Protein AF-A0A150PR19-F1 (afdb_monomer_lite)

pLDDT: mean 82.48, std 19.8, range [20.77, 98.81]

InterPro domains:
  IPR040836 SMODS-associated and fused to various effectors [NF033611] (40-261)
  IPR040836 SMODS-associated and fused to various effectors [PF18145] (64-261)
  IPR045430 Effector-associated domain 1 [PF19955] (311-394)

Organism: Sorangium cellulosum (NCBI:txid56)

Foldseek 3Di:
DDDQLAEEEEEEAQAHDDDPVQVVVADDCVSCVVHYDYAYQHLHHDHPQCPVVDPLVSSLVSSLVSCQVPPQQSLLRHQEYEYHDPDFLQSLLQLLLQSAPSHHYHYFFQDLQVRGRHADDCPDPPHDPQFAWDKDWDPAFDQDEEAEEEEEAAAHDDDPVLVCLVVVDGRYYMYTYTPDHHQCNQRHPSNLVNSLVSLLVNQVVNCVRHVNYAEYEYEYPHGSRSSSSNSNSDDQVRHAKYWYWGADPPDVSRTDTRDISHCVSCPPRDPSDNDDDDDDDDDDDDDDDDDDDDDPPDDQDQQLQALFRCPVDPLSVLVLVLCCVQQVALVSLVVLLVVLVFDPVQADSVDGSSRSSVSRSRSCSNVSRSNSSLVSSLPDPSRVVCNVVSVVSNVSNVPPDPPDDDD

Structure (mmCIF, N/CA/C/O backbone):
data_AF-A0A150PR19-F1
#
_entry.id   AF-A0A150PR19-F1
#
loop_
_atom_site.group_PDB
_atom_site.id
_atom_site.type_symbol
_atom_site.label_atom_id
_atom_site.label_alt_id
_atom_site.label_comp_id
_atom_site.label_asym_id
_atom_site.label_entity_id
_atom_site.label_seq_id
_atom_site.pdbx_PDB_ins_code
_atom_site.Cartn_x
_atom_site.Cartn_y
_atom_site.Cartn_z
_atom_site.occupancy
_atom_site.B_iso_or_equiv
_atom_site.auth_seq_id
_atom_site.auth_comp_id
_atom_site.auth_asym_id
_atom_site.auth_atom_id
_atom_site.pdbx_PDB_model_num
ATOM 1 N N . MET A 1 1 ? 16.237 -28.624 -4.797 1.00 47.69 1 MET A N 1
ATOM 2 C CA . MET A 1 1 ? 16.456 -27.816 -3.581 1.00 47.69 1 MET A CA 1
ATOM 3 C C . MET A 1 1 ? 16.592 -26.386 -4.039 1.00 47.69 1 MET A C 1
ATOM 5 O O . MET A 1 1 ? 17.426 -26.128 -4.896 1.00 47.69 1 MET A O 1
ATOM 9 N N . SER A 1 2 ? 15.708 -25.513 -3.585 1.00 67.12 2 SER A N 1
ATOM 10 C CA . SER A 1 2 ? 15.665 -24.130 -4.042 1.00 67.12 2 SER A CA 1
ATOM 11 C C . SER A 1 2 ? 16.805 -23.328 -3.379 1.00 67.12 2 SER A C 1
ATOM 13 O O . SER A 1 2 ? 17.070 -23.520 -2.195 1.00 67.12 2 SER A O 1
ATOM 15 N N . ASP A 1 3 ? 17.549 -22.520 -4.145 1.00 78.38 3 ASP A N 1
ATOM 16 C CA . ASP A 1 3 ? 18.778 -21.843 -3.680 1.00 78.38 3 ASP A CA 1
ATOM 17 C C . ASP A 1 3 ? 18.457 -20.559 -2.890 1.00 78.38 3 ASP A C 1
ATOM 19 O O . ASP A 1 3 ? 18.000 -19.586 -3.498 1.00 78.38 3 ASP A O 1
ATOM 23 N N . PRO A 1 4 ? 18.696 -20.509 -1.562 1.00 77.94 4 PRO A N 1
ATOM 24 C CA . PRO A 1 4 ? 18.301 -19.393 -0.693 1.00 77.94 4 PRO A CA 1
ATOM 25 C C . PRO A 1 4 ? 18.952 -18.050 -1.047 1.00 77.94 4 PRO A C 1
ATOM 27 O O . PRO A 1 4 ? 18.501 -17.006 -0.562 1.00 77.94 4 PRO A O 1
ATOM 30 N N . ASN A 1 5 ? 20.008 -18.062 -1.869 1.00 82.44 5 ASN A N 1
ATOM 31 C CA . ASN A 1 5 ? 20.677 -16.857 -2.353 1.00 82.44 5 ASN A CA 1
ATOM 32 C C . ASN A 1 5 ? 20.043 -16.284 -3.628 1.00 82.44 5 ASN A C 1
ATOM 34 O O . ASN A 1 5 ? 20.377 -15.161 -4.004 1.00 82.44 5 ASN A O 1
ATOM 38 N N . ARG A 1 6 ? 19.123 -17.006 -4.279 1.00 89.38 6 ARG A N 1
ATOM 39 C CA . ARG A 1 6 ? 18.344 -16.466 -5.396 1.00 89.38 6 ARG A CA 1
ATOM 40 C C . ARG A 1 6 ? 17.370 -15.414 -4.889 1.00 89.38 6 ARG A C 1
ATOM 42 O O . ARG A 1 6 ? 16.565 -15.684 -3.993 1.00 89.38 6 ARG A O 1
ATOM 49 N N . LEU A 1 7 ? 17.393 -14.242 -5.513 1.00 91.94 7 LEU A N 1
ATOM 50 C CA . LEU A 1 7 ? 16.463 -13.161 -5.211 1.00 91.94 7 LEU A CA 1
ATOM 51 C C . LEU A 1 7 ? 15.041 -13.562 -5.625 1.00 91.94 7 LEU A C 1
ATOM 53 O O . LEU A 1 7 ? 14.819 -13.944 -6.772 1.00 91.94 7 LEU A O 1
ATOM 57 N N . LEU A 1 8 ? 14.072 -13.442 -4.718 1.00 93.62 8 LEU A N 1
ATOM 58 C CA . LEU A 1 8 ? 12.662 -13.524 -5.097 1.00 93.62 8 LEU A CA 1
ATOM 59 C C . LEU A 1 8 ? 12.149 -12.115 -5.402 1.00 93.62 8 LEU A C 1
ATOM 61 O O . LEU A 1 8 ? 12.150 -11.239 -4.540 1.00 93.62 8 LEU A O 1
ATOM 65 N N . VAL A 1 9 ? 11.720 -11.889 -6.635 1.00 95.81 9 VAL A N 1
ATOM 66 C CA . VAL A 1 9 ? 11.106 -10.635 -7.062 1.00 95.81 9 VAL A CA 1
ATOM 67 C C . VAL A 1 9 ? 9.596 -10.811 -7.022 1.00 95.81 9 VAL A C 1
ATOM 69 O O . VAL A 1 9 ? 9.045 -11.709 -7.652 1.00 95.81 9 VAL A O 1
ATOM 72 N N . VAL A 1 10 ? 8.924 -9.961 -6.255 1.00 96.69 10 VAL A N 1
ATOM 73 C CA . VAL A 1 10 ? 7.468 -9.919 -6.132 1.00 96.69 10 VAL A CA 1
ATOM 74 C C . VAL A 1 10 ? 6.961 -8.698 -6.884 1.00 96.69 10 VAL A C 1
ATOM 76 O O . VAL A 1 10 ? 7.226 -7.560 -6.493 1.00 96.69 10 VAL A O 1
ATOM 79 N N . SER A 1 11 ? 6.214 -8.943 -7.954 1.00 97.19 11 SER A N 1
ATOM 80 C CA . SER A 1 11 ? 5.517 -7.914 -8.721 1.00 97.19 11 SER A CA 1
ATOM 81 C C . SER A 1 11 ? 4.047 -7.874 -8.308 1.00 97.19 11 SER A C 1
ATOM 83 O O . SER A 1 11 ? 3.378 -8.907 -8.236 1.00 97.19 11 SER A O 1
ATOM 85 N N . HIS A 1 12 ? 3.527 -6.675 -8.050 1.00 97.62 12 HIS A N 1
ATOM 86 C CA . HIS A 1 12 ? 2.141 -6.433 -7.649 1.00 97.62 12 HIS A CA 1
ATOM 87 C C . HIS A 1 12 ? 1.418 -5.492 -8.646 1.00 97.62 12 HIS A C 1
ATOM 89 O O . HIS A 1 12 ? 1.168 -4.323 -8.324 1.00 97.62 12 HIS A O 1
ATOM 95 N N . PRO A 1 13 ? 1.113 -5.959 -9.879 1.00 96.44 13 PRO A N 1
ATOM 96 C CA . PRO A 1 13 ? 0.631 -5.130 -10.990 1.00 96.44 13 PRO A CA 1
ATOM 97 C C . PRO A 1 13 ? -0.910 -5.052 -11.069 1.00 96.44 13 PRO A C 1
ATOM 99 O O . PRO A 1 13 ? -1.527 -5.521 -12.025 1.00 96.44 13 PRO A O 1
ATOM 102 N N . VAL A 1 14 ? -1.560 -4.463 -10.062 1.00 96.44 14 VAL A N 1
ATOM 103 C CA . VAL A 1 14 ? -3.037 -4.339 -10.015 1.00 96.44 14 VAL A CA 1
ATOM 104 C C . VAL A 1 14 ? -3.564 -3.210 -10.910 1.00 96.44 14 VAL A C 1
ATOM 106 O O . VAL A 1 14 ? -4.608 -3.367 -11.540 1.00 96.44 14 VAL A O 1
ATOM 109 N N . LEU A 1 15 ? -2.854 -2.078 -10.955 1.00 92.69 15 LEU A N 1
ATOM 110 C CA . LEU A 1 15 ? -3.235 -0.855 -11.676 1.00 92.69 15 LEU A CA 1
ATOM 111 C C . LEU A 1 15 ? -2.608 -0.757 -13.069 1.00 92.69 15 LEU A C 1
ATOM 113 O O . LEU A 1 15 ? -3.155 -0.097 -13.946 1.00 92.69 15 LEU A O 1
ATOM 117 N N . ALA A 1 16 ? -1.429 -1.351 -13.245 1.00 90.19 16 ALA A N 1
ATOM 118 C CA . ALA A 1 16 ? -0.671 -1.328 -14.488 1.00 90.19 16 ALA A CA 1
ATOM 119 C C . ALA A 1 16 ? 0.354 -2.475 -14.501 1.00 90.19 16 ALA A C 1
ATOM 121 O O . ALA A 1 16 ? 0.849 -2.853 -13.432 1.00 90.19 16 ALA A O 1
ATOM 122 N N . PRO A 1 17 ? 0.695 -3.024 -15.683 1.00 91.31 17 PRO A N 1
ATOM 123 C CA . PRO A 1 17 ? 1.765 -4.007 -15.807 1.00 91.31 17 PRO A CA 1
ATOM 124 C C . PRO A 1 17 ? 3.125 -3.399 -15.438 1.00 91.31 17 PRO A C 1
ATOM 126 O O . PRO A 1 17 ? 3.375 -2.214 -15.658 1.00 91.31 17 PRO A O 1
ATOM 129 N N . ILE A 1 18 ? 4.023 -4.234 -14.913 1.00 91.56 18 ILE A N 1
ATOM 130 C CA . ILE A 1 18 ? 5.411 -3.868 -14.614 1.00 91.56 18 ILE A CA 1
ATOM 131 C C . ILE A 1 18 ? 6.302 -4.731 -15.509 1.00 91.56 18 ILE A C 1
ATOM 133 O O . ILE A 1 18 ? 6.257 -5.955 -15.423 1.00 91.56 18 ILE A O 1
ATOM 137 N N . GLY A 1 19 ? 7.072 -4.099 -16.396 1.00 90.12 19 GLY A N 1
ATOM 138 C CA . GLY A 1 19 ? 7.946 -4.804 -17.338 1.00 90.12 19 GLY A CA 1
ATOM 139 C C . GLY A 1 19 ? 9.099 -5.531 -16.643 1.00 90.12 19 GLY A C 1
ATOM 140 O O . GLY A 1 19 ? 9.688 -5.007 -15.693 1.00 90.12 19 GLY A O 1
ATOM 141 N N . LEU A 1 20 ? 9.428 -6.731 -17.131 1.00 90.38 20 LEU A N 1
ATOM 142 C CA . LEU A 1 20 ? 10.576 -7.525 -16.672 1.00 90.38 20 LEU A CA 1
ATOM 143 C C . LEU A 1 20 ? 11.891 -6.757 -16.819 1.00 90.38 20 LEU A C 1
ATOM 145 O O . LEU A 1 20 ? 12.674 -6.687 -15.879 1.00 90.38 20 LEU A O 1
ATOM 149 N N . ASP A 1 21 ? 12.078 -6.125 -17.973 1.00 88.50 21 ASP A N 1
ATOM 150 C CA . ASP A 1 21 ? 13.210 -5.264 -18.309 1.00 88.50 21 ASP A CA 1
ATOM 151 C C . ASP A 1 21 ? 13.399 -4.142 -17.278 1.00 88.50 21 ASP A C 1
ATOM 153 O O . ASP A 1 21 ? 14.517 -3.868 -16.838 1.00 88.50 21 ASP A O 1
ATOM 157 N N . ARG A 1 22 ? 12.297 -3.533 -16.820 1.00 88.12 22 ARG A N 1
ATOM 158 C CA . ARG A 1 22 ? 12.332 -2.462 -15.818 1.00 88.12 22 ARG A CA 1
ATOM 159 C C . ARG A 1 22 ? 12.751 -2.975 -14.447 1.00 88.12 22 ARG A C 1
ATOM 161 O O . ARG A 1 22 ? 13.507 -2.294 -13.758 1.00 88.12 22 ARG A O 1
ATOM 168 N N . MET A 1 23 ? 12.275 -4.157 -14.056 1.00 92.38 23 MET A N 1
ATOM 169 C CA . MET A 1 23 ? 12.694 -4.804 -12.810 1.00 92.38 23 MET A CA 1
ATOM 170 C C . MET A 1 23 ? 14.178 -5.185 -12.872 1.00 92.38 23 MET A C 1
ATOM 172 O O . MET A 1 23 ? 14.935 -4.853 -11.963 1.00 92.38 23 MET A O 1
ATOM 176 N N . GLU A 1 24 ? 14.626 -5.801 -13.968 1.00 90.38 24 GLU A N 1
ATOM 177 C CA . GLU A 1 24 ? 16.032 -6.167 -14.171 1.00 90.38 24 GLU A CA 1
ATOM 178 C C . GLU A 1 24 ? 16.967 -4.960 -14.162 1.00 90.38 24 GLU A C 1
ATOM 180 O O . GLU A 1 24 ? 18.056 -5.030 -13.588 1.00 90.38 24 GLU A O 1
ATOM 185 N N . HIS A 1 25 ? 16.554 -3.859 -14.790 1.00 89.06 25 HIS A N 1
ATOM 186 C CA . HIS A 1 25 ? 17.329 -2.625 -14.827 1.00 89.06 25 HIS A CA 1
ATOM 187 C C . HIS A 1 25 ? 17.432 -1.967 -13.446 1.00 89.06 25 HIS A C 1
ATOM 189 O O . HIS A 1 25 ? 18.477 -1.426 -13.093 1.00 89.06 25 HIS A O 1
ATOM 195 N N . ALA A 1 26 ? 16.356 -2.015 -12.659 1.00 90.44 26 ALA A N 1
ATOM 196 C CA . ALA A 1 26 ? 16.307 -1.395 -11.341 1.00 90.44 26 ALA A CA 1
ATOM 197 C C . ALA A 1 26 ? 17.096 -2.169 -10.281 1.00 90.44 26 ALA A C 1
ATOM 199 O O . ALA A 1 26 ? 17.705 -1.559 -9.401 1.00 90.44 26 ALA A O 1
ATOM 200 N N . ILE A 1 27 ? 17.090 -3.501 -10.356 1.00 91.12 27 ILE A N 1
ATOM 201 C CA . ILE A 1 27 ? 17.803 -4.348 -9.402 1.00 91.12 27 ILE A CA 1
ATOM 202 C C . ILE A 1 27 ? 19.289 -4.417 -9.801 1.00 91.12 27 ILE A C 1
ATOM 204 O O . ILE A 1 27 ? 19.600 -4.905 -10.899 1.00 91.12 27 ILE A O 1
ATOM 208 N N . PRO A 1 28 ? 20.226 -4.012 -8.920 1.00 88.62 28 PRO A N 1
ATOM 209 C CA . PRO A 1 28 ? 21.655 -4.064 -9.206 1.00 88.62 28 PRO A CA 1
ATOM 210 C C . PRO A 1 28 ? 22.119 -5.459 -9.645 1.00 88.62 28 PRO A C 1
ATOM 212 O O . PRO A 1 28 ? 21.713 -6.477 -9.085 1.00 88.62 28 PRO A O 1
ATOM 215 N N . ALA A 1 29 ? 23.027 -5.518 -10.625 1.00 87.06 29 ALA A N 1
ATOM 216 C CA . ALA A 1 29 ? 23.521 -6.785 -11.174 1.00 87.06 29 ALA A CA 1
ATOM 217 C C . ALA A 1 29 ? 24.158 -7.699 -10.108 1.00 87.06 29 ALA A C 1
ATOM 219 O O . ALA A 1 29 ? 24.016 -8.917 -10.178 1.00 87.06 29 ALA A O 1
ATOM 220 N N . SER A 1 30 ? 24.805 -7.117 -9.092 1.00 86.88 30 SER A N 1
ATOM 221 C CA . SER A 1 30 ? 25.357 -7.847 -7.943 1.00 86.88 30 SER A CA 1
ATOM 222 C C . SER A 1 30 ? 24.288 -8.588 -7.135 1.00 86.88 30 SER A C 1
ATOM 224 O O . SER A 1 30 ? 24.556 -9.664 -6.610 1.00 86.88 30 SER A O 1
ATOM 226 N N . GLU A 1 31 ? 23.071 -8.051 -7.064 1.00 84.38 31 GLU A N 1
ATOM 227 C CA . GLU A 1 31 ? 21.953 -8.630 -6.313 1.00 84.38 31 GLU A CA 1
ATOM 228 C C . GLU A 1 31 ? 21.219 -9.719 -7.098 1.00 84.38 31 GLU A C 1
ATOM 230 O O . GLU A 1 31 ? 20.546 -10.560 -6.508 1.00 84.38 31 GLU A O 1
ATOM 235 N N . ARG A 1 32 ? 21.392 -9.743 -8.426 1.00 86.44 32 ARG A N 1
ATOM 236 C CA . ARG A 1 32 ? 20.864 -10.784 -9.322 1.00 86.44 32 ARG A CA 1
ATOM 237 C C . ARG A 1 32 ? 21.908 -11.825 -9.721 1.00 86.44 32 ARG A C 1
ATOM 239 O O . ARG A 1 32 ? 21.590 -12.718 -10.501 1.00 86.44 32 ARG A O 1
ATOM 246 N N . ALA A 1 33 ? 23.137 -11.741 -9.204 1.00 83.12 33 ALA A N 1
ATOM 247 C CA . ALA A 1 33 ? 24.247 -12.607 -9.610 1.00 83.12 33 ALA A CA 1
ATOM 248 C C . ALA A 1 33 ? 23.990 -14.103 -9.336 1.00 83.12 33 ALA A C 1
ATOM 250 O O . ALA A 1 33 ? 24.417 -14.947 -10.117 1.00 83.12 33 ALA A O 1
ATOM 251 N N . GLY A 1 34 ? 23.247 -14.432 -8.271 1.00 82.88 34 GLY A N 1
ATOM 252 C CA . GLY A 1 34 ? 22.795 -15.802 -7.974 1.00 82.88 34 GLY A CA 1
ATOM 253 C C . GLY A 1 34 ? 21.597 -16.269 -8.816 1.00 82.88 34 GLY A C 1
ATOM 254 O O . GLY A 1 34 ? 21.118 -17.388 -8.657 1.00 82.88 34 GLY A O 1
ATOM 255 N N . GLY A 1 35 ? 21.094 -15.418 -9.712 1.00 88.81 35 GLY A N 1
ATOM 256 C CA . GLY A 1 35 ? 19.810 -15.580 -10.378 1.00 88.81 35 GLY A CA 1
ATOM 257 C C . GLY A 1 35 ? 18.639 -15.107 -9.515 1.00 88.81 35 GLY A C 1
ATOM 258 O O . GLY A 1 35 ? 18.781 -14.775 -8.336 1.00 88.81 35 GLY A O 1
ATOM 259 N N . TRP A 1 36 ? 17.466 -15.044 -10.134 1.00 92.81 36 TRP A N 1
ATOM 260 C CA . TRP A 1 36 ? 16.255 -14.530 -9.510 1.00 92.81 36 TRP A CA 1
ATOM 261 C C . TRP A 1 36 ? 15.023 -15.261 -10.034 1.00 92.81 36 TRP A C 1
ATOM 263 O O . TRP A 1 36 ? 15.043 -15.808 -11.138 1.00 92.81 36 TRP A O 1
ATOM 273 N N . ASP A 1 37 ? 13.975 -15.281 -9.222 1.00 93.31 37 ASP A N 1
ATOM 274 C CA . ASP A 1 37 ? 12.675 -15.855 -9.551 1.00 93.31 37 ASP A CA 1
ATOM 275 C C . ASP A 1 37 ? 11.619 -14.752 -9.452 1.00 93.31 37 ASP A C 1
ATOM 277 O O . ASP A 1 37 ? 11.683 -13.925 -8.542 1.00 93.31 37 ASP A O 1
ATOM 281 N N . LEU A 1 38 ? 10.662 -14.722 -10.381 1.00 94.62 38 LEU A N 1
ATOM 282 C CA . LEU A 1 38 ? 9.574 -13.744 -10.383 1.00 94.62 38 LEU A CA 1
ATOM 283 C C . LEU A 1 38 ? 8.266 -14.399 -9.943 1.00 94.62 38 LEU A C 1
ATOM 285 O O . LEU A 1 38 ? 7.841 -15.404 -10.512 1.00 94.62 38 LEU A O 1
ATOM 289 N N . VAL A 1 39 ? 7.583 -13.758 -8.999 1.00 95.62 39 VAL A N 1
ATOM 290 C CA . VAL A 1 39 ? 6.206 -14.067 -8.622 1.00 95.62 39 VAL A CA 1
ATOM 291 C C . VAL A 1 39 ? 5.339 -12.831 -8.813 1.00 95.62 39 VAL A C 1
ATOM 293 O O . VAL A 1 39 ? 5.611 -11.766 -8.260 1.00 95.62 39 VAL A O 1
ATOM 296 N N . GLU A 1 40 ? 4.255 -12.985 -9.568 1.00 96.31 40 GLU A N 1
ATOM 297 C CA . GLU A 1 40 ? 3.215 -11.964 -9.675 1.00 96.31 40 GLU A CA 1
ATOM 298 C C . GLU A 1 40 ? 2.063 -12.246 -8.704 1.00 96.31 40 GLU A C 1
ATOM 300 O O . GLU A 1 40 ? 1.508 -13.354 -8.675 1.00 96.31 40 GLU A O 1
ATOM 305 N N . ILE A 1 41 ? 1.673 -11.216 -7.951 1.00 97.62 41 ILE A N 1
ATOM 306 C CA . ILE A 1 41 ? 0.469 -11.172 -7.116 1.00 97.62 41 ILE A CA 1
ATOM 307 C C . ILE A 1 41 ? -0.483 -10.153 -7.733 1.00 97.62 41 ILE A C 1
ATOM 309 O O . ILE A 1 41 ? -0.218 -8.955 -7.743 1.00 97.62 41 ILE A O 1
ATOM 313 N N . THR A 1 42 ? -1.587 -10.616 -8.313 1.00 97.25 42 THR A N 1
ATOM 314 C CA . THR A 1 42 ? -2.576 -9.751 -8.975 1.00 97.25 42 THR A CA 1
ATOM 315 C C . THR A 1 42 ? -3.976 -10.248 -8.648 1.00 97.25 42 THR A C 1
ATOM 317 O O . THR A 1 42 ? -4.577 -10.951 -9.457 1.00 97.25 42 THR A O 1
ATOM 320 N N . PRO A 1 43 ? -4.501 -9.916 -7.457 1.00 96.69 43 PRO A N 1
ATOM 321 C CA . PRO A 1 43 ? -5.813 -10.400 -7.036 1.00 96.69 43 PRO A CA 1
ATOM 322 C C . PRO A 1 43 ? -6.962 -9.800 -7.858 1.00 96.69 43 PRO A C 1
ATOM 324 O O . PRO A 1 43 ? -8.058 -10.343 -7.908 1.00 96.69 43 PRO A O 1
ATOM 327 N N . VAL A 1 44 ? -6.709 -8.671 -8.521 1.00 96.69 44 VAL A N 1
ATOM 328 C CA . VAL A 1 44 ? -7.616 -8.029 -9.471 1.00 96.69 44 VAL A CA 1
ATOM 329 C C . VAL A 1 44 ? -6.798 -7.183 -10.444 1.00 96.69 44 VAL A C 1
ATOM 331 O O . VAL A 1 44 ? -5.731 -6.686 -10.084 1.00 96.69 44 VAL A O 1
ATOM 334 N N . ARG A 1 45 ? -7.298 -6.997 -11.670 1.00 94.38 45 ARG A N 1
ATOM 335 C CA . ARG A 1 45 ? -6.810 -5.970 -12.600 1.00 94.38 45 ARG A CA 1
ATOM 336 C C . ARG A 1 45 ? -7.854 -4.873 -12.719 1.00 94.38 45 ARG A C 1
ATOM 338 O O . ARG A 1 45 ? -9.020 -5.161 -12.972 1.00 94.38 45 ARG A O 1
ATOM 345 N N . THR A 1 46 ? -7.443 -3.631 -12.510 1.00 91.94 46 THR A N 1
ATOM 346 C CA . THR A 1 46 ? -8.342 -2.474 -12.513 1.00 91.94 46 THR A CA 1
ATOM 347 C C . THR A 1 46 ? -7.577 -1.201 -12.856 1.00 91.94 46 THR A C 1
ATOM 349 O O . THR A 1 46 ? -6.359 -1.207 -12.986 1.00 91.94 46 THR A O 1
ATOM 352 N N . GLU A 1 47 ? -8.296 -0.096 -12.985 1.00 87.56 47 GLU A N 1
ATOM 353 C CA . GLU A 1 47 ? -7.742 1.221 -13.277 1.00 87.56 47 GLU A CA 1
ATOM 354 C C . GLU A 1 47 ? -7.920 2.145 -12.068 1.00 87.56 47 GLU A C 1
ATOM 356 O O . GLU A 1 47 ? -8.882 2.020 -11.303 1.00 87.56 47 GLU A O 1
ATOM 361 N N . LEU A 1 48 ? -7.038 3.138 -11.920 1.00 81.12 48 LEU A N 1
ATOM 362 C CA . LEU A 1 48 ? -7.068 4.089 -10.798 1.00 81.12 48 LEU A CA 1
ATOM 363 C C . LEU A 1 48 ? -8.442 4.776 -10.630 1.00 81.12 48 LEU A C 1
ATOM 365 O O . LEU A 1 48 ? -8.892 5.015 -9.510 1.00 81.12 48 LEU A O 1
ATOM 369 N N . GLY A 1 49 ? -9.142 5.056 -11.735 1.00 83.00 49 GLY A N 1
ATOM 370 C CA . GLY A 1 49 ? -10.469 5.682 -11.724 1.00 83.00 49 GLY A CA 1
ATOM 371 C C . GLY A 1 49 ? -11.600 4.789 -11.196 1.00 83.00 49 GLY A C 1
ATOM 372 O O . GLY A 1 49 ? -12.635 5.310 -10.779 1.00 83.00 49 GLY A O 1
ATOM 373 N N . ARG A 1 50 ? -11.404 3.466 -11.165 1.00 88.00 50 ARG A N 1
ATOM 374 C CA . ARG A 1 50 ? -12.433 2.463 -10.835 1.00 88.00 50 ARG A CA 1
ATOM 375 C C . ARG A 1 50 ? -12.220 1.770 -9.492 1.00 88.00 50 ARG A C 1
ATOM 377 O O . ARG A 1 50 ? -12.937 0.840 -9.151 1.00 88.00 50 ARG A O 1
ATOM 384 N N . LEU A 1 51 ? -11.292 2.255 -8.666 1.00 90.00 51 LEU A N 1
ATOM 385 C CA . LEU A 1 51 ? -11.032 1.668 -7.341 1.00 90.00 51 LEU A CA 1
ATOM 386 C C . LEU A 1 51 ? -12.237 1.687 -6.391 1.00 90.00 51 LEU A C 1
ATOM 388 O O . LEU A 1 51 ? -12.291 0.910 -5.445 1.00 90.00 51 LEU A O 1
ATOM 392 N N . HIS A 1 52 ? -13.206 2.564 -6.644 1.00 89.25 52 HIS A N 1
ATOM 393 C CA . HIS A 1 52 ? -14.453 2.653 -5.891 1.00 89.25 52 HIS A CA 1
ATOM 394 C C . HIS A 1 52 ? -15.462 1.536 -6.226 1.00 89.25 52 HIS A C 1
ATOM 396 O O . HIS A 1 52 ? -16.453 1.407 -5.509 1.00 89.25 52 HIS A O 1
ATOM 402 N N . GLU A 1 53 ? -15.215 0.760 -7.287 1.00 91.75 53 GLU A N 1
ATOM 403 C CA . GLU A 1 53 ? -16.035 -0.371 -7.752 1.00 91.75 53 GLU A CA 1
ATOM 404 C C . GLU A 1 53 ? -15.516 -1.724 -7.228 1.00 91.75 53 GLU A C 1
ATOM 406 O O . GLU A 1 53 ? -16.139 -2.756 -7.458 1.00 91.75 53 GLU A O 1
ATOM 411 N N . ILE A 1 54 ? -14.367 -1.738 -6.541 1.00 94.44 54 ILE A N 1
ATOM 412 C CA . ILE A 1 54 ? -13.737 -2.968 -6.055 1.00 94.44 54 ILE A CA 1
ATOM 413 C C . ILE A 1 54 ? -14.563 -3.599 -4.932 1.00 94.44 54 ILE A C 1
ATOM 415 O O . ILE A 1 54 ? -14.852 -2.958 -3.920 1.00 94.44 54 ILE A O 1
ATOM 419 N N . ASP A 1 55 ? -14.836 -4.896 -5.072 1.00 95.88 55 ASP A N 1
ATOM 420 C CA . ASP A 1 55 ? -15.226 -5.754 -3.957 1.00 95.88 55 ASP A CA 1
ATOM 421 C C . ASP A 1 55 ? -13.984 -6.117 -3.130 1.00 95.88 55 ASP A C 1
ATOM 423 O O . ASP A 1 55 ? -13.231 -7.040 -3.449 1.00 95.88 55 ASP A O 1
ATOM 427 N N . TRP A 1 56 ? -13.748 -5.358 -2.061 1.00 95.94 56 TRP A N 1
ATOM 428 C CA . TRP A 1 56 ? -12.572 -5.546 -1.214 1.00 95.94 56 TRP A CA 1
ATOM 429 C C . TRP A 1 56 ? -12.532 -6.905 -0.523 1.00 95.94 56 TRP A C 1
ATOM 431 O O . TRP A 1 56 ? -11.435 -7.394 -0.269 1.00 95.94 56 TRP A O 1
ATOM 441 N N . ALA A 1 57 ? -13.679 -7.530 -0.240 1.00 93.62 57 ALA A N 1
ATOM 442 C CA . ALA A 1 57 ? -13.711 -8.840 0.403 1.00 93.62 57 ALA A CA 1
ATOM 443 C C . ALA A 1 57 ? -13.248 -9.935 -0.566 1.00 93.62 57 ALA A C 1
ATOM 445 O O . ALA A 1 57 ? -12.394 -10.749 -0.211 1.00 93.62 57 ALA A O 1
ATOM 446 N N . ALA A 1 58 ? -13.747 -9.911 -1.806 1.00 95.38 58 ALA A N 1
ATOM 447 C CA . ALA A 1 58 ? -13.326 -10.851 -2.842 1.00 95.38 58 ALA A CA 1
ATOM 448 C C . ALA A 1 58 ? -11.836 -10.692 -3.188 1.00 95.38 58 ALA A C 1
ATOM 450 O O . ALA A 1 58 ? -11.098 -11.674 -3.258 1.00 95.38 58 ALA A O 1
ATOM 451 N N . VAL A 1 59 ? -11.371 -9.449 -3.349 1.00 96.75 59 VAL A N 1
ATOM 452 C CA . VAL A 1 59 ? -9.967 -9.167 -3.685 1.00 96.75 59 VAL A CA 1
ATOM 453 C C . VAL A 1 59 ? -9.025 -9.503 -2.524 1.00 96.75 59 VAL A C 1
ATOM 455 O O . VAL A 1 59 ? -7.916 -9.982 -2.759 1.00 96.75 59 VAL A O 1
ATOM 458 N N . LEU A 1 60 ? -9.454 -9.296 -1.276 1.00 95.88 60 LEU A N 1
ATOM 459 C CA . LEU A 1 60 ? -8.705 -9.719 -0.092 1.00 95.88 60 LEU A CA 1
ATOM 460 C C . LEU A 1 60 ? -8.503 -11.238 -0.079 1.00 95.88 60 LEU A C 1
ATOM 462 O O . LEU A 1 60 ? -7.361 -11.688 -0.002 1.00 95.88 60 LEU A O 1
ATOM 466 N N . ALA A 1 61 ? -9.588 -12.006 -0.218 1.00 95.06 61 ALA A N 1
ATOM 467 C CA . ALA A 1 61 ? -9.536 -13.466 -0.222 1.00 95.06 61 ALA A CA 1
ATOM 468 C C . ALA A 1 61 ? -8.639 -14.005 -1.349 1.00 95.06 61 ALA A C 1
ATOM 470 O O . ALA A 1 61 ? -7.840 -14.917 -1.137 1.00 95.06 61 ALA A O 1
ATOM 471 N N . GLU A 1 62 ? -8.710 -13.403 -2.539 1.00 97.44 62 GLU A N 1
ATOM 472 C CA . GLU A 1 62 ? -7.844 -13.788 -3.653 1.00 97.44 62 GLU A CA 1
ATOM 473 C C . GLU A 1 62 ? -6.371 -13.437 -3.394 1.00 97.44 62 GLU A C 1
ATOM 475 O O . GLU A 1 62 ? -5.478 -14.219 -3.723 1.00 97.44 62 GLU A O 1
ATOM 480 N N . GLN A 1 63 ? -6.083 -12.296 -2.761 1.00 97.75 63 GLN A N 1
ATOM 481 C CA . GLN A 1 63 ? -4.712 -11.937 -2.400 1.00 97.75 63 GLN A CA 1
ATOM 482 C C . GLN A 1 63 ? -4.127 -12.898 -1.358 1.00 97.75 63 GLN A C 1
ATOM 484 O O . GLN A 1 63 ? -2.969 -13.29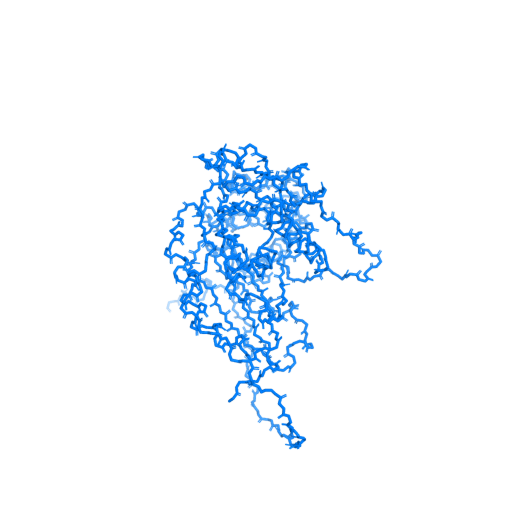3 -1.485 1.00 97.75 63 GLN A O 1
ATOM 489 N N . GLU A 1 64 ? -4.914 -13.289 -0.353 1.00 95.56 64 GLU A N 1
ATOM 490 C CA . GLU A 1 64 ? -4.525 -14.294 0.643 1.00 95.56 64 GLU A CA 1
ATOM 491 C C . GLU A 1 64 ? -4.244 -15.650 -0.018 1.00 95.56 64 GLU A C 1
ATOM 493 O O . GLU A 1 64 ? -3.210 -16.264 0.257 1.00 95.56 64 GLU A O 1
ATOM 498 N N . ARG A 1 65 ? -5.099 -16.079 -0.958 1.00 96.00 65 ARG A N 1
ATOM 499 C CA . ARG A 1 65 ? -4.905 -17.310 -1.737 1.00 96.00 65 ARG A CA 1
ATOM 500 C C . ARG A 1 65 ? -3.609 -17.272 -2.551 1.00 96.00 65 ARG A C 1
ATOM 502 O O . ARG A 1 65 ? -2.785 -18.179 -2.438 1.00 96.00 65 ARG A O 1
ATOM 509 N N . LEU A 1 66 ? -3.391 -16.210 -3.333 1.00 96.94 66 LEU A N 1
ATOM 510 C CA . LEU A 1 66 ? -2.181 -16.040 -4.148 1.00 96.94 66 LEU A CA 1
ATOM 511 C C . LEU A 1 66 ? -0.914 -15.974 -3.290 1.00 96.94 66 LEU A C 1
ATOM 513 O O . LEU A 1 66 ? 0.113 -16.541 -3.664 1.00 96.94 66 LEU A O 1
ATOM 517 N N . PHE A 1 67 ? -0.978 -15.304 -2.138 1.00 95.44 67 PHE A N 1
ATOM 518 C CA . PHE A 1 67 ? 0.133 -15.255 -1.196 1.00 95.44 67 PHE A CA 1
ATOM 519 C C . PHE A 1 67 ? 0.469 -16.649 -0.654 1.00 95.44 67 PHE A C 1
ATOM 521 O O . PHE A 1 67 ? 1.634 -17.049 -0.697 1.00 95.44 67 PHE A O 1
ATOM 528 N N . ALA A 1 68 ? -0.535 -17.399 -0.189 1.00 93.19 68 ALA A N 1
ATOM 529 C CA . ALA A 1 68 ? -0.354 -18.746 0.343 1.00 93.19 68 ALA A CA 1
ATOM 530 C C . ALA A 1 68 ? 0.253 -19.702 -0.698 1.00 93.19 68 ALA A C 1
ATOM 532 O O . ALA A 1 68 ? 1.176 -20.452 -0.384 1.00 93.19 68 ALA A O 1
ATOM 533 N N . GLU A 1 69 ? -0.221 -19.637 -1.943 1.00 94.19 69 GLU A N 1
ATOM 534 C CA . GLU A 1 69 ? 0.224 -20.524 -3.023 1.00 94.19 69 GLU A CA 1
ATOM 535 C C . GLU A 1 69 ? 1.611 -20.181 -3.574 1.00 94.19 69 GLU A C 1
ATOM 537 O O . GLU A 1 69 ? 2.343 -21.084 -3.973 1.00 94.19 69 GLU A O 1
ATOM 542 N N . ARG A 1 70 ? 1.967 -18.891 -3.648 1.00 94.50 70 ARG A N 1
ATOM 543 C CA . ARG A 1 70 ? 3.124 -18.441 -4.444 1.00 94.50 70 ARG A CA 1
ATOM 544 C C . ARG A 1 70 ? 4.262 -17.826 -3.643 1.00 94.50 70 ARG A C 1
ATOM 546 O O . ARG A 1 70 ? 5.377 -17.771 -4.147 1.00 94.50 70 ARG A O 1
ATOM 553 N N . ILE A 1 71 ? 3.995 -17.318 -2.439 1.00 92.69 71 ILE A N 1
ATOM 554 C CA . ILE A 1 71 ? 4.985 -16.569 -1.644 1.00 92.69 71 ILE A CA 1
ATOM 555 C C . ILE A 1 71 ? 5.247 -17.242 -0.301 1.00 92.69 71 ILE A C 1
ATOM 557 O O . ILE A 1 71 ? 6.395 -17.325 0.123 1.00 92.69 71 ILE A O 1
ATOM 561 N N . HIS A 1 72 ? 4.212 -17.740 0.372 1.00 89.75 72 HIS A N 1
ATOM 562 C CA . HIS A 1 72 ? 4.320 -18.214 1.749 1.00 89.75 72 HIS A CA 1
ATOM 563 C C . HIS A 1 72 ? 5.373 -19.322 1.942 1.00 89.75 72 HIS A C 1
ATOM 565 O O . HIS A 1 72 ? 6.161 -19.269 2.884 1.00 89.75 72 HIS A O 1
ATOM 571 N N . GLY A 1 73 ? 5.441 -20.297 1.029 1.00 87.19 73 GLY A N 1
ATOM 572 C CA . GLY A 1 73 ? 6.470 -21.345 1.073 1.00 87.19 73 GLY A CA 1
ATOM 573 C C . GLY A 1 73 ? 7.880 -20.849 0.730 1.00 87.19 73 GLY A C 1
ATOM 574 O O . GLY A 1 73 ? 8.868 -21.435 1.167 1.00 87.19 73 GLY A O 1
ATOM 575 N N . GLU A 1 74 ? 7.989 -19.755 -0.022 1.00 87.31 74 GLU A N 1
ATOM 576 C CA . GLU A 1 74 ? 9.263 -19.189 -0.468 1.00 87.31 74 GLU A CA 1
ATOM 577 C C . GLU A 1 74 ? 9.938 -18.363 0.635 1.00 87.31 74 GLU A C 1
ATOM 579 O O . GLU A 1 74 ? 11.141 -18.477 0.868 1.00 87.31 74 GLU A O 1
ATOM 584 N N . ILE A 1 75 ? 9.167 -17.550 1.364 1.00 85.94 75 ILE A N 1
ATOM 585 C CA . ILE A 1 75 ? 9.708 -16.617 2.369 1.00 85.94 75 ILE A CA 1
ATOM 586 C C . ILE A 1 75 ? 10.406 -17.308 3.548 1.00 85.94 75 ILE A C 1
ATOM 588 O O . ILE A 1 75 ? 11.144 -16.649 4.273 1.00 85.94 75 ILE A O 1
ATOM 592 N N . ALA A 1 76 ? 10.197 -18.615 3.745 1.00 80.12 76 ALA A N 1
ATOM 593 C CA . ALA A 1 76 ? 10.826 -19.378 4.822 1.00 80.12 76 ALA A CA 1
ATOM 594 C C . ALA A 1 76 ? 12.340 -19.580 4.626 1.00 80.12 76 ALA A C 1
ATOM 596 O O . ALA A 1 76 ? 13.067 -19.734 5.602 1.00 80.12 76 ALA A O 1
ATOM 597 N N . TRP A 1 77 ? 12.820 -19.589 3.380 1.00 81.81 77 TRP A N 1
ATOM 598 C CA . TRP A 1 77 ? 14.213 -19.928 3.065 1.00 81.81 77 TRP A CA 1
ATOM 599 C C . TRP A 1 77 ? 14.916 -18.878 2.193 1.00 81.81 77 TRP A C 1
ATOM 601 O O . TRP A 1 77 ? 16.144 -18.870 2.113 1.00 81.81 77 TRP A O 1
ATOM 611 N N . ARG A 1 78 ? 14.176 -17.950 1.576 1.00 85.00 78 ARG A N 1
ATOM 612 C CA . ARG A 1 78 ? 14.751 -16.810 0.848 1.00 85.00 78 ARG A CA 1
ATOM 613 C C . ARG A 1 78 ? 15.406 -15.830 1.818 1.00 85.00 78 ARG A C 1
ATOM 615 O O . ARG A 1 78 ? 14.796 -15.405 2.794 1.00 85.00 78 ARG A O 1
ATOM 622 N N . ARG A 1 79 ? 16.629 -15.391 1.514 1.00 83.62 79 ARG A N 1
ATOM 623 C CA . ARG A 1 79 ? 17.324 -14.365 2.318 1.00 83.62 79 ARG A CA 1
ATOM 624 C C . ARG A 1 79 ? 16.832 -12.946 2.053 1.00 83.62 79 ARG A C 1
ATOM 626 O O . ARG A 1 79 ? 16.920 -12.087 2.931 1.00 83.62 79 ARG A O 1
ATOM 633 N N . ARG A 1 80 ? 16.377 -12.692 0.827 1.00 87.12 80 ARG A N 1
ATOM 634 C CA . ARG A 1 80 ? 16.081 -11.354 0.323 1.00 87.12 80 ARG A CA 1
ATOM 635 C C . ARG A 1 80 ? 14.965 -11.398 -0.713 1.00 87.12 80 ARG A C 1
ATOM 637 O O . ARG A 1 80 ? 14.885 -12.343 -1.500 1.00 87.12 80 ARG A O 1
ATOM 644 N N . LEU A 1 81 ? 14.148 -10.353 -0.728 1.00 92.31 81 LEU A N 1
ATOM 645 C CA . LEU A 1 81 ? 13.122 -10.105 -1.731 1.00 92.31 81 LEU A CA 1
ATOM 646 C C . LEU A 1 81 ? 13.239 -8.704 -2.304 1.00 92.31 81 LEU A C 1
ATOM 648 O O . LEU A 1 81 ? 13.624 -7.779 -1.597 1.00 92.31 81 LEU A O 1
ATOM 652 N N . ALA A 1 82 ? 12.804 -8.549 -3.548 1.00 94.56 82 ALA A N 1
ATOM 653 C CA . ALA A 1 82 ? 12.539 -7.251 -4.147 1.00 94.56 82 ALA A CA 1
ATOM 654 C C . ALA A 1 82 ? 11.036 -7.104 -4.399 1.00 94.56 82 ALA A C 1
ATOM 656 O O . ALA A 1 82 ? 10.417 -7.999 -4.967 1.00 94.56 82 ALA A O 1
ATOM 657 N N . TYR A 1 83 ? 10.447 -5.985 -3.997 1.00 96.88 83 TYR A N 1
ATOM 658 C CA . TYR A 1 83 ? 9.036 -5.684 -4.203 1.00 96.88 83 TYR A CA 1
ATOM 659 C C . TYR A 1 83 ? 8.861 -4.527 -5.184 1.00 96.88 83 TYR A C 1
ATOM 661 O O . TYR A 1 83 ? 9.391 -3.434 -4.972 1.00 96.88 83 TYR A O 1
ATOM 669 N N . PHE A 1 84 ? 8.052 -4.770 -6.212 1.00 97.25 84 PHE A N 1
ATOM 670 C CA . PHE A 1 84 ? 7.609 -3.800 -7.205 1.00 97.25 84 PHE A CA 1
ATOM 671 C C . PHE A 1 84 ? 6.087 -3.752 -7.184 1.00 97.25 84 PHE A C 1
ATOM 673 O O . PHE A 1 84 ? 5.431 -4.792 -7.210 1.00 97.25 84 PHE A O 1
ATOM 680 N N . GLY A 1 85 ? 5.497 -2.559 -7.152 1.00 95.44 85 GLY A N 1
ATOM 681 C CA . GLY A 1 85 ? 4.050 -2.441 -7.023 1.00 95.44 85 GLY A CA 1
ATOM 682 C C . GLY A 1 85 ? 3.451 -1.325 -7.855 1.00 95.44 85 GLY A C 1
ATOM 683 O O . GLY A 1 85 ? 3.915 -0.193 -7.822 1.00 95.44 85 GLY A O 1
ATOM 684 N N . PHE A 1 86 ? 2.344 -1.647 -8.511 1.00 95.19 86 PHE A N 1
ATOM 685 C CA . PHE A 1 86 ? 1.333 -0.701 -8.957 1.00 95.19 86 PHE A CA 1
ATOM 686 C C . PHE A 1 86 ? 0.005 -1.178 -8.380 1.00 95.19 86 PHE A C 1
ATOM 688 O O . PHE A 1 86 ? -0.837 -1.721 -9.085 1.00 95.19 86 PHE A O 1
ATOM 695 N N . ALA A 1 87 ? -0.153 -1.027 -7.066 1.00 96.69 87 ALA A N 1
ATOM 696 C CA . ALA A 1 87 ? -1.307 -1.519 -6.330 1.00 96.69 87 ALA A CA 1
ATOM 697 C C . ALA A 1 87 ? -1.971 -0.413 -5.500 1.00 96.69 87 ALA A C 1
ATOM 699 O O . ALA A 1 87 ? -1.275 0.481 -5.006 1.00 96.69 87 ALA A O 1
ATOM 700 N N . P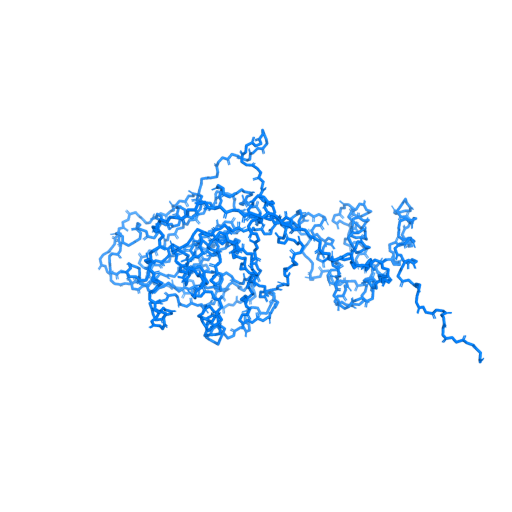RO A 1 88 ? -3.304 -0.471 -5.313 1.00 97.19 88 PRO A N 1
ATOM 701 C CA . PRO A 1 88 ? -4.005 0.338 -4.326 1.00 97.19 88 PRO A CA 1
ATOM 702 C C . PRO A 1 88 ? -3.355 0.223 -2.946 1.00 97.19 88 PRO A C 1
ATOM 704 O O . PRO A 1 88 ? -2.937 -0.861 -2.532 1.00 97.19 88 PRO A O 1
ATOM 707 N N . ILE A 1 89 ? -3.318 1.339 -2.216 1.00 97.94 89 ILE A N 1
ATOM 708 C CA . ILE A 1 89 ? -2.691 1.432 -0.891 1.00 97.94 89 ILE A CA 1
ATOM 709 C C . ILE A 1 89 ? -3.181 0.324 0.066 1.00 97.94 89 ILE A C 1
ATOM 711 O O . ILE A 1 89 ? -2.320 -0.321 0.669 1.00 97.94 89 ILE A O 1
ATOM 715 N N . PRO A 1 90 ? -4.496 0.015 0.166 1.00 98.38 90 PRO A N 1
ATOM 716 C CA . PRO A 1 90 ? -4.980 -1.091 0.998 1.00 98.38 90 PRO A CA 1
ATOM 717 C C . PRO A 1 90 ? -4.368 -2.456 0.651 1.00 98.38 90 PRO A C 1
ATOM 719 O O . PRO A 1 90 ? -4.007 -3.208 1.554 1.00 98.38 90 PRO A O 1
ATOM 722 N N . LEU A 1 91 ? -4.203 -2.778 -0.638 1.00 98.25 91 LEU A N 1
ATOM 723 C CA . LEU A 1 91 ? -3.640 -4.068 -1.059 1.00 98.25 91 LEU A CA 1
ATOM 724 C C . LEU A 1 91 ? -2.148 -4.158 -0.779 1.00 98.25 91 LEU A C 1
ATOM 726 O O . LEU A 1 91 ? -1.687 -5.200 -0.324 1.00 98.25 91 LEU A O 1
ATOM 730 N N . ALA A 1 92 ? -1.404 -3.074 -1.009 1.00 98.19 92 ALA A N 1
ATOM 731 C CA . ALA A 1 92 ? 0.015 -3.021 -0.682 1.00 98.19 92 ALA A CA 1
ATOM 732 C C . ALA A 1 92 ? 0.248 -3.151 0.833 1.00 98.19 92 ALA A C 1
ATOM 734 O O . ALA A 1 92 ? 1.075 -3.963 1.244 1.00 98.19 92 ALA A O 1
ATOM 735 N N . LEU A 1 93 ? -0.523 -2.422 1.655 1.00 98.31 93 LEU A N 1
ATOM 736 C CA . LEU A 1 93 ? -0.531 -2.573 3.117 1.00 98.31 93 LEU A CA 1
ATOM 737 C C . LEU A 1 93 ? -0.805 -4.022 3.522 1.00 98.31 93 LEU A C 1
ATOM 739 O O . LEU A 1 93 ? -0.071 -4.586 4.327 1.00 98.31 93 LEU A O 1
ATOM 743 N N . HIS A 1 94 ? -1.832 -4.640 2.941 1.00 98.12 94 HIS A N 1
ATOM 744 C CA . HIS A 1 94 ? -2.183 -6.017 3.258 1.00 98.12 94 HIS A CA 1
ATOM 745 C C . HIS A 1 94 ? -1.096 -7.023 2.853 1.00 98.12 94 HIS A C 1
ATOM 747 O O . HIS A 1 94 ? -0.734 -7.882 3.650 1.00 98.12 94 HIS A O 1
ATOM 753 N N . LEU A 1 95 ? -0.513 -6.907 1.657 1.00 97.25 95 LEU A N 1
ATOM 754 C CA . LEU A 1 95 ? 0.564 -7.806 1.236 1.00 97.25 95 LEU A CA 1
ATOM 755 C C . LEU A 1 95 ? 1.801 -7.669 2.139 1.00 97.25 95 LEU A C 1
ATOM 757 O O . LEU A 1 95 ? 2.390 -8.672 2.537 1.00 97.25 95 LEU A O 1
ATOM 761 N N . GLY A 1 96 ? 2.154 -6.440 2.528 1.00 95.94 96 GLY A N 1
ATOM 762 C CA . GLY A 1 96 ? 3.205 -6.201 3.516 1.00 95.94 96 GLY A CA 1
ATOM 763 C C . GLY A 1 96 ? 2.880 -6.815 4.881 1.00 95.94 96 GLY A C 1
ATOM 764 O O . GLY A 1 96 ? 3.740 -7.437 5.502 1.00 95.94 96 GLY A O 1
ATOM 765 N N . TYR A 1 97 ? 1.627 -6.694 5.324 1.00 94.81 97 TYR A N 1
ATOM 766 C CA . TYR A 1 97 ? 1.130 -7.295 6.562 1.00 94.81 97 TYR A CA 1
ATOM 767 C C . TYR A 1 97 ? 1.246 -8.827 6.567 1.00 94.81 97 TYR A C 1
ATOM 769 O O . TYR A 1 97 ? 1.657 -9.398 7.577 1.00 94.81 97 TYR A O 1
ATOM 777 N N . LEU A 1 98 ? 0.969 -9.491 5.439 1.00 92.31 98 LEU A N 1
ATOM 778 C CA . LEU A 1 98 ? 1.158 -10.940 5.297 1.00 92.31 98 LEU A CA 1
ATOM 779 C C . LEU A 1 98 ? 2.635 -11.359 5.357 1.00 92.31 98 LEU A C 1
ATOM 781 O O . LEU A 1 98 ? 2.954 -12.400 5.927 1.00 92.31 98 LEU A O 1
ATOM 785 N N . MET A 1 99 ? 3.545 -10.554 4.796 1.00 86.69 99 MET A N 1
ATOM 786 C CA . MET A 1 99 ? 4.983 -10.864 4.773 1.00 86.69 99 MET A CA 1
ATOM 787 C C . MET A 1 99 ? 5.658 -10.678 6.138 1.00 86.69 99 MET A C 1
ATOM 789 O O . MET A 1 99 ? 6.608 -11.394 6.460 1.00 86.69 99 MET A O 1
ATOM 793 N N . THR A 1 100 ? 5.148 -9.768 6.975 1.00 70.94 100 THR A N 1
ATOM 794 C CA . THR A 1 100 ? 5.733 -9.397 8.278 1.00 70.94 100 THR A CA 1
ATOM 795 C C . THR A 1 100 ? 7.240 -9.073 8.180 1.00 70.94 100 THR A C 1
ATOM 797 O O . THR A 1 100 ? 7.738 -8.700 7.119 1.00 70.94 100 THR A O 1
ATOM 800 N N . ARG A 1 101 ? 7.998 -9.191 9.280 1.00 64.69 101 ARG A N 1
ATOM 801 C CA . ARG A 1 101 ? 9.468 -9.039 9.298 1.00 64.69 101 ARG A CA 1
ATOM 802 C C . ARG A 1 101 ? 10.208 -10.363 9.046 1.00 64.69 101 ARG A C 1
ATOM 804 O O . ARG A 1 101 ? 11.362 -10.491 9.443 1.00 64.69 101 ARG A O 1
ATOM 811 N N . SER A 1 102 ? 9.555 -11.351 8.428 1.00 67.25 102 SER A N 1
ATOM 812 C CA . SER A 1 102 ? 10.120 -12.694 8.217 1.00 67.25 102 SER A CA 1
ATOM 813 C C . SER A 1 102 ? 11.323 -12.716 7.276 1.00 67.25 102 SER A C 1
ATOM 815 O O . SER A 1 102 ? 12.113 -13.652 7.324 1.00 67.25 102 SER A O 1
ATOM 817 N N . VAL A 1 103 ? 11.470 -11.702 6.424 1.00 78.06 103 VAL A N 1
ATOM 818 C CA . VAL A 1 103 ? 12.486 -11.667 5.372 1.00 78.06 103 VAL A CA 1
ATOM 819 C C . VAL A 1 103 ? 12.861 -10.226 5.033 1.00 78.06 103 VAL A C 1
ATOM 821 O O . VAL A 1 103 ? 12.050 -9.308 5.174 1.00 78.06 103 VAL A O 1
ATOM 824 N N . ASN A 1 104 ? 14.105 -10.010 4.602 1.00 82.50 104 ASN A N 1
ATOM 825 C CA . ASN A 1 104 ? 14.545 -8.695 4.156 1.00 82.50 104 ASN A CA 1
ATOM 826 C C . ASN A 1 104 ? 13.924 -8.374 2.787 1.00 82.50 104 ASN A C 1
ATOM 828 O O . ASN A 1 104 ? 14.160 -9.094 1.819 1.00 82.50 104 ASN A O 1
ATOM 832 N N . VAL A 1 105 ? 13.120 -7.311 2.719 1.00 89.50 105 VAL A N 1
ATOM 833 C CA . VAL A 1 105 ? 12.464 -6.863 1.485 1.00 89.50 105 VAL A CA 1
ATOM 834 C C . VAL A 1 105 ? 12.985 -5.492 1.082 1.00 89.50 105 VAL A C 1
ATOM 836 O O . VAL A 1 105 ? 12.722 -4.503 1.776 1.00 89.50 105 VAL A O 1
ATOM 839 N N . ASP A 1 106 ? 13.621 -5.421 -0.078 1.00 90.69 106 ASP A N 1
ATOM 840 C CA . ASP A 1 106 ? 13.888 -4.169 -0.765 1.00 90.69 106 ASP A CA 1
ATOM 841 C C . ASP A 1 106 ? 12.687 -3.756 -1.577 1.00 90.69 106 ASP A C 1
ATOM 843 O O . ASP A 1 106 ? 12.130 -4.514 -2.365 1.00 90.69 106 ASP A O 1
ATOM 847 N N . VAL A 1 107 ? 12.274 -2.522 -1.367 1.00 93.12 107 VAL A N 1
ATOM 848 C CA . VAL A 1 107 ? 11.182 -1.939 -2.119 1.00 93.12 107 VAL A CA 1
ATOM 849 C C . VAL A 1 107 ? 11.770 -1.088 -3.214 1.00 93.12 107 VAL A C 1
ATOM 851 O O . VAL A 1 107 ? 12.646 -0.264 -2.962 1.00 93.12 107 VAL A O 1
ATOM 854 N N . TYR A 1 108 ? 11.230 -1.253 -4.409 1.00 92.06 108 TYR A N 1
ATOM 855 C CA . TYR A 1 108 ? 11.503 -0.400 -5.545 1.00 92.06 108 TYR A CA 1
ATOM 856 C C . TYR A 1 108 ? 10.263 0.440 -5.806 1.00 92.06 108 TYR A C 1
ATOM 858 O O . TYR A 1 108 ? 9.136 -0.060 -5.855 1.00 92.06 108 TYR A O 1
ATOM 866 N N . GLN A 1 109 ? 10.467 1.746 -5.936 1.00 86.44 109 GLN A N 1
ATOM 867 C CA . GLN A 1 109 ? 9.390 2.702 -6.135 1.00 86.44 109 GLN A CA 1
ATOM 868 C C . GLN A 1 109 ? 9.517 3.331 -7.514 1.00 86.44 109 GLN A C 1
ATOM 870 O O . GLN A 1 109 ? 10.565 3.868 -7.862 1.00 86.44 109 GLN A O 1
ATOM 875 N N . HIS A 1 110 ? 8.429 3.292 -8.280 1.00 86.19 110 HIS A N 1
ATOM 876 C CA . HIS A 1 110 ? 8.376 3.953 -9.572 1.00 86.19 110 HIS A CA 1
ATOM 877 C C . HIS A 1 110 ? 8.503 5.471 -9.399 1.00 86.19 110 HIS A C 1
ATOM 879 O O . HIS A 1 110 ? 7.677 6.099 -8.730 1.00 86.19 110 HIS A O 1
ATOM 885 N N . ASN A 1 111 ? 9.521 6.054 -10.024 1.00 82.81 111 ASN A N 1
ATOM 886 C CA . ASN A 1 111 ? 9.718 7.490 -10.118 1.00 82.81 111 ASN A CA 1
ATOM 887 C C . ASN A 1 111 ? 8.834 8.043 -11.240 1.00 82.81 111 ASN A C 1
ATOM 889 O O . ASN A 1 111 ? 9.028 7.713 -12.410 1.00 82.81 111 ASN A O 1
ATOM 893 N N . ARG A 1 112 ? 7.877 8.914 -10.907 1.00 71.31 112 ARG A N 1
ATOM 894 C CA . ARG A 1 112 ? 6.890 9.405 -11.886 1.00 71.31 112 ARG A CA 1
ATOM 895 C C . ARG A 1 112 ? 7.475 10.357 -12.929 1.00 71.31 112 ARG A C 1
ATOM 897 O O . ARG A 1 112 ? 6.868 10.547 -13.974 1.00 71.31 112 ARG A O 1
ATOM 904 N N . PHE A 1 113 ? 8.637 10.951 -12.661 1.00 70.88 113 PHE A N 1
ATOM 905 C CA . PHE A 1 113 ? 9.283 11.901 -13.570 1.00 70.88 113 PHE A CA 1
ATOM 906 C C . PHE A 1 113 ? 10.335 11.254 -14.468 1.00 70.88 113 PHE A C 1
ATOM 908 O O . PHE A 1 113 ? 10.461 11.637 -15.632 1.00 70.88 113 PHE A O 1
ATOM 915 N N . ARG A 1 114 ? 11.111 10.311 -13.922 1.00 72.44 114 ARG A N 1
ATOM 916 C CA . ARG A 1 114 ? 12.146 9.572 -14.660 1.00 72.44 114 ARG A CA 1
ATOM 917 C C . ARG A 1 114 ? 11.619 8.294 -15.311 1.00 72.44 114 ARG A C 1
ATOM 919 O O . ARG A 1 114 ? 12.278 7.777 -16.202 1.00 72.44 114 ARG A O 1
ATOM 926 N N . PHE A 1 115 ? 10.444 7.815 -14.895 1.00 73.25 115 PHE A N 1
ATOM 927 C CA . PHE A 1 115 ? 9.797 6.592 -15.395 1.00 73.25 115 PHE A CA 1
ATOM 928 C C . PHE A 1 115 ? 10.627 5.316 -15.197 1.00 73.25 115 PHE A C 1
ATOM 930 O O . PHE A 1 115 ? 10.475 4.326 -15.915 1.00 73.25 115 PHE A O 1
ATOM 937 N N . ASP A 1 116 ? 11.484 5.341 -14.183 1.00 81.94 116 ASP A N 1
ATOM 938 C CA . ASP A 1 116 ? 12.303 4.227 -13.732 1.00 81.94 116 ASP A CA 1
ATOM 939 C C . ASP A 1 116 ? 11.893 3.805 -12.315 1.00 81.94 116 ASP A C 1
ATOM 941 O O . ASP A 1 116 ? 10.991 4.378 -11.706 1.00 81.94 116 ASP A O 1
ATOM 945 N N . TRP A 1 117 ? 12.559 2.784 -11.788 1.00 88.06 117 TRP A N 1
ATOM 946 C CA . TRP A 1 117 ? 12.377 2.314 -10.412 1.00 88.06 117 TRP A CA 1
ATOM 947 C C . TRP A 1 117 ? 13.632 2.539 -9.561 1.00 88.06 117 TRP A C 1
ATOM 949 O O . TRP A 1 117 ? 13.805 1.915 -8.514 1.00 88.06 117 TRP A O 1
ATOM 959 N N . ALA A 1 118 ? 14.541 3.392 -10.037 1.00 82.69 118 ALA A N 1
ATOM 960 C CA . ALA A 1 118 ? 15.835 3.594 -9.411 1.00 82.69 118 ALA A CA 1
ATOM 961 C C . ALA A 1 118 ? 15.707 4.511 -8.189 1.00 82.69 118 ALA A C 1
ATOM 963 O O . ALA A 1 118 ? 15.073 5.568 -8.234 1.00 82.69 118 ALA A O 1
ATOM 964 N N . TRP A 1 119 ? 16.377 4.163 -7.097 1.00 83.50 119 TRP A N 1
ATOM 965 C CA . TRP A 1 119 ? 16.565 5.103 -5.998 1.00 83.50 119 TRP A CA 1
ATOM 966 C C . TRP A 1 119 ? 17.588 6.171 -6.388 1.00 83.50 119 TRP A C 1
ATOM 968 O O . TRP A 1 119 ? 18.557 5.898 -7.097 1.00 83.50 119 TRP A O 1
ATOM 978 N N . SER A 1 120 ? 17.383 7.407 -5.936 1.00 79.06 120 SER A N 1
ATOM 979 C CA . SER A 1 120 ? 18.470 8.388 -5.961 1.00 79.06 120 SER A CA 1
ATOM 980 C C . SER A 1 120 ? 19.536 7.977 -4.942 1.00 79.06 120 SER A C 1
ATOM 982 O O . SER A 1 120 ? 19.198 7.457 -3.880 1.00 79.06 120 SER A O 1
ATOM 984 N N . SER A 1 121 ? 20.811 8.210 -5.262 1.00 72.12 121 SER A N 1
ATOM 985 C CA . SER A 1 121 ? 21.915 7.916 -4.341 1.00 72.12 121 SER A CA 1
ATOM 986 C C . SER A 1 121 ? 21.863 8.825 -3.111 1.00 72.12 121 SER A C 1
ATOM 988 O O . SER A 1 121 ? 21.710 10.043 -3.254 1.00 72.12 121 SER A O 1
ATOM 990 N N . ASP A 1 122 ? 22.030 8.228 -1.930 1.00 62.56 122 ASP A N 1
ATOM 991 C CA . ASP A 1 122 ? 22.167 8.943 -0.656 1.00 62.56 122 ASP A CA 1
ATOM 992 C C . ASP A 1 122 ? 23.522 9.686 -0.552 1.00 62.56 122 ASP A C 1
ATOM 994 O O . ASP A 1 122 ? 23.612 10.693 0.144 1.00 62.56 122 ASP A O 1
ATOM 998 N N . ASP A 1 123 ? 24.545 9.266 -1.310 1.00 57.72 123 ASP A N 1
ATOM 999 C CA . ASP A 1 123 ? 25.930 9.775 -1.222 1.00 57.72 123 ASP A CA 1
ATOM 1000 C C . ASP A 1 123 ? 26.257 10.893 -2.232 1.00 57.72 123 ASP A C 1
ATOM 1002 O O . ASP A 1 123 ? 27.409 11.299 -2.408 1.00 57.72 123 ASP A O 1
ATOM 1006 N N . SER A 1 124 ? 25.255 11.398 -2.953 1.00 56.81 124 SER A N 1
ATOM 1007 C CA . SER A 1 124 ? 25.463 12.475 -3.922 1.00 56.81 124 SER A CA 1
ATOM 1008 C C . SER A 1 124 ? 25.722 13.811 -3.219 1.00 56.81 124 SER A C 1
ATOM 1010 O O . SER A 1 124 ? 25.024 14.173 -2.278 1.00 56.81 124 SER A O 1
ATOM 1012 N N . ALA A 1 125 ? 26.630 14.638 -3.750 1.00 55.69 125 ALA A N 1
ATOM 1013 C CA . ALA A 1 125 ? 26.759 16.045 -3.340 1.00 55.69 125 ALA A CA 1
ATOM 1014 C C . ALA A 1 125 ? 25.460 16.860 -3.561 1.00 55.69 125 ALA A C 1
ATOM 1016 O O . ALA A 1 125 ? 25.328 17.978 -3.073 1.00 55.69 125 ALA A O 1
ATOM 1017 N N . SER A 1 126 ? 24.501 16.304 -4.311 1.00 57.41 126 SER A N 1
ATOM 1018 C CA . SER A 1 126 ? 23.140 16.818 -4.510 1.00 57.41 126 SER A CA 1
ATOM 1019 C C . SER A 1 126 ? 22.069 16.005 -3.767 1.00 57.41 126 SER A C 1
ATOM 1021 O O . SER A 1 126 ? 20.888 16.105 -4.110 1.00 57.41 126 SER A O 1
ATOM 1023 N N . ALA A 1 127 ? 22.452 15.170 -2.794 1.00 58.03 127 ALA A N 1
ATOM 1024 C CA . ALA A 1 127 ? 21.505 14.416 -1.985 1.00 58.03 127 ALA A CA 1
ATOM 1025 C C . ALA A 1 127 ? 20.583 15.393 -1.233 1.00 58.03 127 ALA A C 1
ATOM 1027 O O . ALA A 1 127 ? 21.058 16.373 -0.648 1.00 58.03 127 ALA A O 1
ATOM 1028 N N . PRO A 1 128 ? 19.255 15.184 -1.277 1.00 62.84 128 PRO A N 1
ATOM 1029 C CA . PRO A 1 128 ? 18.332 16.011 -0.518 1.00 62.84 128 PRO A CA 1
ATOM 1030 C C . PRO A 1 128 ? 18.644 15.903 0.984 1.00 62.84 128 PRO A C 1
ATOM 1032 O O . PRO A 1 128 ? 19.118 14.859 1.435 1.00 62.84 128 PRO A O 1
ATOM 1035 N N . PRO A 1 129 ? 18.382 16.961 1.774 1.00 64.94 129 PRO A N 1
ATOM 1036 C CA . PRO A 1 129 ? 18.598 16.908 3.214 1.00 64.94 129 PRO A CA 1
ATOM 1037 C C . PRO A 1 129 ? 17.824 15.732 3.831 1.00 64.94 129 PRO A C 1
ATOM 1039 O O . PRO A 1 129 ? 16.741 15.397 3.335 1.00 64.94 129 PRO A O 1
ATOM 1042 N N . PRO A 1 130 ? 18.346 15.127 4.916 1.00 71.12 130 PRO A N 1
ATOM 1043 C CA . PRO A 1 130 ? 17.702 13.995 5.562 1.00 71.12 130 PRO A CA 1
ATOM 1044 C C . PRO A 1 130 ? 16.277 14.371 5.950 1.00 71.12 130 PRO A C 1
ATOM 1046 O O . PRO A 1 130 ? 16.025 15.357 6.652 1.00 71.12 130 PRO A O 1
ATOM 1049 N N . LEU A 1 131 ? 15.342 13.588 5.433 1.00 81.31 131 LEU A N 1
ATOM 1050 C CA . LEU A 1 131 ? 13.926 13.825 5.598 1.00 81.31 131 LEU A CA 1
ATOM 1051 C C . LEU A 1 131 ? 13.520 13.412 7.014 1.00 81.31 131 LEU A C 1
ATOM 1053 O O . LEU A 1 131 ? 13.799 12.299 7.442 1.00 81.31 131 LEU A O 1
ATOM 1057 N N . LYS A 1 132 ? 12.872 14.321 7.747 1.00 85.88 132 LYS A N 1
ATOM 1058 C CA . LYS A 1 132 ? 12.402 14.084 9.118 1.00 85.88 132 LYS A CA 1
ATOM 1059 C C . LYS A 1 132 ? 10.878 14.150 9.160 1.00 85.88 132 LYS A C 1
ATOM 1061 O O . LYS A 1 132 ? 10.329 15.256 9.137 1.00 85.88 132 LYS A O 1
ATOM 1066 N N . PRO A 1 133 ? 10.184 13.001 9.177 1.00 92.56 133 PRO A N 1
ATOM 1067 C CA . PRO A 1 133 ? 8.742 12.970 9.359 1.00 92.56 133 PRO A CA 1
ATOM 1068 C C . PRO A 1 133 ? 8.368 13.541 10.730 1.00 92.56 133 PRO A C 1
ATOM 1070 O O . PRO A 1 133 ? 9.053 13.313 11.724 1.00 92.56 133 PRO A O 1
ATOM 1073 N N . GLN A 1 134 ? 7.273 14.288 10.781 1.00 93.06 134 GLN A N 1
ATOM 1074 C CA . GLN A 1 134 ? 6.696 14.802 12.017 1.00 93.06 134 GLN A CA 1
ATOM 1075 C C . GLN A 1 134 ? 5.641 13.825 12.523 1.00 93.06 134 GLN A C 1
ATOM 1077 O O . GLN A 1 134 ? 4.824 13.349 11.732 1.00 93.06 134 GLN A O 1
ATOM 1082 N N . ILE A 1 135 ? 5.647 13.567 13.832 1.00 96.50 135 ILE A N 1
ATOM 1083 C CA . ILE A 1 135 ? 4.596 12.818 14.521 1.00 96.50 135 ILE A CA 1
ATOM 1084 C C . ILE A 1 135 ? 3.828 13.799 15.407 1.00 96.50 135 ILE A C 1
ATOM 1086 O O . ILE A 1 135 ? 4.397 14.380 16.331 1.00 96.50 135 ILE A O 1
ATOM 1090 N N . CYS A 1 136 ? 2.540 13.982 15.139 1.00 95.38 136 CYS A N 1
ATOM 1091 C CA . CYS A 1 136 ? 1.639 14.740 16.000 1.00 95.38 136 CYS A CA 1
ATOM 1092 C C . CYS A 1 136 ? 0.829 13.750 16.835 1.00 95.38 136 CYS A C 1
ATOM 1094 O O . CYS A 1 136 ? -0.019 13.038 16.302 1.00 95.38 136 CYS A O 1
ATOM 1096 N N . LEU A 1 137 ? 1.127 13.685 18.132 1.00 92.88 137 LEU A N 1
ATOM 1097 C CA . LEU A 1 137 ? 0.416 12.860 19.108 1.00 92.88 137 LEU A CA 1
ATOM 1098 C C . LEU A 1 137 ? -0.579 13.721 19.899 1.00 92.88 137 LEU A C 1
ATOM 1100 O O . LEU A 1 137 ? -0.345 14.923 20.048 1.00 92.88 137 LEU A O 1
ATOM 1104 N N . PRO A 1 138 ? -1.644 13.125 20.463 1.00 92.88 138 PRO A N 1
ATOM 1105 C CA . PRO A 1 138 ? -2.452 13.807 21.466 1.00 92.88 138 PRO A CA 1
ATOM 1106 C C . PRO A 1 138 ? -1.603 14.164 22.696 1.00 92.88 138 PRO A C 1
ATOM 1108 O O . PRO A 1 138 ? -0.606 13.506 22.994 1.00 92.88 138 PRO A O 1
ATOM 1111 N N . GLU A 1 139 ? -2.015 15.189 23.441 1.00 91.56 139 GLU A N 1
ATOM 1112 C CA . GLU A 1 139 ? -1.317 15.614 24.664 1.00 91.56 139 GLU A CA 1
ATOM 1113 C C . GLU A 1 139 ? -1.418 14.564 25.785 1.00 91.56 139 GLU A C 1
ATOM 1115 O O . GLU A 1 139 ? -0.478 14.362 26.555 1.00 91.56 139 GLU A O 1
ATOM 1120 N N . HIS A 1 140 ? -2.550 13.858 25.850 1.00 92.50 140 HIS A N 1
ATOM 1121 C CA . HIS A 1 140 ? -2.869 12.896 26.901 1.00 92.50 140 HIS A CA 1
ATOM 1122 C C . HIS A 1 140 ? -3.379 11.575 26.310 1.00 92.50 140 HIS A C 1
ATOM 1124 O O . HIS A 1 140 ? -3.974 11.541 25.234 1.00 92.50 140 HIS A O 1
ATOM 1130 N N . GLY A 1 141 ? -3.139 10.478 27.031 1.00 94.69 141 GLY A N 1
ATOM 1131 C CA . GLY A 1 141 ? -3.759 9.179 26.757 1.00 94.69 141 GLY A CA 1
ATOM 1132 C C . GLY A 1 141 ? -5.095 9.005 27.485 1.00 94.69 141 GLY A C 1
ATOM 1133 O O . GLY A 1 141 ? -5.447 9.811 28.346 1.00 94.69 141 GLY A O 1
ATOM 1134 N N . SER A 1 142 ? -5.806 7.917 27.188 1.00 94.69 142 SER A N 1
ATOM 1135 C CA . SER A 1 142 ? -7.034 7.519 27.891 1.00 94.69 142 SER A CA 1
ATOM 1136 C C . SER A 1 142 ? -7.063 6.010 28.158 1.00 94.69 142 SER A C 1
ATOM 1138 O O . SER A 1 142 ? -6.427 5.220 27.460 1.00 94.69 142 SER A O 1
ATOM 1140 N N . ARG A 1 143 ? -7.808 5.600 29.192 1.00 95.12 143 ARG A N 1
ATOM 1141 C CA . ARG A 1 143 ? -8.131 4.192 29.482 1.00 95.12 143 ARG A CA 1
ATOM 1142 C C . ARG A 1 143 ? -9.520 3.784 28.990 1.00 95.12 143 ARG A C 1
ATOM 1144 O O . ARG A 1 143 ? -9.920 2.651 29.251 1.00 95.12 143 ARG A O 1
ATOM 1151 N N . ASP A 1 144 ? -10.231 4.678 28.318 1.00 96.62 144 ASP A N 1
ATOM 1152 C CA . ASP A 1 144 ? -11.512 4.363 27.699 1.00 96.62 144 ASP A CA 1
ATOM 1153 C C . ASP A 1 144 ? -11.326 3.367 26.551 1.00 96.62 144 ASP A C 1
ATOM 1155 O O . ASP A 1 144 ? -10.248 3.248 25.959 1.00 96.62 144 ASP A O 1
ATOM 1159 N N . GLU A 1 145 ? -12.388 2.628 26.255 1.00 97.31 145 GLU A N 1
ATOM 1160 C CA . GLU A 1 145 ? -12.446 1.743 25.096 1.00 97.31 145 GLU A CA 1
ATOM 1161 C C . GLU A 1 145 ? -12.926 2.527 23.876 1.00 97.31 145 GLU A C 1
ATOM 1163 O O . GLU A 1 145 ? -13.912 3.259 23.939 1.00 97.31 145 GLU A O 1
ATOM 1168 N N . GLY A 1 146 ? -12.231 2.373 22.751 1.00 97.00 146 GLY A N 1
ATOM 1169 C CA . GLY A 1 146 ? -12.590 3.056 21.514 1.00 97.00 146 GLY A CA 1
ATOM 1170 C C . GLY A 1 146 ? -11.481 3.040 20.463 1.00 97.00 146 GLY A C 1
ATOM 1171 O O . GLY A 1 146 ? -10.353 2.623 20.745 1.00 97.00 146 GLY A O 1
ATOM 1172 N N . PRO A 1 147 ? -11.786 3.462 19.228 1.00 97.75 147 PRO A N 1
ATOM 1173 C CA . PRO A 1 147 ? -10.828 3.425 18.137 1.00 97.75 147 PRO A CA 1
ATOM 1174 C C . PRO A 1 147 ? -9.911 4.655 18.136 1.00 97.75 147 PRO A C 1
ATOM 1176 O O . PRO A 1 147 ? -10.252 5.707 18.675 1.00 97.75 147 PRO A O 1
ATOM 1179 N N . VAL A 1 148 ? -8.762 4.547 17.473 1.00 98.38 148 VAL A N 1
ATOM 1180 C CA . VAL A 1 148 ? -7.843 5.670 17.212 1.00 98.38 148 VAL A CA 1
ATOM 1181 C C . VAL A 1 148 ? -7.686 5.859 15.707 1.00 98.38 148 VAL A C 1
ATOM 1183 O O . VAL A 1 148 ? -7.639 4.884 14.957 1.00 98.38 148 VAL A O 1
ATOM 1186 N N . VAL A 1 149 ? -7.588 7.108 15.256 1.00 98.75 149 VAL A N 1
ATOM 1187 C CA . VAL A 1 149 ? -7.280 7.450 13.861 1.00 98.75 149 VAL A CA 1
ATOM 1188 C C . VAL A 1 149 ? -5.782 7.705 13.717 1.00 98.75 149 VAL A C 1
ATOM 1190 O O . VAL A 1 149 ? -5.204 8.474 14.480 1.00 98.75 149 VAL A O 1
ATOM 1193 N N . ILE A 1 150 ? -5.156 7.092 12.711 1.00 98.81 150 ILE A N 1
ATOM 1194 C CA . ILE A 1 150 ? -3.793 7.413 12.277 1.00 98.81 150 ILE A CA 1
ATOM 1195 C C . ILE A 1 150 ? -3.842 7.867 10.819 1.00 98.81 150 ILE A C 1
ATOM 1197 O O . ILE A 1 150 ? -4.329 7.146 9.946 1.00 98.81 150 ILE A O 1
ATOM 1201 N N . ARG A 1 151 ? -3.297 9.051 10.545 1.00 98.75 151 ARG A N 1
ATOM 1202 C CA . ARG A 1 151 ? -3.115 9.593 9.197 1.00 98.75 151 ARG A CA 1
ATOM 1203 C C . ARG A 1 151 ? -1.642 9.578 8.824 1.00 98.75 151 ARG A C 1
ATOM 1205 O O . ARG A 1 151 ? -0.812 10.098 9.563 1.00 98.75 151 ARG A O 1
ATOM 1212 N N . VAL A 1 152 ? -1.314 9.036 7.654 1.00 98.75 152 VAL A N 1
ATOM 1213 C CA . VAL A 1 152 ? 0.048 9.074 7.104 1.00 98.75 152 VAL A CA 1
ATOM 1214 C C . VAL A 1 152 ? 0.056 9.866 5.802 1.00 98.75 152 VAL A C 1
ATOM 1216 O O . VAL A 1 152 ? -0.526 9.444 4.804 1.00 98.75 152 VAL A O 1
ATOM 1219 N N . SER A 1 153 ? 0.706 11.029 5.825 1.00 97.50 153 SER A N 1
ATOM 1220 C CA . SER A 1 153 ? 0.662 12.037 4.759 1.00 97.50 153 SER A CA 1
ATOM 1221 C C . SER A 1 153 ? 2.056 12.293 4.179 1.00 97.50 153 SER A C 1
ATOM 1223 O O . SER A 1 153 ? 2.777 13.175 4.655 1.00 97.50 153 SER A O 1
ATOM 1225 N N . THR A 1 154 ? 2.448 11.539 3.145 1.00 95.81 154 THR A N 1
ATOM 1226 C CA . THR A 1 154 ? 3.722 11.766 2.435 1.00 95.81 154 THR A CA 1
ATOM 1227 C C . THR A 1 154 ? 3.536 12.284 1.019 1.00 95.81 154 THR A C 1
ATOM 1229 O O . THR A 1 154 ? 4.263 13.188 0.623 1.00 95.81 154 THR A O 1
ATOM 1232 N N . SER A 1 155 ? 2.546 11.787 0.273 1.00 91.12 155 SER A N 1
ATOM 1233 C CA . SER A 1 155 ? 2.246 12.294 -1.072 1.00 91.12 155 SER A CA 1
ATOM 1234 C C . SER A 1 155 ? 1.312 13.500 -1.053 1.00 91.12 155 SER A C 1
ATOM 1236 O O . SER A 1 155 ? 1.478 14.423 -1.838 1.00 91.12 155 SER A O 1
ATOM 1238 N N . HIS A 1 156 ? 0.337 13.491 -0.143 1.00 91.81 156 HIS A N 1
ATOM 1239 C CA . HIS A 1 156 ? -0.673 14.534 0.008 1.00 91.81 156 HIS A CA 1
ATOM 1240 C C . HIS A 1 156 ? -1.037 14.670 1.483 1.00 91.81 156 HIS A C 1
ATOM 1242 O O . HIS A 1 156 ? -0.920 13.709 2.244 1.00 91.81 156 HIS A O 1
ATOM 1248 N N . ARG A 1 157 ? -1.482 15.861 1.884 1.00 92.69 157 ARG A N 1
ATOM 1249 C CA . ARG A 1 157 ? -1.996 16.094 3.234 1.00 92.69 157 ARG A CA 1
ATOM 1250 C C . ARG A 1 157 ? -3.414 15.541 3.339 1.00 92.69 157 ARG A C 1
ATOM 1252 O O . ARG A 1 157 ? -4.264 15.905 2.531 1.00 92.69 157 ARG A O 1
ATOM 1259 N N . ILE A 1 158 ? -3.654 14.692 4.333 1.00 95.62 158 ILE A N 1
ATOM 1260 C CA . ILE A 1 158 ? -4.996 14.222 4.688 1.00 95.62 158 ILE A CA 1
ATOM 1261 C C . ILE A 1 158 ? -5.570 15.196 5.707 1.00 95.62 158 ILE A C 1
ATOM 1263 O O . ILE A 1 158 ? -4.953 15.441 6.743 1.00 95.62 158 ILE A O 1
ATOM 1267 N N . ALA A 1 159 ? -6.728 15.775 5.415 1.00 91.25 159 ALA A N 1
ATOM 1268 C CA . ALA A 1 159 ? -7.326 16.729 6.326 1.00 91.25 159 ALA A CA 1
ATOM 1269 C C . ALA A 1 159 ? -8.116 16.030 7.451 1.00 91.25 159 ALA A C 1
ATOM 1271 O O . ALA A 1 159 ? -8.856 15.088 7.161 1.00 91.25 159 ALA A O 1
ATOM 1272 N N . PRO A 1 160 ? -8.045 16.502 8.714 1.00 94.25 160 PRO A N 1
ATOM 1273 C CA . PRO A 1 160 ? -8.754 15.869 9.831 1.00 94.25 160 PRO A CA 1
ATOM 1274 C C . PRO A 1 160 ? -10.267 15.729 9.616 1.00 94.25 160 PRO A C 1
ATOM 1276 O O . PRO A 1 160 ? -10.849 14.693 9.931 1.00 94.25 160 PRO A O 1
ATOM 1279 N N . TRP A 1 161 ? -10.903 16.728 8.993 1.00 93.81 161 TRP A N 1
ATOM 1280 C CA . TRP A 1 161 ? -12.341 16.695 8.707 1.00 93.81 161 TRP A CA 1
ATOM 1281 C C . TRP A 1 161 ? -12.734 15.590 7.716 1.00 93.81 161 TRP A C 1
ATOM 1283 O O . TRP A 1 161 ? -13.835 15.061 7.824 1.00 93.81 161 TRP A O 1
ATOM 1293 N N . GLU A 1 162 ? -11.850 15.195 6.789 1.00 94.25 162 GLU A N 1
ATOM 1294 C CA . GLU A 1 162 ? -12.120 14.082 5.864 1.00 94.25 162 GLU A CA 1
ATOM 1295 C C . GLU A 1 162 ? -12.151 12.733 6.595 1.00 94.25 162 GLU A C 1
ATOM 1297 O O . GLU A 1 162 ? -12.872 11.826 6.184 1.00 94.25 162 GLU A O 1
ATOM 1302 N N . THR A 1 163 ? -11.373 12.591 7.673 1.00 97.31 163 THR A N 1
ATOM 1303 C CA . THR A 1 163 ? -11.363 11.378 8.503 1.00 97.31 163 THR A CA 1
ATOM 1304 C C . THR A 1 163 ? -12.462 11.392 9.558 1.00 97.31 163 THR A C 1
ATOM 1306 O O . THR A 1 163 ? -13.052 10.347 9.815 1.00 97.31 163 THR A O 1
ATOM 1309 N N . ALA A 1 164 ? -12.799 12.562 10.110 1.00 95.12 164 ALA A N 1
ATOM 1310 C CA . ALA A 1 164 ? -13.872 12.718 11.093 1.00 95.12 164 ALA A CA 1
ATOM 1311 C C . ALA A 1 164 ? -15.267 12.450 10.496 1.00 95.12 164 ALA A C 1
ATOM 1313 O O . ALA A 1 164 ? -16.143 11.950 11.194 1.00 95.12 164 ALA A O 1
ATOM 1314 N N . GLU A 1 165 ? -15.468 12.713 9.197 1.00 94.88 165 GLU A N 1
ATOM 1315 C CA . GLU A 1 165 ? -16.698 12.335 8.477 1.00 94.88 165 GLU A CA 1
ATOM 1316 C C . GLU A 1 165 ? -16.929 10.812 8.489 1.00 94.88 165 GLU A C 1
ATOM 1318 O O . GLU A 1 165 ? -18.067 10.348 8.499 1.00 94.88 165 GLU A O 1
ATOM 1323 N N . VAL A 1 166 ? -15.845 10.030 8.503 1.00 96.69 166 VAL A N 1
ATOM 1324 C CA . VAL A 1 166 ? -15.880 8.562 8.434 1.00 96.69 166 VAL A CA 1
ATOM 1325 C C . VAL A 1 166 ? -15.808 7.920 9.819 1.00 96.69 166 VAL A C 1
ATOM 1327 O O . VAL A 1 166 ? -16.470 6.916 10.073 1.00 96.69 166 VAL A O 1
ATOM 1330 N N . VAL A 1 167 ? -15.014 8.498 10.721 1.00 97.00 167 VAL A N 1
ATOM 1331 C CA . VAL A 1 167 ? -14.803 8.029 12.094 1.00 97.00 167 VAL A CA 1
ATOM 1332 C C . VAL A 1 167 ? -15.123 9.187 13.049 1.00 97.00 167 VAL A C 1
ATOM 1334 O O . VAL A 1 167 ? -14.213 9.862 13.525 1.00 97.00 167 VAL A O 1
ATOM 1337 N N . PRO A 1 168 ? -16.410 9.450 13.342 1.00 92.44 168 PRO A N 1
ATOM 1338 C CA . PRO A 1 168 ? -16.821 10.631 14.109 1.00 92.44 168 PRO A CA 1
ATOM 1339 C C . PRO A 1 168 ? -16.503 10.547 15.609 1.00 92.44 168 PRO A C 1
ATOM 1341 O O . PRO A 1 168 ? -16.679 11.522 16.335 1.00 92.44 168 PRO A O 1
ATOM 1344 N N . SER A 1 169 ? -16.094 9.381 16.116 1.00 93.00 169 SER A N 1
ATOM 1345 C CA . SER A 1 169 ? -15.871 9.150 17.549 1.00 93.00 169 SER A CA 1
ATOM 1346 C C . SER A 1 169 ? -14.627 8.297 17.787 1.00 93.00 169 SER A C 1
ATOM 1348 O O . SER A 1 169 ? -14.714 7.122 18.138 1.00 93.00 169 SER A O 1
ATOM 1350 N N . SER A 1 170 ? -13.455 8.895 17.574 1.00 96.19 170 SER A N 1
ATOM 1351 C CA . SER A 1 170 ? -12.159 8.318 17.947 1.00 96.19 170 SER A CA 1
ATOM 1352 C C . SER A 1 170 ? -11.664 8.855 19.290 1.00 96.19 170 SER A C 1
ATOM 1354 O O . SER A 1 170 ? -11.854 10.030 19.592 1.00 96.19 170 SER A O 1
ATOM 1356 N N . LEU A 1 171 ? -10.955 8.025 20.058 1.00 96.81 171 LEU A N 1
ATOM 1357 C CA . LEU A 1 171 ? -10.283 8.427 21.302 1.00 96.81 171 LEU A CA 1
ATOM 1358 C C . LEU A 1 171 ? -9.166 9.447 21.063 1.00 96.81 171 LEU A C 1
ATOM 1360 O O . LEU A 1 171 ? -8.866 10.260 21.933 1.00 96.81 171 LEU A O 1
ATOM 1364 N N . ALA A 1 172 ? -8.523 9.363 19.900 1.00 97.00 172 ALA A N 1
ATOM 1365 C CA . ALA A 1 172 ? -7.464 10.262 19.484 1.00 97.00 172 ALA A CA 1
ATOM 1366 C C . ALA A 1 172 ? -7.257 10.217 17.973 1.00 97.00 172 ALA A C 1
ATOM 1368 O O . ALA A 1 172 ? -7.614 9.244 17.300 1.00 97.00 172 ALA A O 1
ATOM 1369 N N . GLU A 1 173 ? -6.589 11.253 17.484 1.00 97.38 173 GLU A N 1
ATOM 1370 C CA . GLU A 1 173 ? -6.068 11.338 16.131 1.00 97.38 173 GLU A CA 1
ATOM 1371 C C . GLU A 1 173 ? -4.553 11.543 16.195 1.00 97.38 173 GLU A C 1
ATOM 1373 O O . GLU A 1 173 ? -4.059 12.342 16.992 1.00 97.38 173 GLU A O 1
ATOM 1378 N N . VAL A 1 174 ? -3.819 10.801 15.371 1.00 98.06 174 VAL A N 1
ATOM 1379 C CA . VAL A 1 174 ? -2.363 10.885 15.255 1.00 98.06 174 VAL A CA 1
ATOM 1380 C C . VAL A 1 174 ? -1.989 11.108 13.802 1.00 98.06 174 VAL A C 1
ATOM 1382 O O . VAL A 1 174 ? -2.484 10.417 12.912 1.00 98.06 174 VAL A O 1
ATOM 1385 N N . ASP A 1 175 ? -1.069 12.034 13.561 1.00 98.19 175 ASP A N 1
ATOM 1386 C CA . ASP A 1 175 ? -0.548 12.299 12.226 1.00 98.19 175 ASP A CA 1
ATOM 1387 C C . ASP A 1 175 ? 0.931 11.937 12.133 1.00 98.19 175 ASP A C 1
ATOM 1389 O O . ASP A 1 175 ? 1.736 12.361 12.957 1.00 98.19 175 ASP A O 1
ATOM 1393 N N . VAL A 1 176 ? 1.296 11.210 11.079 1.00 98.19 176 VAL A N 1
ATOM 1394 C CA . VAL A 1 176 ? 2.675 11.040 10.616 1.00 98.19 176 VAL A CA 1
ATOM 1395 C C . VAL A 1 176 ? 2.781 11.726 9.262 1.00 98.19 176 VAL A C 1
ATOM 1397 O O . VAL A 1 176 ? 2.159 11.299 8.288 1.00 98.19 176 VAL A O 1
ATOM 1400 N N . MET A 1 177 ? 3.532 12.819 9.173 1.00 94.50 177 MET A N 1
ATOM 1401 C CA . MET A 1 177 ? 3.506 13.671 7.983 1.00 94.50 177 MET A CA 1
ATOM 1402 C C . MET A 1 177 ? 4.882 14.189 7.587 1.00 94.50 177 MET A C 1
ATOM 1404 O O . MET A 1 177 ? 5.753 14.420 8.423 1.00 94.50 177 MET A O 1
ATOM 1408 N N . LEU A 1 178 ? 5.055 14.444 6.295 1.00 90.88 178 LEU A N 1
ATOM 1409 C CA . LEU A 1 178 ? 6.142 15.294 5.827 1.00 90.88 178 LEU A CA 1
ATOM 1410 C C . LEU A 1 178 ? 5.777 16.762 6.049 1.00 90.88 178 LEU A C 1
ATOM 1412 O O . LEU A 1 178 ? 4.618 17.150 5.882 1.00 90.88 178 LEU A O 1
ATOM 1416 N N . ALA A 1 179 ? 6.779 17.590 6.356 1.00 87.88 179 ALA A N 1
ATOM 1417 C CA . ALA A 1 179 ? 6.593 19.040 6.403 1.00 87.88 179 ALA A CA 1
ATOM 1418 C C . ALA A 1 179 ? 6.037 19.563 5.065 1.00 87.88 179 ALA A C 1
ATOM 1420 O O . ALA A 1 179 ? 5.087 20.345 5.042 1.00 87.88 179 ALA A O 1
ATOM 1421 N N . VAL A 1 180 ? 6.580 19.051 3.956 1.00 84.50 180 VAL A N 1
ATOM 1422 C CA . VAL A 1 180 ? 6.104 19.309 2.595 1.00 84.50 180 VAL A CA 1
ATOM 1423 C C . VAL A 1 180 ? 5.804 17.966 1.920 1.00 84.50 180 VAL A C 1
ATOM 1425 O O . VAL A 1 180 ? 6.742 17.287 1.495 1.00 84.50 180 VAL A O 1
ATOM 1428 N N . PRO A 1 181 ? 4.531 17.531 1.861 1.00 86.69 181 PRO A N 1
ATOM 1429 C CA . PRO A 1 181 ? 4.166 16.323 1.135 1.00 86.69 181 PRO A CA 1
ATOM 1430 C C . PRO A 1 181 ? 4.285 16.532 -0.380 1.00 86.69 181 PRO A C 1
ATOM 1432 O O . PRO A 1 181 ? 4.134 17.646 -0.882 1.00 86.69 181 PRO A O 1
ATOM 1435 N N . GLY A 1 182 ? 4.535 15.449 -1.106 1.00 85.00 182 GLY A N 1
ATOM 1436 C CA . GLY A 1 182 ? 4.587 15.434 -2.563 1.00 85.00 182 GLY A CA 1
ATOM 1437 C C . GLY A 1 182 ? 4.749 14.019 -3.104 1.00 85.00 182 GLY A C 1
ATOM 1438 O O . GLY A 1 182 ? 5.336 13.156 -2.450 1.00 85.00 182 GLY A O 1
ATOM 1439 N N . GLU A 1 183 ? 4.227 13.764 -4.301 1.00 80.38 183 GLU A N 1
ATOM 1440 C CA . GLU A 1 183 ? 4.162 12.412 -4.880 1.00 80.38 183 GLU A CA 1
ATOM 1441 C C . GLU A 1 183 ? 5.534 11.732 -5.025 1.00 80.38 183 GLU A C 1
ATOM 1443 O O . GLU A 1 183 ? 5.639 10.524 -4.828 1.00 80.38 183 GLU A O 1
ATOM 1448 N N . ASP A 1 184 ? 6.587 12.519 -5.260 1.00 79.81 184 ASP A N 1
ATOM 1449 C CA . ASP A 1 184 ? 7.984 12.072 -5.342 1.00 79.81 184 ASP A CA 1
ATOM 1450 C C . ASP A 1 184 ? 8.853 12.678 -4.220 1.00 79.81 184 ASP A C 1
ATOM 1452 O O . ASP A 1 184 ? 10.042 12.960 -4.410 1.00 79.81 184 ASP A O 1
ATOM 1456 N N . ALA A 1 185 ? 8.263 12.934 -3.045 1.00 84.50 185 ALA A N 1
ATOM 1457 C CA . ALA A 1 185 ? 8.993 13.446 -1.881 1.00 84.50 185 ALA A CA 1
ATOM 1458 C C . ALA A 1 185 ? 9.990 12.416 -1.313 1.00 84.50 185 ALA A C 1
ATOM 1460 O O . ALA A 1 185 ? 11.044 12.785 -0.796 1.00 84.50 185 ALA A O 1
ATOM 1461 N N . LEU A 1 186 ? 9.690 11.119 -1.444 1.00 88.69 186 LEU A N 1
ATOM 1462 C CA . LEU A 1 186 ? 10.547 10.021 -0.986 1.00 88.69 186 LEU A CA 1
ATOM 1463 C C . LEU A 1 186 ? 11.457 9.558 -2.127 1.00 88.69 186 LEU A C 1
ATOM 1465 O O . LEU A 1 186 ? 11.113 8.649 -2.876 1.00 88.69 186 LEU A O 1
ATOM 1469 N N . ARG A 1 187 ? 12.604 10.225 -2.287 1.00 83.88 187 ARG A N 1
ATOM 1470 C CA . ARG A 1 187 ? 13.532 9.998 -3.414 1.00 83.88 187 ARG A CA 1
ATOM 1471 C C . ARG A 1 187 ? 14.610 8.951 -3.151 1.00 83.88 187 ARG A C 1
ATOM 1473 O O . ARG A 1 187 ? 15.257 8.514 -4.102 1.00 83.88 187 ARG A O 1
ATOM 1480 N N . THR A 1 188 ? 14.828 8.593 -1.891 1.00 86.75 188 THR A N 1
ATOM 1481 C CA . THR A 1 188 ? 15.862 7.642 -1.472 1.00 86.75 188 THR A CA 1
ATOM 1482 C C . THR A 1 188 ? 15.277 6.589 -0.537 1.00 86.75 188 THR A C 1
ATOM 1484 O O . THR A 1 188 ? 14.243 6.810 0.106 1.00 86.75 188 THR A O 1
ATOM 1487 N N . GLN A 1 189 ? 15.943 5.436 -0.457 1.00 85.25 189 GLN A N 1
ATOM 1488 C CA . GLN A 1 189 ? 15.527 4.338 0.416 1.00 85.25 189 GLN A CA 1
ATOM 1489 C C . GLN A 1 189 ? 15.626 4.735 1.898 1.00 85.25 189 GLN A C 1
ATOM 1491 O O . GLN A 1 189 ? 14.771 4.349 2.702 1.00 85.25 189 GLN A O 1
ATOM 1496 N N . SER A 1 190 ? 16.613 5.568 2.246 1.00 87.25 190 SER A N 1
ATOM 1497 C CA . SER A 1 190 ? 16.747 6.170 3.574 1.00 87.25 190 SER A CA 1
ATOM 1498 C C . SER A 1 190 ? 15.530 7.033 3.933 1.00 87.25 190 SER A C 1
ATOM 1500 O O . SER A 1 190 ? 14.887 6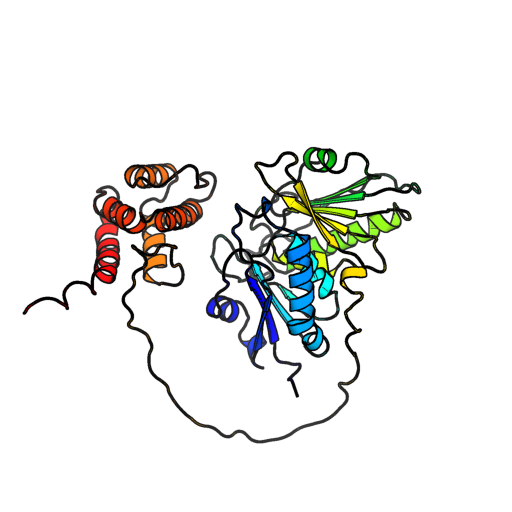.797 4.955 1.00 87.25 190 SER A O 1
ATOM 1502 N N . ALA A 1 191 ? 15.096 7.934 3.042 1.00 89.81 191 ALA A N 1
ATOM 1503 C CA . ALA A 1 191 ? 13.917 8.773 3.280 1.00 89.81 191 ALA A CA 1
ATOM 1504 C C . ALA A 1 191 ? 12.623 7.959 3.473 1.00 89.81 191 ALA A C 1
ATOM 1506 O O . ALA A 1 191 ? 11.792 8.299 4.316 1.00 89.81 191 ALA A O 1
ATOM 1507 N N . LEU A 1 192 ? 12.443 6.869 2.715 1.00 92.44 192 LEU A N 1
ATOM 1508 C CA . LEU A 1 192 ? 11.325 5.946 2.929 1.00 92.44 192 LEU A CA 1
ATOM 1509 C C . LEU A 1 192 ? 11.420 5.280 4.309 1.00 92.44 192 LEU A C 1
ATOM 1511 O O . LEU A 1 192 ? 10.414 5.180 5.014 1.00 92.44 192 LEU A O 1
ATOM 1515 N N . THR A 1 193 ? 12.620 4.849 4.700 1.00 90.12 193 THR A N 1
ATOM 1516 C CA . THR A 1 193 ? 12.878 4.191 5.988 1.00 90.12 193 THR A CA 1
ATOM 1517 C C . THR A 1 193 ? 12.561 5.105 7.168 1.00 90.12 193 THR A C 1
ATOM 1519 O O . THR A 1 193 ? 11.911 4.651 8.107 1.00 90.12 193 THR A O 1
ATOM 1522 N N . GLU A 1 194 ? 12.902 6.391 7.096 1.00 94.25 194 GLU A N 1
ATOM 1523 C CA . GLU A 1 194 ? 12.557 7.380 8.128 1.00 94.25 194 GLU A CA 1
ATOM 1524 C C . GLU A 1 194 ? 11.040 7.467 8.364 1.00 94.25 194 GLU A C 1
ATOM 1526 O O . GLU A 1 194 ? 10.578 7.492 9.506 1.00 94.25 194 GLU A O 1
ATOM 1531 N N . VAL A 1 195 ? 10.225 7.421 7.302 1.00 96.38 195 VAL A N 1
ATOM 1532 C CA . VAL A 1 195 ? 8.757 7.396 7.453 1.00 96.38 195 VAL A CA 1
ATOM 1533 C C . VAL A 1 195 ? 8.275 6.093 8.086 1.00 96.38 195 VAL A C 1
ATOM 1535 O O . VAL A 1 195 ? 7.368 6.115 8.917 1.00 96.38 195 VAL A O 1
ATOM 1538 N N . VAL A 1 196 ? 8.875 4.954 7.730 1.00 94.56 196 VAL A N 1
ATOM 1539 C CA . VAL A 1 196 ? 8.539 3.656 8.340 1.00 94.56 196 VAL A CA 1
ATOM 1540 C C . VAL A 1 196 ? 8.872 3.651 9.835 1.00 94.56 196 VAL A C 1
ATOM 1542 O O . VAL A 1 196 ? 8.080 3.141 10.629 1.00 94.56 196 VAL A O 1
ATOM 1545 N N . VAL A 1 197 ? 10.005 4.241 10.228 1.00 92.44 197 VAL A N 1
ATOM 1546 C CA . VAL A 1 197 ? 10.399 4.411 11.635 1.00 92.44 197 VAL A CA 1
ATOM 1547 C C . VAL A 1 197 ? 9.382 5.282 12.369 1.00 92.44 197 VAL A C 1
ATOM 1549 O O . VAL A 1 197 ? 8.854 4.846 13.392 1.00 92.44 197 VAL A O 1
ATOM 1552 N N . ALA A 1 198 ? 9.029 6.444 11.814 1.00 97.19 198 ALA A N 1
ATOM 1553 C CA . ALA A 1 198 ? 8.041 7.340 12.413 1.00 97.19 198 ALA A CA 1
ATOM 1554 C C . ALA A 1 198 ? 6.648 6.695 12.533 1.00 97.19 198 ALA A C 1
ATOM 1556 O O . ALA A 1 198 ? 5.956 6.868 13.535 1.00 97.19 198 ALA A O 1
ATOM 1557 N N . PHE A 1 199 ? 6.236 5.898 11.544 1.00 98.00 199 PHE A N 1
ATOM 1558 C CA . PHE A 1 199 ? 4.988 5.138 11.602 1.00 98.00 199 PHE A CA 1
ATOM 1559 C C . PHE A 1 199 ? 5.004 4.075 12.709 1.00 98.00 199 PHE A C 1
ATOM 1561 O O . PHE A 1 199 ? 4.043 3.958 13.469 1.00 98.00 199 PHE A O 1
ATOM 1568 N N . ASN A 1 200 ? 6.099 3.322 12.840 1.00 92.88 200 ASN A N 1
ATOM 1569 C CA . ASN A 1 200 ? 6.252 2.334 13.908 1.00 92.88 200 ASN A CA 1
ATOM 1570 C C . ASN A 1 200 ? 6.265 3.000 15.300 1.00 92.88 200 ASN A C 1
ATOM 1572 O O . ASN A 1 200 ? 5.634 2.509 16.238 1.00 92.88 200 ASN A O 1
ATOM 1576 N N . GLU A 1 201 ? 6.924 4.153 15.430 1.00 94.56 201 GLU A N 1
ATOM 1577 C CA . GLU A 1 201 ? 6.876 4.957 16.651 1.00 94.56 201 GLU A CA 1
ATOM 1578 C C . GLU A 1 201 ? 5.442 5.396 16.972 1.00 94.56 201 GLU A C 1
ATOM 1580 O O . GLU A 1 201 ? 4.982 5.183 18.094 1.00 94.56 201 GLU A O 1
ATOM 1585 N N . ALA A 1 202 ? 4.695 5.909 15.991 1.00 97.44 202 ALA A N 1
ATOM 1586 C CA . ALA A 1 202 ? 3.298 6.294 16.171 1.00 97.44 202 ALA A CA 1
ATOM 1587 C C . ALA A 1 202 ? 2.427 5.121 16.655 1.00 97.44 202 ALA A C 1
ATOM 1589 O O . ALA A 1 202 ? 1.696 5.275 17.634 1.00 97.44 202 ALA A O 1
ATOM 1590 N N . LEU A 1 203 ? 2.548 3.934 16.045 1.00 94.50 203 LEU A N 1
ATOM 1591 C CA . LEU A 1 203 ? 1.834 2.730 16.489 1.00 94.50 203 LEU A CA 1
ATOM 1592 C C . LEU A 1 203 ? 2.160 2.380 17.950 1.00 94.50 203 LEU A C 1
ATOM 1594 O O . LEU A 1 203 ? 1.260 2.150 18.761 1.00 94.50 203 LEU A O 1
ATOM 1598 N N . SER A 1 204 ? 3.448 2.359 18.304 1.00 92.69 204 SER A N 1
ATOM 1599 C CA . SER A 1 204 ? 3.916 2.066 19.665 1.00 92.69 204 SER A CA 1
ATOM 1600 C C . SER A 1 204 ? 3.384 3.075 20.692 1.00 92.69 204 SER A C 1
ATOM 1602 O O . SER A 1 204 ? 2.842 2.692 21.734 1.00 92.69 204 SER A O 1
ATOM 1604 N N . ARG A 1 205 ? 3.461 4.373 20.375 1.00 96.19 205 ARG A N 1
ATOM 1605 C CA . ARG A 1 205 ? 2.970 5.460 21.233 1.00 96.19 205 ARG A CA 1
ATOM 1606 C C . ARG A 1 205 ? 1.457 5.391 21.413 1.00 96.19 205 ARG A C 1
ATOM 1608 O O . ARG A 1 205 ? 0.996 5.460 22.548 1.00 96.19 205 ARG A O 1
ATOM 1615 N N . VAL A 1 206 ? 0.699 5.157 20.341 1.00 95.75 206 VAL A N 1
ATOM 1616 C CA . VAL A 1 206 ? -0.759 4.965 20.403 1.00 95.75 206 VAL A CA 1
ATOM 1617 C C . VAL A 1 206 ? -1.121 3.798 21.319 1.00 95.75 206 VAL A C 1
ATOM 1619 O O . VAL A 1 206 ? -1.947 3.967 22.213 1.00 95.75 206 VAL A O 1
ATOM 1622 N N . LYS A 1 207 ? -0.463 2.639 21.180 1.00 92.00 207 LYS A N 1
ATOM 1623 C CA . LYS A 1 207 ? -0.735 1.481 22.048 1.00 92.00 207 LYS A CA 1
ATOM 1624 C C . LYS A 1 207 ? -0.410 1.756 23.517 1.00 92.00 207 LYS A C 1
ATOM 1626 O O . LYS A 1 207 ? -1.131 1.292 24.398 1.00 92.00 207 LYS A O 1
ATOM 1631 N N . SER A 1 208 ? 0.656 2.507 23.785 1.00 94.44 208 SER A N 1
ATOM 1632 C CA . SER A 1 208 ? 1.036 2.896 25.145 1.00 94.44 208 SER A CA 1
ATOM 1633 C C . SER A 1 208 ? 0.049 3.891 25.768 1.00 94.44 208 SER A C 1
ATOM 1635 O O . SER A 1 208 ? -0.303 3.745 26.937 1.00 94.44 208 SER A O 1
ATOM 1637 N N . MET A 1 209 ? -0.415 4.876 24.996 1.00 96.75 209 MET A N 1
ATOM 1638 C CA . MET A 1 209 ? -1.315 5.935 25.465 1.00 96.75 209 MET A CA 1
ATOM 1639 C C . MET A 1 209 ? -2.774 5.481 25.585 1.00 96.75 209 MET A C 1
ATOM 1641 O O . MET A 1 209 ? -3.488 5.975 26.455 1.00 96.75 209 MET A O 1
ATOM 1645 N N . PHE A 1 210 ? -3.201 4.535 24.746 1.00 96.88 210 PHE A N 1
ATOM 1646 C CA . PHE A 1 210 ? -4.569 4.018 24.683 1.00 96.88 210 PHE A CA 1
ATOM 1647 C C . PHE A 1 210 ? -4.557 2.488 24.809 1.00 96.88 210 PHE A C 1
ATOM 1649 O O . PHE A 1 210 ? -4.820 1.773 23.844 1.00 96.88 210 PHE A O 1
ATOM 1656 N N . PRO A 1 211 ? -4.238 1.924 25.988 1.00 93.19 211 PRO A N 1
ATOM 1657 C CA . PRO A 1 211 ? -4.030 0.482 26.145 1.00 93.19 211 PRO A CA 1
ATOM 1658 C C . PRO A 1 211 ? -5.255 -0.368 25.772 1.00 93.19 211 PRO A C 1
ATOM 1660 O O . PRO A 1 211 ? -5.075 -1.527 25.382 1.00 93.19 211 PRO A O 1
ATOM 1663 N N . ARG A 1 212 ? -6.462 0.213 25.862 1.00 95.94 212 ARG A N 1
ATOM 1664 C CA . ARG A 1 212 ? -7.762 -0.394 25.531 1.00 95.94 212 ARG A CA 1
ATOM 1665 C C . ARG A 1 212 ? -8.317 0.018 24.159 1.00 95.94 212 ARG A C 1
ATOM 1667 O O . ARG A 1 212 ? -9.520 -0.080 23.931 1.00 95.94 212 ARG A O 1
ATOM 1674 N N . LEU A 1 213 ? -7.461 0.488 23.249 1.00 95.88 213 LEU A N 1
ATOM 1675 C CA . LEU A 1 213 ? -7.908 0.834 21.902 1.00 95.88 213 LEU A CA 1
ATOM 1676 C C . LEU A 1 213 ? -8.519 -0.389 21.191 1.00 95.88 213 LEU A C 1
ATOM 1678 O O . LEU A 1 213 ? -7.965 -1.487 21.260 1.00 95.88 213 LEU A O 1
ATOM 1682 N N . THR A 1 214 ? -9.663 -0.205 20.532 1.00 96.25 214 THR A N 1
ATOM 1683 C CA . THR A 1 214 ? -10.441 -1.306 19.930 1.00 96.25 214 THR A CA 1
ATOM 1684 C C . THR A 1 214 ? -10.125 -1.524 18.454 1.00 96.25 214 THR A C 1
ATOM 1686 O O . THR A 1 214 ? -10.253 -2.641 17.962 1.00 96.25 214 THR A O 1
ATOM 1689 N N . ALA A 1 215 ? -9.681 -0.479 17.755 1.00 97.12 215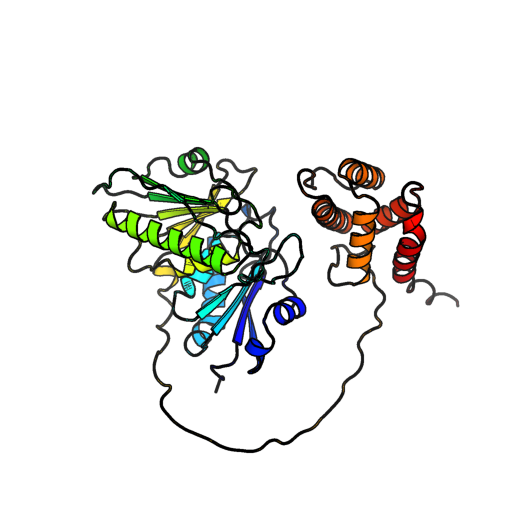 ALA A N 1
ATOM 1690 C CA . ALA A 1 215 ? -9.246 -0.528 16.364 1.00 97.12 215 ALA A CA 1
ATOM 1691 C C . ALA A 1 215 ? -8.316 0.650 16.042 1.00 97.12 215 ALA A C 1
ATOM 1693 O O . ALA A 1 215 ? -8.341 1.686 16.715 1.00 97.12 215 ALA A O 1
ATOM 1694 N N . ILE A 1 216 ? -7.528 0.503 14.978 1.00 98.56 216 ILE A N 1
ATOM 1695 C CA . ILE A 1 216 ? -6.759 1.593 14.373 1.00 98.56 216 ILE A CA 1
ATOM 1696 C C . ILE A 1 216 ? -7.345 1.878 12.993 1.00 98.56 216 ILE A C 1
ATOM 1698 O O . ILE A 1 216 ? -7.276 1.041 12.099 1.00 98.56 216 ILE A O 1
ATOM 1702 N N . HIS A 1 217 ? -7.885 3.072 12.787 1.00 98.75 217 HIS A N 1
ATOM 1703 C CA . HIS A 1 217 ? -8.302 3.536 11.469 1.00 98.75 217 HIS A CA 1
ATOM 1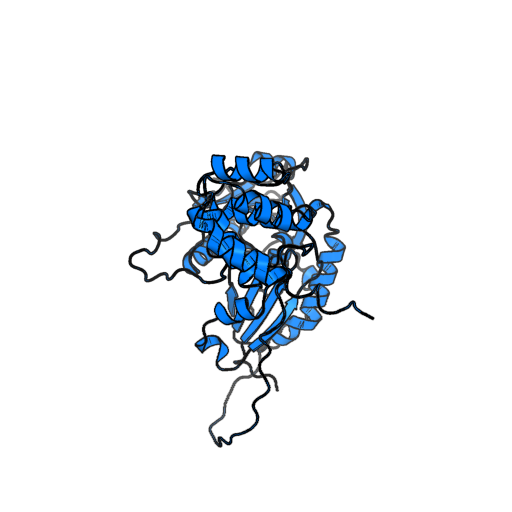704 C C . HIS A 1 217 ? -7.124 4.215 10.771 1.00 98.75 217 HIS A C 1
ATOM 1706 O O . HIS A 1 217 ? -6.736 5.324 11.133 1.00 98.75 217 HIS A O 1
ATOM 1712 N N . LEU A 1 218 ? -6.545 3.535 9.782 1.00 98.81 218 LEU A N 1
ATOM 1713 C CA . LEU A 1 218 ? -5.359 3.976 9.059 1.00 98.81 218 LEU A CA 1
ATOM 1714 C C . LEU A 1 218 ? -5.738 4.603 7.714 1.00 98.81 218 LEU A C 1
ATOM 1716 O O . LEU A 1 218 ? -6.087 3.909 6.755 1.00 98.81 218 LEU A O 1
ATOM 1720 N N . PHE A 1 219 ? -5.601 5.922 7.630 1.00 98.75 219 PHE A N 1
ATOM 1721 C CA . PHE A 1 219 ? -5.744 6.685 6.395 1.00 98.75 219 PHE A CA 1
ATOM 1722 C C . PHE A 1 219 ? -4.357 7.026 5.862 1.00 98.75 219 PHE A C 1
ATOM 1724 O O . PHE A 1 219 ? -3.524 7.571 6.585 1.00 98.75 219 PHE A O 1
ATOM 1731 N N . ALA A 1 220 ? -4.087 6.709 4.600 1.00 98.44 220 ALA A N 1
ATOM 1732 C CA . ALA A 1 220 ? -2.750 6.851 4.046 1.00 98.44 220 ALA A CA 1
ATOM 1733 C C . ALA A 1 220 ? -2.781 7.486 2.653 1.00 98.44 220 ALA A C 1
ATOM 1735 O O . ALA A 1 220 ? -3.480 7.028 1.753 1.00 98.44 220 ALA A O 1
ATOM 1736 N N . ALA A 1 221 ? -1.970 8.527 2.492 1.00 97.44 221 ALA A N 1
ATOM 1737 C CA . ALA A 1 221 ? -1.644 9.181 1.238 1.00 97.44 221 ALA A CA 1
ATOM 1738 C C . ALA A 1 221 ? -0.135 9.020 1.041 1.00 97.44 221 ALA A C 1
ATOM 1740 O O . ALA A 1 221 ? 0.659 9.905 1.381 1.00 97.44 221 ALA A O 1
ATOM 1741 N N . VAL A 1 222 ? 0.247 7.831 0.573 1.00 97.12 222 VAL A N 1
ATOM 1742 C CA . VAL A 1 222 ? 1.630 7.350 0.512 1.00 97.12 222 VAL A CA 1
ATOM 1743 C C . VAL A 1 222 ? 1.903 6.642 -0.816 1.00 97.12 222 VAL A C 1
ATOM 1745 O O . VAL A 1 222 ? 0.974 6.089 -1.411 1.00 97.12 222 VAL A O 1
ATOM 1748 N N . PRO A 1 223 ? 3.160 6.597 -1.290 1.00 95.00 223 PRO A N 1
ATOM 1749 C CA . PRO A 1 223 ? 3.509 5.738 -2.410 1.00 95.00 223 PRO A CA 1
ATOM 1750 C C . PRO A 1 223 ? 3.360 4.255 -2.041 1.00 95.00 223 PRO A C 1
ATOM 1752 O O . PRO A 1 223 ? 3.542 3.849 -0.892 1.00 95.00 223 PRO A O 1
ATOM 1755 N N . VAL A 1 224 ? 3.065 3.434 -3.048 1.00 95.19 224 VAL A N 1
ATOM 1756 C CA . VAL A 1 224 ? 2.798 1.987 -2.931 1.00 95.19 224 VAL A CA 1
ATOM 1757 C C . VAL A 1 224 ? 3.895 1.212 -2.193 1.00 95.19 224 VAL A C 1
ATOM 1759 O O . VAL A 1 224 ? 3.600 0.322 -1.398 1.00 95.19 224 VAL A O 1
ATOM 1762 N N . GLY A 1 225 ? 5.160 1.573 -2.410 1.00 94.69 225 GLY A N 1
ATOM 1763 C CA . GLY A 1 225 ? 6.290 0.956 -1.727 1.00 94.69 225 GLY A CA 1
ATOM 1764 C C . GLY A 1 225 ? 6.301 1.222 -0.218 1.00 94.69 225 GLY A C 1
ATOM 1765 O O . GLY A 1 225 ? 6.536 0.314 0.580 1.00 94.69 225 GLY A O 1
ATOM 1766 N N . LEU A 1 226 ? 5.976 2.454 0.186 1.00 96.56 226 LEU A N 1
ATOM 1767 C CA . LEU A 1 226 ? 5.835 2.813 1.596 1.00 96.56 226 LEU A CA 1
ATOM 1768 C C . LEU A 1 226 ? 4.617 2.119 2.222 1.00 96.56 226 LEU A C 1
ATOM 1770 O O . LEU A 1 226 ? 4.741 1.586 3.320 1.00 96.56 226 LEU A O 1
ATOM 1774 N N . ALA A 1 227 ? 3.481 2.052 1.517 1.00 98.00 227 ALA A N 1
ATOM 1775 C CA . ALA A 1 227 ? 2.299 1.312 1.974 1.00 98.00 227 ALA A CA 1
ATOM 1776 C C . ALA A 1 227 ? 2.643 -0.148 2.313 1.00 98.00 227 ALA A C 1
ATOM 1778 O O . ALA A 1 227 ? 2.318 -0.628 3.397 1.00 98.00 227 ALA A O 1
ATOM 1779 N N . PHE A 1 228 ? 3.381 -0.824 1.432 1.00 97.62 228 PHE A N 1
ATOM 1780 C CA . PHE A 1 228 ? 3.869 -2.177 1.683 1.00 97.62 228 PHE A CA 1
ATOM 1781 C C . PHE A 1 228 ? 4.741 -2.259 2.949 1.00 97.62 228 PHE A C 1
ATOM 1783 O O . PHE A 1 228 ? 4.490 -3.076 3.837 1.00 97.62 228 PHE A O 1
ATOM 1790 N N . ARG A 1 229 ? 5.733 -1.372 3.096 1.00 95.88 229 ARG A N 1
ATOM 1791 C CA . ARG A 1 229 ? 6.632 -1.384 4.266 1.00 95.88 229 ARG A CA 1
ATOM 1792 C C . ARG A 1 229 ? 5.922 -1.061 5.575 1.00 95.88 229 ARG A C 1
ATOM 1794 O O . ARG A 1 229 ? 6.305 -1.620 6.602 1.00 95.88 229 ARG A O 1
ATOM 1801 N N . MET A 1 230 ? 4.913 -0.190 5.542 1.00 97.25 230 MET A N 1
ATOM 1802 C CA . MET A 1 230 ? 4.046 0.108 6.684 1.00 97.25 230 MET A CA 1
ATOM 1803 C C . MET A 1 230 ? 3.253 -1.130 7.105 1.00 97.25 230 MET A C 1
ATOM 1805 O O . MET A 1 230 ? 3.232 -1.457 8.288 1.00 97.25 230 MET A O 1
ATOM 1809 N N . GLY A 1 231 ? 2.676 -1.857 6.144 1.00 96.06 231 GLY A N 1
ATOM 1810 C CA . GLY A 1 231 ? 1.956 -3.105 6.396 1.00 96.06 231 GLY A CA 1
ATOM 1811 C C . GLY A 1 231 ? 2.804 -4.115 7.163 1.00 96.06 231 GLY A C 1
ATOM 1812 O O . GLY A 1 231 ? 2.372 -4.645 8.184 1.00 96.06 231 GLY A O 1
ATOM 1813 N N . ALA A 1 232 ? 4.061 -4.280 6.743 1.00 91.88 232 ALA A N 1
ATOM 1814 C CA . ALA A 1 232 ? 5.025 -5.179 7.379 1.00 91.88 232 ALA A CA 1
ATOM 1815 C C . ALA A 1 232 ? 5.420 -4.789 8.821 1.00 91.88 232 ALA A C 1
ATOM 1817 O O . ALA A 1 232 ? 6.034 -5.597 9.520 1.00 91.88 232 ALA A O 1
ATOM 1818 N N . GLN A 1 233 ? 5.093 -3.573 9.286 1.00 89.38 233 GLN A N 1
ATOM 1819 C CA . GLN A 1 233 ? 5.315 -3.165 10.683 1.00 89.38 233 GLN A CA 1
ATOM 1820 C C . GLN A 1 233 ? 4.170 -3.557 11.621 1.00 89.38 233 GLN A C 1
ATOM 1822 O O . GLN A 1 233 ? 4.357 -3.561 12.837 1.00 89.38 233 GLN A O 1
ATOM 1827 N N . ILE A 1 234 ? 2.988 -3.868 11.088 1.00 90.94 234 ILE A N 1
ATOM 1828 C CA . ILE A 1 234 ? 1.797 -4.112 11.899 1.00 90.94 234 ILE A CA 1
ATOM 1829 C C . ILE A 1 234 ? 1.828 -5.557 12.400 1.00 90.94 234 ILE A C 1
ATOM 1831 O O . ILE A 1 234 ? 1.670 -6.504 11.633 1.00 90.94 234 ILE A O 1
ATOM 1835 N N . ASN A 1 235 ? 2.019 -5.730 13.708 1.00 83.69 235 ASN A N 1
ATOM 1836 C CA . ASN A 1 235 ? 1.979 -7.039 14.349 1.00 83.69 235 ASN A CA 1
ATOM 1837 C C . ASN A 1 235 ? 0.560 -7.360 14.877 1.00 83.69 235 ASN A C 1
ATOM 1839 O O . ASN A 1 235 ? 0.119 -6.677 15.808 1.00 83.69 235 ASN A O 1
ATOM 1843 N N . PRO A 1 236 ? -0.124 -8.405 14.357 1.00 81.75 236 PRO A N 1
ATOM 1844 C CA . PRO A 1 236 ? -1.467 -8.789 14.805 1.00 81.75 236 PRO A CA 1
ATOM 1845 C C . PRO A 1 236 ? -1.581 -9.130 16.287 1.00 81.75 236 PRO A C 1
ATOM 1847 O O . PRO A 1 236 ? -2.666 -9.034 16.841 1.00 81.75 236 PRO A O 1
ATOM 1850 N N . THR A 1 237 ? -0.492 -9.563 16.926 1.00 80.69 237 THR A N 1
ATOM 1851 C CA . THR A 1 237 ? -0.532 -9.972 18.337 1.00 80.69 237 THR A CA 1
ATOM 1852 C C . THR A 1 237 ? -0.369 -8.793 19.297 1.00 80.69 237 THR A C 1
ATOM 1854 O O . THR A 1 237 ? -0.585 -8.939 20.498 1.00 80.69 237 THR A O 1
ATOM 1857 N N . ILE A 1 238 ? 0.026 -7.621 18.785 1.00 84.25 238 ILE A N 1
ATOM 1858 C CA . ILE A 1 238 ? 0.281 -6.407 19.577 1.00 84.25 238 ILE A CA 1
ATOM 1859 C C . ILE A 1 238 ? -0.830 -5.378 19.372 1.00 84.25 238 ILE A C 1
ATOM 1861 O O . ILE A 1 238 ? -1.294 -4.754 20.333 1.00 84.25 238 ILE A O 1
ATOM 1865 N N . TYR A 1 239 ? -1.218 -5.170 18.116 1.00 89.81 239 TYR A N 1
ATOM 1866 C CA . TYR A 1 239 ? -2.194 -4.163 17.725 1.00 89.81 239 TYR A CA 1
ATOM 1867 C C . TYR A 1 239 ? -3.538 -4.826 17.419 1.00 89.81 239 TYR A C 1
ATOM 1869 O O . TYR A 1 239 ? -3.550 -5.926 16.868 1.00 89.81 239 TYR A O 1
ATOM 1877 N N . PRO A 1 240 ? -4.666 -4.171 17.749 1.00 91.00 240 PRO A N 1
ATOM 1878 C CA . PRO A 1 240 ? -5.971 -4.637 17.302 1.00 91.00 240 PRO A CA 1
ATOM 1879 C C . PRO A 1 240 ? -6.101 -4.464 15.785 1.00 91.00 240 PRO A C 1
ATOM 1881 O O . PRO A 1 240 ? -5.158 -4.061 15.097 1.00 91.00 240 PRO A O 1
ATOM 1884 N N . GLU A 1 241 ? -7.291 -4.745 15.263 1.00 95.06 241 GLU A N 1
ATOM 1885 C CA . GLU A 1 241 ? -7.568 -4.620 13.838 1.00 95.06 241 GLU A CA 1
ATOM 1886 C C . GLU A 1 241 ? -7.191 -3.235 13.295 1.00 95.06 241 GLU A C 1
ATOM 1888 O O . GLU A 1 241 ? -7.534 -2.196 13.874 1.00 95.06 241 GLU A O 1
ATOM 1893 N N . VAL A 1 242 ? -6.492 -3.231 12.157 1.00 98.19 242 VAL A N 1
ATOM 1894 C CA . VAL A 1 242 ? -6.149 -2.006 11.432 1.00 98.19 242 VAL A CA 1
ATOM 1895 C C . VAL A 1 242 ? -7.044 -1.895 10.207 1.00 98.19 242 VAL A C 1
ATOM 1897 O O . VAL A 1 242 ? -6.933 -2.663 9.254 1.00 98.19 242 VAL A O 1
ATOM 1900 N N . ILE A 1 243 ? -7.947 -0.925 10.234 1.00 98.50 243 ILE A N 1
ATOM 1901 C CA . ILE A 1 243 ? -8.932 -0.675 9.190 1.00 98.50 243 ILE A CA 1
ATOM 1902 C C . ILE A 1 243 ? -8.327 0.318 8.202 1.00 98.50 243 ILE A C 1
ATOM 1904 O O . ILE A 1 243 ? -8.014 1.452 8.564 1.00 98.50 243 ILE A O 1
ATOM 1908 N N . THR A 1 244 ? -8.157 -0.110 6.956 1.00 98.62 244 THR A N 1
ATOM 1909 C CA . THR A 1 244 ? -7.588 0.708 5.881 1.00 98.62 244 THR A CA 1
ATOM 1910 C C . THR A 1 244 ? -8.681 1.303 5.004 1.00 98.62 244 THR A C 1
ATOM 1912 O O . THR A 1 244 ? -9.791 0.772 4.911 1.00 98.62 244 THR A O 1
ATOM 1915 N N . TYR A 1 245 ? -8.353 2.401 4.328 1.00 98.44 245 TYR A N 1
ATOM 1916 C CA . TYR A 1 245 ? -9.300 3.151 3.514 1.00 98.44 245 TYR A CA 1
ATOM 1917 C C . TYR A 1 245 ? -8.782 3.382 2.102 1.00 98.44 245 TYR A C 1
ATOM 1919 O O . TYR A 1 245 ? -7.602 3.664 1.895 1.00 98.44 245 TYR A O 1
ATOM 1927 N N . GLN A 1 246 ? -9.694 3.329 1.134 1.00 97.19 246 GLN A N 1
ATOM 1928 C CA . GLN A 1 246 ? -9.442 3.762 -0.231 1.00 97.19 246 GLN A CA 1
ATOM 1929 C C . GLN A 1 246 ? -9.986 5.178 -0.436 1.00 97.19 246 GLN A C 1
ATOM 1931 O O . GLN A 1 246 ? -11.156 5.455 -0.163 1.00 97.19 246 GLN A O 1
ATOM 1936 N N . TYR A 1 247 ? -9.136 6.061 -0.960 1.00 95.62 247 TYR A N 1
ATOM 1937 C CA . TYR A 1 247 ? -9.524 7.409 -1.362 1.00 95.62 247 TYR A CA 1
ATOM 1938 C C . TYR A 1 247 ? -10.216 7.407 -2.729 1.00 95.62 247 TYR A C 1
ATOM 1940 O O . TYR A 1 247 ? -9.736 6.781 -3.681 1.00 95.62 247 TYR A O 1
ATOM 1948 N N . TRP A 1 248 ? -11.302 8.170 -2.841 1.00 94.00 248 TRP A N 1
ATOM 1949 C CA . TRP A 1 248 ? -11.990 8.488 -4.084 1.00 94.00 248 TRP A CA 1
ATOM 1950 C C . TRP A 1 248 ? -12.461 9.946 -4.068 1.00 94.00 248 TRP A C 1
ATOM 1952 O O . TRP A 1 248 ? -13.401 10.314 -3.367 1.00 94.00 248 TRP A O 1
ATOM 1962 N N . ARG A 1 249 ? -11.832 10.792 -4.895 1.00 89.12 249 ARG A N 1
ATOM 1963 C CA . ARG A 1 249 ? -12.070 12.249 -4.930 1.00 89.12 249 ARG A CA 1
ATOM 1964 C C . ARG A 1 249 ? -13.537 12.649 -5.138 1.00 89.12 249 ARG A C 1
ATOM 1966 O O . ARG A 1 249 ? -13.950 13.691 -4.636 1.00 89.12 249 ARG A O 1
ATOM 1973 N N . LYS A 1 250 ? -14.299 11.859 -5.904 1.00 89.81 250 LYS A N 1
ATOM 1974 C CA . LYS A 1 250 ? -15.721 12.115 -6.209 1.00 89.81 250 LYS A CA 1
ATOM 1975 C C . LYS A 1 250 ? -16.678 11.494 -5.179 1.00 89.81 250 LYS A C 1
ATOM 1977 O O . LYS A 1 250 ? -17.886 11.618 -5.339 1.00 89.81 250 LYS A O 1
ATOM 1982 N N . GLY A 1 251 ? -16.151 10.813 -4.161 1.00 88.88 251 GLY A N 1
ATOM 1983 C CA . GLY A 1 251 ? -16.942 10.164 -3.125 1.00 88.88 251 GLY A CA 1
ATOM 1984 C C . GLY A 1 251 ? -17.448 11.118 -2.052 1.00 88.88 251 GLY A C 1
ATOM 1985 O O . GLY A 1 251 ? -16.854 12.163 -1.784 1.00 88.88 251 GLY A O 1
ATOM 1986 N N . THR A 1 252 ? -18.538 10.708 -1.408 1.00 90.38 252 THR A N 1
ATOM 1987 C CA . THR A 1 252 ? -19.065 11.308 -0.178 1.00 90.38 252 THR A CA 1
ATOM 1988 C C . THR A 1 252 ? -19.496 10.163 0.750 1.00 90.38 252 THR A C 1
ATOM 1990 O O . THR A 1 252 ? -20.496 9.507 0.445 1.00 90.38 252 THR A O 1
ATOM 1993 N N . PRO A 1 253 ? -18.716 9.829 1.797 1.00 93.75 253 PRO A N 1
ATOM 1994 C CA . PRO A 1 253 ? -17.397 10.385 2.130 1.00 93.75 253 PRO A CA 1
ATOM 1995 C C . PRO A 1 253 ? -16.319 10.042 1.084 1.00 93.75 253 PRO A C 1
ATOM 1997 O O . PRO A 1 253 ? -16.455 9.096 0.299 1.00 93.75 253 PRO A O 1
ATOM 2000 N N . ARG A 1 254 ? -15.222 10.815 1.067 1.00 94.50 254 ARG A N 1
ATOM 2001 C CA . ARG A 1 254 ? -14.086 10.612 0.137 1.00 94.50 254 ARG A CA 1
ATOM 2002 C C . ARG A 1 254 ? -13.268 9.363 0.436 1.00 94.50 254 ARG A C 1
ATOM 2004 O O . ARG A 1 254 ? -12.633 8.822 -0.466 1.00 94.50 254 ARG A O 1
ATOM 2011 N N . TYR A 1 255 ? -13.264 8.921 1.686 1.00 97.12 255 TYR A N 1
ATOM 2012 C CA . TYR A 1 255 ? -12.634 7.677 2.094 1.00 97.12 255 TYR A CA 1
ATOM 2013 C C . TYR A 1 255 ? -13.699 6.618 2.328 1.00 97.12 255 TYR A C 1
ATOM 2015 O O . TYR A 1 255 ? -14.667 6.843 3.050 1.00 97.12 255 TYR A O 1
ATOM 2023 N N . ARG A 1 256 ? -13.499 5.445 1.730 1.00 96.44 256 ARG A N 1
ATOM 2024 C CA . ARG A 1 256 ? -14.320 4.258 1.974 1.00 96.44 256 ARG A CA 1
ATOM 2025 C C . ARG A 1 256 ? -13.463 3.177 2.596 1.00 96.44 256 ARG A C 1
ATOM 2027 O O . ARG A 1 256 ? -12.319 2.993 2.179 1.00 96.44 256 ARG A O 1
ATOM 2034 N N . GLN A 1 257 ? -14.006 2.491 3.594 1.00 97.12 257 GLN A N 1
ATOM 2035 C CA . GLN A 1 257 ? -13.336 1.343 4.192 1.00 97.12 257 GLN A CA 1
ATOM 2036 C C . GLN A 1 257 ? -13.018 0.313 3.100 1.00 97.12 257 GLN A C 1
ATOM 2038 O O . GLN A 1 257 ? -13.862 0.030 2.250 1.00 97.12 257 GLN A O 1
ATOM 2043 N N . ALA A 1 258 ? -11.791 -0.200 3.122 1.00 97.25 258 ALA A N 1
ATOM 2044 C CA . ALA A 1 258 ? -11.279 -1.148 2.145 1.00 97.25 258 ALA A CA 1
ATOM 2045 C C . ALA A 1 258 ? -10.964 -2.492 2.812 1.00 97.25 258 ALA A C 1
ATOM 2047 O O . ALA A 1 258 ? -11.826 -3.361 2.888 1.00 97.25 258 ALA A O 1
ATOM 2048 N N . ILE A 1 259 ? -9.747 -2.655 3.336 1.00 97.81 259 ILE A N 1
ATOM 2049 C CA . ILE A 1 259 ? -9.276 -3.911 3.929 1.00 97.81 259 ILE A CA 1
ATOM 2050 C C . ILE A 1 259 ? -9.096 -3.745 5.437 1.00 97.81 259 ILE A C 1
ATOM 2052 O O . ILE A 1 259 ? -8.556 -2.737 5.896 1.00 97.81 259 ILE A O 1
ATOM 2056 N N . VAL A 1 260 ? -9.510 -4.755 6.200 1.00 96.88 260 VAL A N 1
ATOM 2057 C CA . VAL A 1 260 ? -9.243 -4.856 7.638 1.00 96.88 260 VAL A CA 1
ATOM 2058 C C . VAL A 1 260 ? -8.091 -5.831 7.855 1.00 96.88 260 VAL A C 1
ATOM 2060 O O . VAL A 1 260 ? -8.233 -7.018 7.579 1.00 96.88 260 VAL A O 1
ATOM 2063 N N . LEU A 1 261 ? -6.961 -5.330 8.352 1.00 94.81 261 LEU A N 1
ATOM 2064 C CA . LEU A 1 261 ? -5.798 -6.133 8.721 1.00 94.81 261 LEU A CA 1
ATOM 2065 C C . LEU A 1 261 ? -6.034 -6.707 10.119 1.00 94.81 261 LEU A C 1
ATOM 2067 O O . LEU A 1 261 ? -6.030 -5.969 11.106 1.00 94.81 261 LEU A O 1
ATOM 2071 N N . ALA A 1 262 ? -6.267 -8.011 10.200 1.00 88.62 262 ALA A N 1
ATOM 2072 C CA . ALA A 1 262 ? -6.600 -8.702 11.439 1.00 88.62 262 ALA A CA 1
ATOM 2073 C C . ALA A 1 262 ? -5.921 -10.072 11.496 1.00 88.62 262 ALA A C 1
ATOM 2075 O O . ALA A 1 262 ? -5.590 -10.649 10.463 1.00 88.62 262 ALA A O 1
ATOM 2076 N N . GLU A 1 263 ? -5.767 -10.627 12.702 1.00 78.12 263 GLU A N 1
ATOM 2077 C CA . GLU A 1 263 ? -5.099 -11.920 12.916 1.00 78.12 263 GLU A CA 1
ATOM 2078 C C . GLU A 1 263 ? -5.685 -13.049 12.050 1.00 78.12 263 GLU A C 1
ATOM 2080 O O . GLU A 1 263 ? -4.943 -13.893 11.549 1.00 78.12 263 GLU A O 1
ATOM 2085 N N . ARG A 1 264 ? -6.998 -13.011 11.769 1.00 78.94 264 ARG A N 1
ATOM 2086 C CA . ARG A 1 264 ? -7.674 -13.964 10.870 1.00 78.94 264 ARG A CA 1
ATOM 2087 C C . ARG A 1 264 ? -7.061 -14.047 9.470 1.00 78.94 264 ARG A C 1
ATOM 2089 O O . ARG A 1 264 ? -7.024 -15.140 8.920 1.00 78.94 264 ARG A O 1
ATOM 2096 N N . CYS A 1 265 ? -6.516 -12.950 8.937 1.00 63.31 265 CYS A N 1
ATOM 2097 C CA . CYS A 1 265 ? -5.841 -12.927 7.634 1.00 63.31 265 CYS A CA 1
ATOM 2098 C C . CYS A 1 265 ? -4.585 -13.817 7.620 1.00 63.31 265 CYS A C 1
ATOM 2100 O O . CYS A 1 265 ? -4.016 -14.099 6.570 1.00 63.31 265 CYS A O 1
ATOM 2102 N N . ARG A 1 266 ? -4.135 -14.273 8.799 1.00 62.91 266 ARG A N 1
ATOM 2103 C CA . ARG A 1 266 ? -3.004 -15.186 8.981 1.00 62.91 266 ARG A CA 1
ATOM 2104 C C . ARG A 1 266 ? -3.390 -16.554 9.533 1.00 62.91 266 ARG A C 1
ATOM 2106 O O . ARG A 1 266 ? -2.540 -17.436 9.546 1.00 62.91 266 ARG A O 1
ATOM 2113 N N . ALA A 1 267 ? -4.632 -16.763 9.970 1.00 58.16 267 ALA A N 1
ATOM 2114 C CA . ALA A 1 267 ? -5.038 -17.976 10.689 1.00 58.16 267 ALA A CA 1
ATOM 2115 C C . ALA A 1 267 ? -4.912 -19.273 9.857 1.00 58.16 267 ALA A C 1
ATOM 2117 O O . ALA A 1 267 ? -4.892 -20.361 10.427 1.00 58.16 267 ALA A O 1
ATOM 2118 N N . GLY A 1 268 ? -4.791 -19.166 8.527 1.00 56.50 268 GLY A N 1
ATOM 2119 C CA . GLY A 1 268 ? -4.530 -20.286 7.613 1.00 56.50 268 GLY A CA 1
ATOM 2120 C C . GLY A 1 268 ? -3.063 -20.482 7.199 1.00 56.50 268 GLY A C 1
ATOM 2121 O O . GLY A 1 268 ? -2.781 -21.385 6.417 1.00 56.50 268 GLY A O 1
ATOM 2122 N N . LEU A 1 269 ? -2.129 -19.654 7.681 1.00 58.75 269 LEU A N 1
ATOM 2123 C CA . LEU A 1 269 ? -0.711 -19.697 7.306 1.00 58.75 269 LEU A CA 1
ATOM 2124 C C . LEU A 1 269 ? 0.101 -20.405 8.405 1.00 58.75 269 LEU A C 1
ATOM 2126 O O . LEU A 1 269 ? 0.202 -19.910 9.527 1.00 58.75 269 LEU A O 1
ATOM 2130 N N . SER A 1 270 ? 0.686 -21.571 8.107 1.00 49.62 270 SER A N 1
ATOM 2131 C CA . SER A 1 270 ? 1.595 -22.262 9.038 1.00 49.62 270 SER A CA 1
ATOM 2132 C C . SER A 1 270 ? 2.870 -21.441 9.261 1.00 49.62 270 SER A C 1
ATOM 2134 O O . SER A 1 270 ? 3.402 -20.893 8.303 1.00 49.62 270 SER A O 1
ATOM 2136 N N . ALA A 1 271 ? 3.414 -21.385 10.481 1.00 49.53 271 ALA A N 1
ATOM 2137 C CA . ALA A 1 271 ? 4.659 -20.652 10.733 1.00 49.53 271 ALA A CA 1
ATOM 2138 C C . ALA A 1 271 ? 5.788 -21.111 9.776 1.00 49.53 271 ALA A C 1
ATOM 2140 O O . ALA A 1 271 ? 5.969 -22.321 9.605 1.00 49.53 271 ALA A O 1
ATOM 2141 N N . PRO A 1 272 ? 6.548 -20.188 9.153 1.00 44.62 272 PRO A N 1
ATOM 2142 C CA . PRO A 1 272 ? 7.689 -20.567 8.330 1.00 44.62 272 PRO A CA 1
ATOM 2143 C C . PRO A 1 272 ? 8.724 -21.284 9.207 1.00 44.62 272 PRO A C 1
ATOM 2145 O O . PRO A 1 272 ? 9.157 -20.758 10.233 1.00 44.62 272 PRO A O 1
ATOM 2148 N N . CYS A 1 273 ? 9.070 -22.516 8.830 1.00 33.00 273 CYS A N 1
ATOM 2149 C CA . CYS A 1 273 ? 10.007 -23.364 9.565 1.00 33.00 273 CYS A CA 1
ATOM 2150 C C . CYS A 1 273 ? 11.412 -22.740 9.498 1.00 33.00 273 CYS A C 1
ATOM 2152 O O . CYS A 1 273 ? 11.978 -22.623 8.415 1.00 33.00 273 CYS A O 1
ATOM 2154 N N . LEU A 1 274 ? 11.955 -22.318 10.643 1.00 34.41 274 LEU A N 1
ATOM 2155 C CA . LEU A 1 274 ? 13.196 -21.535 10.761 1.00 34.41 274 LEU A CA 1
ATOM 2156 C C . LEU A 1 274 ? 14.455 -22.384 11.025 1.00 34.41 274 LEU A C 1
ATOM 2158 O O . LEU A 1 274 ? 15.441 -21.871 11.553 1.00 34.41 274 LEU A O 1
ATOM 2162 N N . ASP A 1 275 ? 14.457 -23.664 10.651 1.00 28.62 275 ASP A N 1
ATOM 2163 C CA . ASP A 1 275 ? 15.569 -24.562 10.971 1.00 28.62 275 ASP A CA 1
ATOM 2164 C C . ASP A 1 275 ? 16.448 -24.890 9.753 1.00 28.62 275 ASP A C 1
ATOM 2166 O O . ASP A 1 275 ? 15.968 -25.358 8.724 1.00 28.62 275 ASP A O 1
ATOM 2170 N N . LEU A 1 276 ? 17.761 -24.719 9.972 1.00 31.20 276 LEU A N 1
ATOM 2171 C CA . LEU A 1 276 ? 18.936 -25.191 9.217 1.00 31.20 276 LEU A CA 1
ATOM 2172 C C . LEU A 1 276 ? 19.540 -24.272 8.140 1.00 31.20 276 LEU A C 1
ATOM 2174 O O . LEU A 1 276 ? 19.242 -24.384 6.957 1.00 31.20 276 LEU A O 1
ATOM 2178 N N . VAL A 1 277 ? 20.605 -23.556 8.529 1.00 28.94 277 VAL A N 1
ATOM 2179 C CA . VAL A 1 277 ? 21.864 -23.588 7.758 1.00 28.94 277 VAL A CA 1
ATOM 2180 C C . VAL A 1 277 ? 23.042 -23.736 8.724 1.00 28.94 277 VAL A C 1
ATOM 2182 O O . VAL A 1 277 ? 23.599 -22.757 9.216 1.00 28.94 277 VAL A O 1
ATOM 2185 N N . ALA A 1 278 ? 23.428 -24.985 8.982 1.00 25.95 278 ALA A N 1
ATOM 2186 C CA . ALA A 1 278 ? 24.722 -25.334 9.547 1.00 25.95 278 ALA A CA 1
ATOM 2187 C C . ALA A 1 278 ? 25.461 -26.281 8.588 1.00 25.95 278 ALA A C 1
ATOM 2189 O O . ALA A 1 278 ? 25.025 -27.401 8.341 1.00 25.95 278 ALA A O 1
ATOM 2190 N N . SER A 1 279 ? 26.635 -25.818 8.157 1.00 27.22 279 SER A N 1
ATOM 2191 C CA . SER A 1 279 ? 27.791 -26.586 7.674 1.00 27.22 279 SER A CA 1
ATOM 2192 C C . SER A 1 279 ? 27.837 -27.127 6.234 1.00 27.22 279 SER A C 1
ATOM 2194 O O . SER A 1 279 ? 26.869 -27.644 5.689 1.00 27.22 279 SER A O 1
ATOM 2196 N N . ALA A 1 280 ? 29.083 -27.073 5.739 1.00 27.53 280 ALA A N 1
ATOM 2197 C CA . ALA A 1 280 ? 29.693 -27.697 4.563 1.00 27.53 280 ALA A CA 1
ATOM 2198 C C . ALA A 1 280 ? 29.320 -27.091 3.196 1.00 27.53 280 ALA A C 1
ATOM 2200 O O . ALA A 1 280 ? 28.164 -26.861 2.890 1.00 27.53 280 ALA A O 1
ATOM 2201 N N . GLY A 1 281 ? 30.254 -26.802 2.293 1.00 24.47 281 GLY A N 1
ATOM 2202 C CA . GLY A 1 281 ? 31.672 -27.149 2.216 1.00 24.47 281 GLY A CA 1
ATOM 2203 C C . GLY A 1 281 ? 32.055 -27.213 0.733 1.00 24.47 281 GLY A C 1
ATOM 2204 O O . GLY A 1 281 ? 31.264 -27.668 -0.084 1.00 24.47 281 GLY A O 1
ATOM 2205 N N . ASN A 1 282 ? 33.236 -26.694 0.401 1.00 25.02 282 ASN A N 1
ATOM 2206 C CA . ASN A 1 282 ? 33.839 -26.599 -0.933 1.00 25.02 282 ASN A CA 1
ATOM 2207 C C . ASN A 1 282 ? 33.631 -27.807 -1.872 1.00 25.02 282 ASN A C 1
ATOM 2209 O O . ASN A 1 282 ? 33.809 -28.945 -1.446 1.00 25.02 282 ASN A O 1
ATOM 2213 N N . ASN A 1 283 ? 33.450 -27.506 -3.169 1.00 24.98 283 ASN A N 1
ATOM 2214 C CA . ASN A 1 283 ? 34.341 -27.820 -4.309 1.00 24.98 283 ASN A CA 1
ATOM 2215 C C . ASN A 1 283 ? 33.628 -28.301 -5.600 1.00 24.98 283 ASN A C 1
ATOM 2217 O O . ASN A 1 283 ? 33.053 -29.381 -5.635 1.00 24.98 283 ASN A O 1
ATOM 2221 N N . VAL A 1 284 ? 33.907 -27.552 -6.683 1.00 24.86 284 VAL A N 1
ATOM 2222 C CA . VAL A 1 284 ? 34.471 -28.026 -7.972 1.00 24.86 284 VAL A CA 1
ATOM 2223 C C . VAL A 1 284 ? 33.558 -28.167 -9.217 1.00 24.86 284 VAL A C 1
ATOM 2225 O O . VAL A 1 284 ? 32.466 -28.717 -9.189 1.00 24.86 284 VAL A O 1
ATOM 2228 N N . VAL A 1 285 ? 34.171 -27.687 -10.315 1.00 23.23 285 VAL A N 1
ATOM 2229 C CA . VAL A 1 285 ? 33.971 -27.794 -11.781 1.00 23.23 285 VAL A CA 1
ATOM 2230 C C . VAL A 1 285 ? 33.029 -26.827 -12.507 1.00 23.23 285 VAL A C 1
ATOM 2232 O O . VAL A 1 285 ? 31.809 -26.895 -12.429 1.00 23.23 285 VAL A O 1
ATOM 2235 N N . VAL A 1 286 ? 33.680 -25.993 -13.320 1.00 26.55 286 VAL A N 1
ATOM 2236 C CA . VAL A 1 286 ? 33.185 -25.260 -14.490 1.00 26.55 286 VAL A CA 1
ATOM 2237 C C . VAL A 1 286 ? 33.217 -26.191 -15.704 1.00 26.55 286 VAL A C 1
ATOM 2239 O O . VAL A 1 286 ? 34.273 -26.762 -15.967 1.00 26.55 286 VAL A O 1
ATOM 2242 N N . ASP A 1 287 ? 32.134 -26.267 -16.480 1.00 20.77 287 ASP A N 1
ATOM 2243 C CA . ASP A 1 287 ? 32.240 -26.511 -17.924 1.00 20.77 287 ASP A CA 1
ATOM 2244 C C . ASP A 1 287 ? 31.058 -25.899 -18.700 1.00 20.77 287 ASP A C 1
ATOM 2246 O O . ASP A 1 287 ? 29.979 -25.667 -18.152 1.00 20.77 287 ASP A O 1
ATOM 2250 N N . ALA A 1 288 ? 31.328 -25.568 -19.959 1.00 22.52 288 ALA A N 1
ATOM 2251 C CA . ALA A 1 288 ? 30.655 -24.589 -20.797 1.00 22.52 288 ALA A CA 1
ATOM 2252 C C . ALA A 1 288 ? 29.834 -25.195 -21.959 1.00 22.52 288 ALA A C 1
ATOM 2254 O O . ALA A 1 288 ? 30.001 -26.354 -22.325 1.00 22.52 288 ALA A O 1
ATOM 2255 N N . ALA A 1 289 ? 29.077 -24.294 -22.617 1.00 21.52 289 ALA A N 1
ATOM 2256 C CA . ALA A 1 289 ? 28.498 -24.364 -23.977 1.00 21.52 289 ALA A CA 1
ATOM 2257 C C . ALA A 1 289 ? 27.128 -25.091 -24.081 1.00 21.52 289 ALA A C 1
ATOM 2259 O O . ALA A 1 289 ? 26.948 -26.148 -23.494 1.00 21.52 289 ALA A O 1
ATOM 2260 N N . LEU A 1 290 ? 26.055 -24.604 -24.733 1.00 21.80 290 LEU A N 1
ATOM 2261 C CA . LEU A 1 290 ? 25.760 -23.883 -26.005 1.00 21.80 290 LEU A CA 1
ATOM 2262 C C . LEU A 1 290 ? 24.267 -23.394 -25.952 1.00 21.80 290 LEU A C 1
ATOM 2264 O O . LEU A 1 290 ? 23.608 -23.730 -24.969 1.00 21.80 290 LEU A O 1
ATOM 2268 N N . PRO A 1 291 ? 23.608 -22.801 -26.988 1.00 25.67 291 PRO A N 1
ATOM 2269 C CA . PRO A 1 291 ? 24.026 -21.982 -28.136 1.00 25.67 291 PRO A CA 1
ATOM 2270 C C . PRO A 1 291 ? 23.236 -20.645 -28.278 1.00 25.67 291 PRO A C 1
ATOM 2272 O O . PRO A 1 291 ? 22.221 -20.389 -27.635 1.00 25.67 291 PRO A O 1
ATOM 2275 N N . VAL A 1 292 ? 23.707 -19.813 -29.210 1.00 29.50 292 VAL A N 1
ATOM 2276 C CA . VAL A 1 292 ? 23.069 -18.610 -29.773 1.00 29.50 292 VAL A CA 1
ATOM 2277 C C . VAL A 1 292 ? 21.676 -18.909 -30.351 1.00 29.50 292 VAL A C 1
ATOM 2279 O O . VAL A 1 292 ? 21.549 -19.805 -31.185 1.00 29.50 292 VAL A O 1
ATOM 2282 N N . VAL A 1 293 ? 20.663 -18.100 -30.007 1.00 23.95 293 VAL A N 1
ATOM 2283 C CA . VAL A 1 293 ? 19.400 -18.009 -30.763 1.00 23.95 293 VAL A CA 1
ATOM 2284 C C . VAL A 1 293 ? 19.057 -16.546 -31.058 1.00 23.95 293 VAL A C 1
ATOM 2286 O O . VAL A 1 293 ? 18.715 -15.770 -30.175 1.00 23.95 293 VAL A O 1
ATOM 2289 N N . MET A 1 294 ? 19.219 -16.222 -32.341 1.00 22.94 294 MET A N 1
ATOM 2290 C CA . MET A 1 294 ? 18.456 -15.313 -33.205 1.00 22.94 294 MET A CA 1
ATOM 2291 C C . MET A 1 294 ? 17.767 -14.057 -32.633 1.00 22.94 294 MET A C 1
ATOM 2293 O O . MET A 1 294 ? 16.761 -14.101 -31.935 1.00 22.94 294 MET A O 1
ATOM 2297 N N . ASN A 1 295 ? 18.296 -12.936 -33.130 1.00 27.22 295 ASN A N 1
ATOM 2298 C CA . ASN A 1 295 ? 17.742 -11.591 -33.292 1.00 27.22 295 ASN A CA 1
ATOM 2299 C C . ASN A 1 295 ? 16.205 -11.528 -33.474 1.00 27.22 295 ASN A C 1
ATOM 2301 O O . ASN A 1 295 ? 15.675 -12.080 -34.437 1.00 27.22 295 ASN A O 1
ATOM 2305 N N . LEU A 1 296 ? 15.519 -10.782 -32.598 1.00 24.45 296 LEU A N 1
ATOM 2306 C CA . LEU A 1 296 ? 14.074 -10.477 -32.646 1.00 24.45 296 LEU A CA 1
ATOM 2307 C C . LEU A 1 296 ? 13.776 -8.982 -32.908 1.00 24.45 296 LEU A C 1
ATOM 2309 O O . LEU A 1 296 ? 12.677 -8.506 -32.630 1.00 24.45 296 LEU A O 1
ATOM 2313 N N . TYR A 1 297 ? 14.726 -8.227 -33.461 1.00 28.58 297 TYR A N 1
ATOM 2314 C CA . TYR A 1 297 ? 14.511 -6.835 -33.870 1.00 28.58 297 TYR A CA 1
ATOM 2315 C C . TYR A 1 297 ? 14.151 -6.765 -35.356 1.00 28.58 297 TYR A C 1
ATOM 2317 O O . TYR A 1 297 ? 15.057 -6.724 -36.175 1.00 28.58 297 TYR A O 1
ATOM 2325 N N . ASP A 1 298 ? 12.854 -6.811 -35.691 1.00 31.39 298 ASP A N 1
ATOM 2326 C CA . ASP A 1 298 ? 12.274 -6.140 -36.880 1.00 31.39 298 ASP A CA 1
ATOM 2327 C C . ASP A 1 298 ? 10.745 -6.363 -36.990 1.00 31.39 298 ASP A C 1
ATOM 2329 O O . ASP A 1 298 ? 10.219 -6.880 -37.976 1.00 31.39 298 ASP A O 1
ATOM 2333 N N . ALA A 1 299 ? 9.983 -5.961 -35.965 1.00 34.91 299 ALA A N 1
ATOM 2334 C CA . ALA A 1 299 ? 8.529 -5.803 -36.091 1.00 34.91 299 ALA A CA 1
ATOM 2335 C C . ALA A 1 299 ? 8.190 -4.307 -36.265 1.00 34.91 299 ALA A C 1
ATOM 2337 O O . ALA A 1 299 ? 8.621 -3.499 -35.440 1.00 34.91 299 ALA A O 1
ATOM 2338 N N . PRO A 1 300 ? 7.429 -3.897 -37.302 1.00 47.53 300 PRO A N 1
ATOM 2339 C CA . PRO A 1 300 ? 7.110 -2.488 -37.522 1.00 47.53 300 PRO A CA 1
ATOM 2340 C C . PRO A 1 300 ? 6.219 -1.937 -36.399 1.00 47.53 300 PRO A C 1
ATOM 2342 O O . PRO A 1 300 ? 5.172 -2.506 -36.081 1.00 47.53 300 PRO A O 1
ATOM 2345 N N . SER A 1 301 ? 6.643 -0.812 -35.817 1.00 55.06 301 SER A N 1
ATOM 2346 C CA . SER A 1 301 ? 5.944 -0.085 -34.752 1.00 55.06 301 SER A CA 1
ATOM 2347 C C . SER A 1 301 ? 4.536 0.336 -35.201 1.00 55.06 301 SER A C 1
ATOM 2349 O O . SER A 1 301 ? 4.358 0.868 -36.296 1.00 55.06 301 SER A O 1
ATOM 2351 N N . ARG A 1 302 ? 3.514 0.086 -34.368 1.00 67.12 302 ARG A N 1
ATOM 2352 C CA . ARG A 1 302 ? 2.098 0.434 -34.643 1.00 67.12 302 ARG A CA 1
ATOM 2353 C C . ARG A 1 302 ? 1.484 1.348 -33.577 1.00 67.12 302 ARG A C 1
ATOM 2355 O O . ARG A 1 302 ? 0.266 1.512 -33.543 1.00 67.12 302 ARG A O 1
ATOM 2362 N N . PHE A 1 303 ? 2.298 1.968 -32.719 1.00 80.69 303 PHE A N 1
ATOM 2363 C CA . PHE A 1 303 ? 1.805 2.708 -31.550 1.00 80.69 303 PHE A CA 1
ATOM 2364 C C . PHE A 1 303 ? 0.849 3.872 -31.868 1.00 80.69 303 PHE A C 1
ATOM 2366 O O . PHE A 1 303 ? -0.027 4.168 -31.059 1.00 80.69 303 PHE A O 1
ATOM 2373 N N . LEU A 1 304 ? 0.961 4.511 -33.044 1.00 84.75 304 LEU A N 1
ATOM 2374 C CA . LEU A 1 304 ? 0.070 5.616 -33.436 1.00 84.75 304 LEU A CA 1
ATOM 2375 C C . LEU A 1 304 ? -1.400 5.191 -33.600 1.00 84.75 304 LEU A C 1
ATOM 2377 O O . LEU A 1 304 ? -2.276 6.053 -33.523 1.00 84.75 304 LEU A O 1
ATOM 2381 N N . ASP A 1 305 ? -1.659 3.899 -33.820 1.00 83.88 305 ASP A N 1
ATOM 2382 C CA . ASP A 1 305 ? -3.005 3.326 -33.977 1.00 83.88 305 ASP A CA 1
ATOM 2383 C C . ASP A 1 305 ? -3.379 2.367 -32.838 1.00 83.88 305 ASP A C 1
ATOM 2385 O O . ASP A 1 305 ? -4.427 1.720 -32.886 1.00 83.88 305 ASP A O 1
ATOM 2389 N N . ALA A 1 306 ? -2.517 2.221 -31.829 1.00 72.75 306 ALA A N 1
ATOM 2390 C CA . ALA A 1 306 ? -2.761 1.304 -30.728 1.00 72.75 306 ALA A CA 1
ATOM 2391 C C . ALA A 1 306 ? -3.849 1.858 -29.782 1.00 72.75 306 ALA A C 1
ATOM 2393 O O . ALA A 1 306 ? -3.838 3.051 -29.475 1.00 72.75 306 ALA A O 1
ATOM 2394 N N . PRO A 1 307 ? -4.753 1.001 -29.261 1.00 57.91 307 PRO A N 1
ATOM 2395 C CA . PRO A 1 307 ? -5.819 1.410 -28.335 1.00 57.91 307 PRO A CA 1
ATOM 2396 C C . PRO A 1 307 ? -5.300 1.800 -26.939 1.00 57.91 307 PRO A C 1
ATOM 2398 O O . PRO A 1 307 ? -6.041 2.330 -26.115 1.00 57.91 307 PRO A O 1
ATOM 2401 N N . SER A 1 308 ? -4.026 1.526 -26.665 1.00 71.06 308 SER A N 1
ATOM 2402 C CA . SER A 1 308 ? -3.295 1.920 -25.464 1.00 71.06 308 SER A CA 1
ATOM 2403 C C . SER A 1 308 ? -1.925 2.439 -25.881 1.00 71.06 308 SER A C 1
ATOM 2405 O O . SER A 1 308 ? -1.286 1.842 -26.752 1.00 71.06 308 SER A O 1
ATOM 2407 N N . TYR A 1 309 ? -1.458 3.523 -25.262 1.00 73.81 309 TYR A N 1
ATOM 2408 C CA . TYR A 1 309 ? -0.173 4.110 -25.628 1.00 73.81 309 TYR A CA 1
ATOM 2409 C C . TYR A 1 309 ? 0.973 3.188 -25.186 1.00 73.81 309 TYR A C 1
ATOM 2411 O O . TYR A 1 309 ? 1.141 2.897 -24.003 1.00 73.81 309 TYR A O 1
ATOM 2419 N N . ARG A 1 310 ? 1.734 2.671 -26.155 1.00 72.94 310 ARG A N 1
ATOM 2420 C CA . ARG A 1 310 ? 2.743 1.623 -25.951 1.00 72.94 310 ARG A CA 1
ATOM 2421 C C . ARG A 1 310 ? 4.099 2.206 -25.583 1.00 72.94 310 ARG A C 1
ATOM 2423 O O . ARG A 1 310 ? 4.951 2.395 -26.446 1.00 72.94 310 ARG A O 1
ATOM 2430 N N . TRP A 1 311 ? 4.289 2.517 -24.306 1.00 69.56 311 TRP A N 1
ATOM 2431 C CA . TRP A 1 311 ? 5.537 3.087 -23.782 1.00 69.56 311 TRP A CA 1
ATOM 2432 C C . TRP A 1 311 ? 6.762 2.159 -23.900 1.00 69.56 311 TRP A C 1
ATOM 2434 O O . TRP A 1 311 ? 7.885 2.615 -23.713 1.00 69.56 311 TRP A O 1
ATOM 2444 N N . ASP A 1 312 ? 6.557 0.875 -24.199 1.00 58.03 312 ASP A N 1
ATOM 2445 C CA . ASP A 1 312 ? 7.592 -0.130 -24.467 1.00 58.03 312 ASP A CA 1
ATOM 2446 C C . ASP A 1 312 ? 8.255 0.022 -25.850 1.00 58.03 312 ASP A C 1
ATOM 2448 O O . ASP A 1 312 ? 9.342 -0.506 -26.070 1.00 58.03 312 ASP A O 1
ATOM 2452 N N . GLU A 1 313 ? 7.640 0.759 -26.782 1.00 70.75 313 GLU A N 1
ATOM 2453 C CA . GLU A 1 313 ? 8.208 0.999 -28.113 1.00 70.75 313 GLU A CA 1
ATOM 2454 C C . GLU A 1 313 ? 9.106 2.254 -28.125 1.00 70.75 313 GLU A C 1
ATOM 2456 O O . GLU A 1 313 ? 8.702 3.342 -27.701 1.00 70.75 313 GLU A O 1
ATOM 2461 N N . GLU A 1 314 ? 10.313 2.139 -28.692 1.00 70.56 314 GLU A N 1
ATOM 2462 C CA . GLU A 1 314 ? 11.259 3.262 -28.843 1.00 70.56 314 GLU A CA 1
ATOM 2463 C C . GLU A 1 314 ? 10.624 4.448 -29.595 1.00 70.56 314 GLU A C 1
ATOM 2465 O O . GLU A 1 314 ? 10.798 5.608 -29.215 1.00 70.56 314 GLU A O 1
ATOM 2470 N N . ALA A 1 315 ? 9.803 4.159 -30.611 1.00 77.19 315 ALA A N 1
ATOM 2471 C CA . ALA A 1 315 ? 9.077 5.164 -31.386 1.00 77.19 315 ALA A CA 1
ATOM 2472 C C . ALA A 1 315 ? 8.066 5.966 -30.542 1.00 77.19 315 ALA A C 1
ATOM 2474 O O . ALA A 1 315 ? 7.935 7.175 -30.743 1.00 77.19 315 ALA A O 1
ATOM 2475 N N . SER A 1 316 ? 7.403 5.333 -29.568 1.00 78.50 316 SER A N 1
ATOM 2476 C CA . SER A 1 316 ? 6.467 5.989 -28.643 1.00 78.50 316 SER A CA 1
ATOM 2477 C C . SER A 1 316 ? 7.182 6.936 -27.686 1.00 78.50 316 SER A C 1
ATOM 2479 O O . SER A 1 316 ? 6.714 8.052 -27.441 1.00 78.50 316 SER A O 1
ATOM 2481 N N . SER A 1 317 ? 8.330 6.504 -27.160 1.00 78.31 317 SER A N 1
ATOM 2482 C CA . SER A 1 317 ? 9.175 7.329 -26.294 1.00 78.31 317 SER A CA 1
ATOM 2483 C C . SER A 1 317 ? 9.740 8.522 -27.067 1.00 78.31 317 SER A C 1
ATOM 2485 O O . SER A 1 317 ? 9.644 9.662 -26.613 1.00 78.31 317 SER A O 1
ATOM 2487 N N . CYS A 1 318 ? 10.228 8.286 -28.289 1.00 81.00 318 CYS A N 1
ATOM 2488 C CA . CYS A 1 318 ? 10.709 9.337 -29.181 1.00 81.00 318 CYS A CA 1
ATOM 2489 C C . CYS A 1 318 ? 9.605 10.354 -29.516 1.00 81.00 318 CYS A C 1
ATOM 2491 O O . CYS A 1 318 ? 9.834 11.563 -29.442 1.00 81.00 318 CYS A O 1
ATOM 2493 N N . PHE A 1 319 ? 8.384 9.888 -29.805 1.00 89.19 319 PHE A N 1
ATOM 2494 C CA . PHE A 1 319 ? 7.243 10.769 -30.054 1.00 89.19 319 PHE A CA 1
ATOM 2495 C C . PHE A 1 319 ? 6.921 11.640 -28.837 1.00 89.19 319 PHE A C 1
ATOM 2497 O O . PHE A 1 319 ? 6.783 12.852 -28.982 1.00 89.19 319 PHE A O 1
ATOM 2504 N N . CYS A 1 320 ? 6.886 11.063 -27.633 1.00 87.50 320 CYS A N 1
ATOM 2505 C CA . CYS A 1 320 ? 6.664 11.825 -26.406 1.00 87.50 320 CYS A CA 1
ATOM 2506 C C . CYS A 1 320 ? 7.739 12.897 -26.187 1.00 87.50 320 CYS A C 1
ATOM 2508 O O . CYS A 1 320 ? 7.406 14.051 -25.922 1.00 87.50 320 CYS A O 1
ATOM 2510 N N . GLU A 1 321 ? 9.020 12.565 -26.358 1.00 84.56 321 GLU A N 1
ATOM 2511 C CA . GLU A 1 321 ? 10.106 13.545 -26.231 1.00 84.56 321 GLU A CA 1
ATOM 2512 C C . GLU A 1 321 ? 10.011 14.668 -27.267 1.00 84.56 321 GLU A C 1
ATOM 2514 O O . GLU A 1 321 ? 10.349 15.815 -26.973 1.00 84.56 321 GLU A O 1
ATOM 2519 N N . ILE A 1 322 ? 9.542 14.382 -28.484 1.00 90.12 322 ILE A N 1
ATOM 2520 C CA . ILE A 1 322 ? 9.262 15.432 -29.469 1.00 90.12 322 ILE A CA 1
ATOM 2521 C C . ILE A 1 322 ? 8.136 16.333 -28.970 1.00 90.12 322 ILE A C 1
ATOM 2523 O O . ILE A 1 322 ? 8.304 17.548 -28.985 1.00 90.12 322 ILE A O 1
ATOM 2527 N N . MET A 1 323 ? 7.024 15.776 -28.485 1.00 95.12 323 MET A N 1
ATOM 2528 C CA . MET A 1 323 ? 5.898 16.584 -28.007 1.00 95.12 323 MET A CA 1
ATOM 2529 C C . MET A 1 323 ? 6.288 17.464 -26.810 1.00 95.12 323 MET A C 1
ATOM 2531 O O . MET A 1 323 ? 5.949 18.646 -26.792 1.00 95.12 323 MET A O 1
ATOM 2535 N N . VAL A 1 324 ? 7.075 16.936 -25.866 1.00 86.88 324 VAL A N 1
ATOM 2536 C CA . VAL A 1 324 ? 7.588 17.687 -24.707 1.00 86.88 324 VAL A CA 1
ATOM 2537 C C . VAL A 1 324 ? 8.510 18.831 -25.129 1.00 86.88 324 VAL A C 1
ATOM 2539 O O . VAL A 1 324 ? 8.399 19.926 -24.586 1.00 86.88 324 VAL A O 1
ATOM 2542 N N . ARG A 1 325 ? 9.408 18.604 -26.096 1.00 91.25 325 ARG A N 1
ATOM 2543 C CA . ARG A 1 325 ? 10.339 19.634 -26.589 1.00 91.25 325 ARG A CA 1
ATOM 2544 C C . ARG A 1 325 ? 9.657 20.669 -27.491 1.00 91.25 325 ARG A C 1
ATOM 2546 O O . ARG A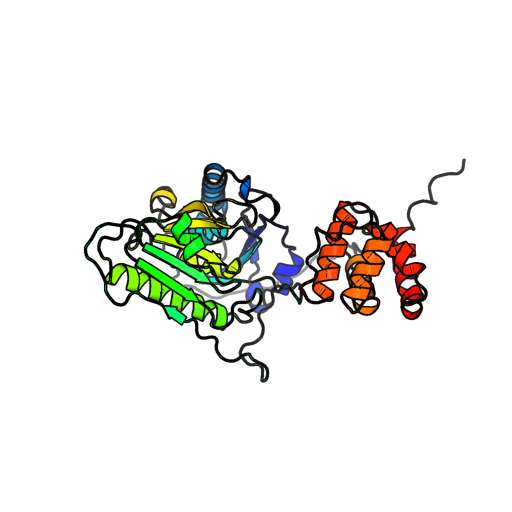 1 325 ? 10.015 21.842 -27.464 1.00 91.25 325 ARG A O 1
ATOM 2553 N N . ALA A 1 326 ? 8.687 20.246 -28.298 1.00 92.38 326 ALA A N 1
ATOM 2554 C CA . ALA A 1 326 ? 7.989 21.091 -29.265 1.00 92.38 326 ALA A CA 1
ATOM 2555 C C . ALA A 1 326 ? 6.882 21.948 -28.622 1.00 92.38 326 ALA A C 1
ATOM 2557 O O . ALA A 1 326 ? 6.618 23.073 -29.055 1.00 92.38 326 ALA A O 1
ATOM 2558 N N . TYR A 1 327 ? 6.255 21.431 -27.566 1.00 95.69 327 TYR A N 1
ATOM 2559 C CA . TYR A 1 327 ? 5.195 22.085 -26.802 1.00 95.69 327 TYR A CA 1
ATOM 2560 C C . TYR A 1 327 ? 5.579 22.126 -25.320 1.00 95.69 327 TYR A C 1
ATOM 2562 O O . TYR A 1 327 ? 4.924 21.532 -24.463 1.00 95.69 327 TYR A O 1
ATOM 2570 N N . ASP A 1 328 ? 6.657 22.856 -25.054 1.00 92.00 328 ASP A N 1
ATOM 2571 C CA . ASP A 1 328 ? 7.398 22.987 -23.792 1.00 92.00 328 ASP A CA 1
ATOM 2572 C C . ASP A 1 328 ? 6.695 23.767 -22.668 1.00 92.00 328 ASP A C 1
ATOM 2574 O O . ASP A 1 328 ? 7.250 23.953 -21.586 1.00 92.00 328 ASP A O 1
ATOM 2578 N N . SER A 1 329 ? 5.464 24.220 -22.898 1.00 91.50 329 SER A N 1
ATOM 2579 C CA . SER A 1 329 ? 4.691 25.027 -21.957 1.00 91.50 329 SER A CA 1
ATOM 2580 C C . SER A 1 329 ? 3.226 24.601 -21.928 1.00 91.50 329 SER A C 1
ATOM 2582 O O . SER A 1 329 ? 2.649 24.178 -22.933 1.00 91.50 329 SER A O 1
ATOM 2584 N N . VAL A 1 330 ? 2.596 24.755 -20.759 1.00 87.88 330 VAL A N 1
ATOM 2585 C CA . VAL A 1 330 ? 1.190 24.383 -20.527 1.00 87.88 330 VAL A CA 1
ATOM 2586 C C . VAL A 1 330 ? 0.233 25.001 -21.562 1.00 87.88 330 VAL A C 1
ATOM 2588 O O . VAL A 1 330 ? -0.607 24.265 -22.084 1.00 87.88 330 VAL A O 1
ATOM 2591 N N . PRO A 1 331 ? 0.334 26.298 -21.933 1.00 94.69 331 PRO A N 1
ATOM 2592 C CA . PRO A 1 331 ? -0.553 26.883 -22.941 1.00 94.69 331 PRO A CA 1
ATOM 2593 C C . PRO A 1 331 ? -0.392 26.238 -24.321 1.00 94.69 331 PRO A C 1
ATOM 2595 O O . PRO A 1 331 ? -1.394 25.917 -24.960 1.00 94.69 331 PRO A O 1
ATOM 2598 N N . ARG A 1 332 ? 0.852 25.977 -24.747 1.00 96.00 332 ARG A N 1
ATOM 2599 C CA . ARG A 1 332 ? 1.160 25.342 -26.036 1.00 96.00 332 ARG A CA 1
ATOM 2600 C C . ARG A 1 332 ? 0.634 23.909 -26.092 1.00 96.00 332 ARG A C 1
ATOM 2602 O O . ARG A 1 332 ? -0.001 23.539 -27.076 1.00 96.00 332 ARG A O 1
ATOM 2609 N N . ALA A 1 333 ? 0.820 23.134 -25.020 1.00 93.12 333 ALA A N 1
ATOM 2610 C CA . ALA A 1 333 ? 0.266 21.786 -24.899 1.00 93.12 333 ALA A CA 1
ATOM 2611 C C . ALA A 1 333 ? -1.275 21.800 -24.939 1.00 93.12 333 ALA A C 1
ATOM 2613 O O . ALA A 1 333 ? -1.890 21.073 -25.718 1.00 93.12 333 ALA A O 1
ATOM 2614 N N . ARG A 1 334 ? -1.929 22.690 -24.175 1.00 93.25 334 ARG A N 1
ATOM 2615 C CA . ARG A 1 334 ? -3.401 22.827 -24.187 1.00 93.25 334 ARG A CA 1
ATOM 2616 C C . ARG A 1 334 ? -3.952 23.173 -25.565 1.00 93.25 334 ARG A C 1
ATOM 2618 O O . ARG A 1 334 ? -5.041 22.708 -25.906 1.00 93.25 334 ARG A O 1
ATOM 2625 N N . GLU A 1 335 ? -3.244 24.006 -26.319 1.00 95.00 335 GLU A N 1
ATOM 2626 C CA . GLU A 1 335 ? -3.662 24.446 -27.645 1.00 95.00 335 GLU A CA 1
ATOM 2627 C C . GLU A 1 335 ? -3.621 23.303 -28.664 1.00 95.00 335 GLU A C 1
ATOM 2629 O O . GLU A 1 335 ? -4.621 23.052 -29.343 1.00 95.00 335 GLU A O 1
ATOM 2634 N N . ILE A 1 336 ? -2.506 22.572 -28.756 1.00 96.56 336 ILE A N 1
ATOM 2635 C CA . ILE A 1 336 ? -2.381 21.478 -29.728 1.00 96.56 336 ILE A CA 1
ATOM 2636 C C . ILE A 1 336 ? -3.300 20.296 -29.396 1.00 96.56 336 ILE A C 1
ATOM 2638 O O . ILE A 1 336 ? -3.884 19.705 -30.307 1.00 96.56 336 ILE A O 1
ATOM 2642 N N . LEU A 1 337 ? -3.508 19.991 -28.110 1.00 94.75 337 LEU A N 1
ATOM 2643 C CA . LEU A 1 337 ? -4.439 18.945 -27.678 1.00 94.75 337 LEU A CA 1
ATOM 2644 C C . LEU A 1 337 ? -5.882 19.302 -28.050 1.00 94.75 337 LEU A C 1
ATOM 2646 O O . LEU A 1 337 ? -6.593 18.475 -28.622 1.00 94.75 337 LEU A O 1
ATOM 2650 N N . ALA A 1 338 ? -6.282 20.565 -27.848 1.00 92.25 338 ALA A N 1
ATOM 2651 C CA . ALA A 1 338 ? -7.589 21.058 -28.279 1.00 92.25 338 ALA A CA 1
ATOM 2652 C C . ALA A 1 338 ? -7.762 20.982 -29.806 1.00 92.25 338 ALA A C 1
ATOM 2654 O O . ALA A 1 338 ? -8.777 20.481 -30.286 1.00 92.25 338 ALA A O 1
ATOM 2655 N N . LYS A 1 339 ? -6.758 21.416 -30.584 1.00 92.44 339 LYS A N 1
ATOM 2656 C CA . LYS A 1 339 ? -6.769 21.325 -32.061 1.00 92.44 339 LYS A CA 1
ATOM 2657 C C . LYS A 1 339 ? -6.818 19.878 -32.569 1.00 92.44 339 LYS A C 1
ATOM 2659 O O . LYS A 1 339 ? -7.310 19.621 -33.671 1.00 92.44 339 LYS A O 1
ATOM 2664 N N . SER A 1 340 ? -6.317 18.939 -31.772 1.00 93.12 340 SER A N 1
ATOM 2665 C CA . SER A 1 340 ? -6.318 17.506 -32.077 1.00 93.12 340 SER A CA 1
ATOM 2666 C C . SER A 1 340 ? -7.609 16.800 -31.654 1.00 93.12 340 SER A C 1
ATOM 2668 O O . SER A 1 340 ? -7.853 15.686 -32.109 1.00 93.12 340 SER A O 1
ATOM 2670 N N . GLY A 1 341 ? -8.474 17.472 -30.885 1.00 88.38 341 GLY A N 1
ATOM 2671 C CA . GLY A 1 341 ? -9.751 16.939 -30.410 1.00 88.38 341 GLY A CA 1
ATOM 2672 C C . GLY A 1 341 ? -9.634 16.012 -29.199 1.00 88.38 341 GLY A C 1
ATOM 2673 O O . GLY A 1 341 ? -10.573 15.270 -28.951 1.00 88.38 341 GLY A O 1
ATOM 2674 N N . ILE A 1 342 ? -8.504 16.049 -28.485 1.00 89.94 342 ILE A N 1
ATOM 2675 C CA . ILE A 1 342 ? -8.244 15.221 -27.298 1.00 89.94 342 ILE A CA 1
ATOM 2676 C C . ILE A 1 342 ? -8.957 15.821 -26.085 1.00 89.94 342 ILE A C 1
ATOM 2678 O O . ILE A 1 342 ? -8.907 17.044 -25.883 1.00 89.94 342 ILE A O 1
ATOM 2682 N N . ASP A 1 343 ? -9.588 14.979 -25.263 1.00 80.25 343 ASP A N 1
ATOM 2683 C CA . ASP A 1 343 ? -10.233 15.430 -24.031 1.00 80.25 343 ASP A CA 1
ATOM 2684 C C . ASP A 1 343 ? -9.226 16.038 -23.040 1.00 80.25 343 ASP A C 1
ATOM 2686 O O . ASP A 1 343 ? -8.349 15.375 -22.489 1.00 80.25 343 ASP A O 1
ATOM 2690 N N . ARG A 1 344 ? -9.394 17.333 -22.764 1.00 87.25 344 ARG A N 1
ATOM 2691 C CA . ARG A 1 344 ? -8.559 18.087 -21.820 1.00 87.25 344 ARG A CA 1
ATOM 2692 C C . ARG A 1 344 ? -9.065 18.008 -20.381 1.00 87.25 344 ARG A C 1
ATOM 2694 O O . ARG A 1 344 ? -8.359 18.456 -19.487 1.00 87.25 344 ARG A O 1
ATOM 2701 N N . TYR A 1 345 ? -10.274 17.505 -20.137 1.00 74.12 345 TYR A N 1
ATOM 2702 C CA . TYR A 1 345 ? -10.807 17.359 -18.780 1.00 74.12 345 TYR A CA 1
ATOM 2703 C C . TYR A 1 345 ? -10.261 16.113 -18.075 1.00 74.12 345 TYR A C 1
ATOM 2705 O O . TYR A 1 345 ? -10.242 16.070 -16.846 1.00 74.12 345 TYR A O 1
ATOM 2713 N N . SER A 1 346 ? -9.775 15.137 -18.847 1.00 70.31 346 SER A N 1
ATOM 2714 C CA . SER A 1 346 ? -9.082 13.942 -18.356 1.00 70.31 346 SER A CA 1
ATOM 2715 C C . SER A 1 346 ? -7.576 14.139 -18.123 1.00 70.31 346 SER A C 1
ATOM 2717 O O . SER A 1 346 ? -6.910 13.173 -17.770 1.00 70.31 346 SER A O 1
ATOM 2719 N N . ILE A 1 347 ? -7.036 15.350 -18.323 1.00 72.25 347 ILE A N 1
ATOM 2720 C CA . ILE A 1 347 ? -5.599 15.650 -18.210 1.00 72.25 347 ILE A CA 1
ATOM 2721 C C . ILE A 1 347 ? -5.388 16.696 -17.114 1.00 72.25 347 ILE A C 1
ATOM 2723 O O . ILE A 1 347 ? -6.003 17.768 -17.134 1.00 72.25 347 ILE A O 1
ATOM 2727 N N . ASN A 1 348 ? -4.494 16.419 -16.170 1.00 75.12 348 ASN A N 1
ATOM 2728 C CA . ASN A 1 348 ? -4.102 17.378 -15.150 1.00 75.12 348 ASN A CA 1
ATOM 2729 C C . ASN A 1 348 ? -3.098 18.393 -15.722 1.00 75.12 348 ASN A C 1
ATOM 2731 O O . ASN A 1 348 ? -1.960 18.056 -16.019 1.00 75.12 348 ASN A O 1
ATOM 2735 N N . PHE A 1 349 ? -3.494 19.662 -15.862 1.00 79.88 349 PHE A N 1
ATOM 2736 C CA . PHE A 1 349 ? -2.616 20.733 -16.366 1.00 79.88 349 PHE A CA 1
ATOM 2737 C C . PHE A 1 349 ? -1.856 21.494 -15.267 1.00 79.88 349 PHE A C 1
ATOM 2739 O O . PHE A 1 349 ? -1.108 22.418 -15.583 1.00 79.88 349 PHE A O 1
ATOM 2746 N N . GLU A 1 350 ? -2.024 21.122 -13.996 1.00 72.31 350 GLU A N 1
ATOM 2747 C CA . GLU A 1 350 ? -1.314 21.719 -12.851 1.00 72.31 350 GLU A CA 1
ATOM 2748 C C . GLU A 1 350 ? 0.012 20.999 -12.538 1.00 72.31 350 GLU A C 1
ATOM 2750 O O . GLU A 1 350 ? 0.619 21.208 -11.490 1.00 72.31 350 GLU A O 1
ATOM 2755 N N . GLN A 1 351 ? 0.483 20.158 -13.462 1.00 71.12 351 GLN A N 1
ATOM 2756 C CA . GLN A 1 351 ? 1.722 19.390 -13.354 1.00 71.12 351 GLN A CA 1
ATOM 2757 C C . GLN A 1 351 ? 2.776 19.841 -14.376 1.00 71.12 351 GLN A C 1
ATOM 2759 O O . GLN A 1 351 ? 2.458 20.569 -15.322 1.00 71.12 351 GLN A O 1
ATOM 2764 N N . PRO A 1 352 ? 4.048 19.425 -14.224 1.00 72.38 352 PRO A N 1
ATOM 2765 C CA . PRO A 1 352 ? 5.087 19.742 -15.197 1.00 72.38 352 PRO A CA 1
ATOM 2766 C C . PRO A 1 352 ? 4.713 19.288 -16.614 1.00 72.38 352 PRO A C 1
ATOM 2768 O O . PRO A 1 352 ? 4.110 18.235 -16.804 1.00 72.38 352 PRO A O 1
ATOM 2771 N N . VAL A 1 353 ? 5.132 20.054 -17.624 1.00 74.12 353 VAL A N 1
ATOM 2772 C CA . VAL A 1 353 ? 4.770 19.847 -19.043 1.00 74.12 353 VAL A CA 1
ATOM 2773 C C . VAL A 1 353 ? 5.069 18.439 -19.542 1.00 74.12 353 VAL A C 1
ATOM 2775 O O . VAL A 1 353 ? 4.292 17.873 -20.305 1.00 74.12 353 VAL A O 1
ATOM 2778 N N . ARG A 1 354 ? 6.159 17.841 -19.056 1.00 78.19 354 ARG A N 1
ATOM 2779 C CA . ARG A 1 354 ? 6.478 16.439 -19.320 1.00 78.19 354 ARG A CA 1
ATOM 2780 C C . ARG A 1 354 ? 5.340 15.516 -18.876 1.00 78.19 354 ARG A C 1
ATOM 2782 O O . ARG A 1 354 ? 4.829 14.780 -19.703 1.00 78.19 354 ARG A O 1
ATOM 2789 N N . ALA A 1 355 ? 4.884 15.611 -17.628 1.00 57.78 355 ALA A N 1
ATOM 2790 C CA . ALA A 1 355 ? 3.792 14.785 -17.107 1.00 57.78 355 ALA A CA 1
ATOM 2791 C C . ALA A 1 355 ? 2.453 15.047 -17.826 1.00 57.78 355 ALA A C 1
ATOM 2793 O O . ALA A 1 355 ? 1.706 14.107 -18.083 1.00 57.78 355 ALA A O 1
ATOM 2794 N N . ILE A 1 356 ? 2.176 16.293 -18.238 1.00 78.50 356 ILE A N 1
ATOM 2795 C CA . ILE A 1 356 ? 1.014 16.620 -19.089 1.00 78.50 356 ILE A CA 1
ATOM 2796 C C . ILE A 1 356 ? 1.034 15.792 -20.378 1.00 78.50 356 ILE A C 1
ATOM 2798 O O . ILE A 1 356 ? 0.007 15.246 -20.766 1.00 78.50 356 ILE A O 1
ATOM 2802 N N . TRP A 1 357 ? 2.191 15.683 -21.036 1.00 89.62 357 TRP A N 1
ATOM 2803 C CA . TRP A 1 357 ? 2.316 14.934 -22.286 1.00 89.62 357 TRP A CA 1
ATOM 2804 C C . TRP A 1 357 ? 2.157 13.423 -22.114 1.00 89.62 357 TRP A C 1
ATOM 2806 O O . TRP A 1 357 ? 1.595 12.791 -23.004 1.00 89.62 357 TRP A O 1
ATOM 2816 N N . TYR A 1 358 ? 2.560 12.854 -20.977 1.00 73.50 358 TYR A N 1
ATOM 2817 C CA . TYR A 1 358 ? 2.322 11.436 -20.683 1.00 73.50 358 TYR A CA 1
ATOM 2818 C C . TYR A 1 358 ? 0.826 11.125 -20.571 1.00 73.50 358 TYR A C 1
ATOM 2820 O O . TYR A 1 358 ? 0.321 10.279 -21.308 1.00 73.50 358 TYR A O 1
ATOM 2828 N N . GLU A 1 359 ? 0.093 11.873 -19.743 1.00 73.00 359 GLU A N 1
ATOM 2829 C CA . GLU A 1 359 ? -1.365 11.715 -19.639 1.00 73.00 359 GLU A CA 1
ATOM 2830 C C . GLU A 1 359 ? -2.059 12.000 -20.971 1.00 73.00 359 GLU A C 1
ATOM 2832 O O . GLU A 1 359 ? -2.952 11.266 -21.389 1.00 73.00 359 GLU A O 1
ATOM 2837 N N . ALA A 1 360 ? -1.629 13.044 -21.680 1.00 87.88 360 ALA A N 1
ATOM 2838 C CA . ALA A 1 360 ? -2.228 13.415 -22.950 1.00 87.88 360 ALA A CA 1
ATOM 2839 C C . ALA A 1 360 ? -2.082 12.327 -24.020 1.00 87.88 360 ALA A C 1
ATOM 2841 O O . ALA A 1 360 ? -3.000 12.137 -24.815 1.00 87.88 360 ALA A O 1
ATOM 2842 N N . LEU A 1 361 ? -0.953 11.614 -24.050 1.00 89.62 361 LEU A N 1
ATOM 2843 C CA . LEU A 1 361 ? -0.701 10.531 -25.000 1.00 89.62 361 LEU A CA 1
ATOM 2844 C C . LEU A 1 361 ? -1.470 9.254 -24.642 1.00 89.62 361 LEU A C 1
ATOM 2846 O O . LEU A 1 361 ? -1.968 8.575 -25.541 1.00 89.62 361 LEU A O 1
ATOM 2850 N N . GLU A 1 362 ? -1.657 8.968 -23.354 1.00 78.75 362 GLU A N 1
ATOM 2851 C CA . GLU A 1 362 ? -2.528 7.881 -22.892 1.00 78.75 362 GLU A CA 1
ATOM 2852 C C . GLU A 1 362 ? -4.001 8.156 -23.207 1.00 78.75 362 GLU A C 1
ATOM 2854 O O . GLU A 1 362 ? -4.697 7.286 -23.738 1.00 78.75 362 GLU A O 1
ATOM 2859 N N . VAL A 1 363 ? -4.467 9.385 -22.959 1.00 75.50 363 VAL A N 1
ATOM 2860 C CA . VAL A 1 363 ? -5.817 9.823 -23.336 1.00 75.50 363 VAL A CA 1
ATOM 2861 C C . VAL A 1 363 ? -5.982 9.769 -24.856 1.00 75.50 363 VAL A C 1
ATOM 2863 O O . VAL A 1 363 ? -6.963 9.200 -25.331 1.00 75.50 363 VAL A O 1
ATOM 2866 N N . ALA A 1 364 ? -5.007 10.265 -25.625 1.00 86.50 364 ALA A N 1
ATOM 2867 C CA . ALA A 1 364 ? -5.045 10.219 -27.084 1.00 86.50 364 ALA A CA 1
ATOM 2868 C C . ALA A 1 364 ? -5.110 8.785 -27.626 1.00 86.50 364 ALA A C 1
ATOM 2870 O O . ALA A 1 364 ? -5.884 8.532 -28.545 1.00 86.50 364 ALA A O 1
ATOM 2871 N N . ALA A 1 365 ? -4.348 7.839 -27.071 1.00 80.69 365 ALA A N 1
ATOM 2872 C CA . ALA A 1 365 ? -4.382 6.444 -27.517 1.00 80.69 365 ALA A CA 1
ATOM 2873 C C . ALA A 1 365 ? -5.709 5.764 -27.184 1.00 80.69 365 ALA A C 1
ATOM 2875 O O . ALA A 1 365 ? -6.302 5.118 -28.047 1.00 80.69 365 ALA A O 1
ATOM 2876 N N . ARG A 1 366 ? -6.221 5.989 -25.970 1.00 78.44 366 ARG A N 1
ATOM 2877 C CA . ARG A 1 366 ? -7.531 5.489 -25.536 1.00 78.44 366 ARG A CA 1
ATOM 2878 C C . ARG A 1 366 ? -8.670 5.998 -26.424 1.00 78.44 366 ARG A C 1
ATOM 2880 O O . ARG A 1 366 ? -9.636 5.278 -26.654 1.00 78.44 366 ARG A O 1
ATOM 2887 N N . GLU A 1 367 ? -8.554 7.221 -26.935 1.00 83.56 367 GLU A N 1
ATOM 2888 C CA . GLU A 1 367 ? -9.522 7.831 -27.857 1.00 83.56 367 GLU A CA 1
ATOM 2889 C C . GLU A 1 367 ? -9.252 7.500 -29.339 1.00 83.56 367 GLU A C 1
ATOM 2891 O O . GLU A 1 367 ? -10.016 7.914 -30.212 1.00 83.56 367 GLU A O 1
ATOM 2896 N N . GLY A 1 368 ? -8.176 6.769 -29.657 1.00 83.50 368 GLY A N 1
ATOM 2897 C CA . GLY A 1 368 ? -7.769 6.490 -31.039 1.00 83.50 368 GLY A CA 1
ATOM 2898 C C . GLY A 1 368 ? -7.303 7.735 -31.809 1.00 83.50 368 GLY A C 1
ATOM 2899 O O . GLY A 1 368 ? -7.390 7.790 -33.035 1.00 83.50 368 GLY A O 1
ATOM 2900 N N . LEU A 1 369 ? -6.829 8.764 -31.102 1.00 91.06 369 LEU A N 1
ATOM 2901 C CA . LEU A 1 369 ? -6.446 10.074 -31.633 1.00 91.06 369 LEU A CA 1
ATOM 2902 C C . LEU A 1 369 ? -4.929 10.300 -31.722 1.00 91.06 369 LEU A C 1
ATOM 2904 O O . LEU A 1 369 ? -4.515 11.348 -32.221 1.00 91.06 369 LEU A O 1
ATOM 2908 N N . THR A 1 370 ? -4.080 9.351 -31.313 1.00 90.44 370 THR A N 1
ATOM 2909 C CA . THR A 1 370 ? -2.610 9.510 -31.336 1.00 90.44 370 THR A CA 1
ATOM 2910 C C . THR A 1 370 ? -2.076 9.849 -32.731 1.00 90.44 370 THR A C 1
ATOM 2912 O O . THR A 1 370 ? -1.319 10.809 -32.892 1.00 90.44 370 THR A O 1
ATOM 2915 N N . ARG A 1 371 ? -2.528 9.146 -33.779 1.00 91.44 371 ARG A N 1
ATOM 2916 C CA . ARG A 1 371 ? -2.178 9.478 -35.173 1.00 91.44 371 ARG A CA 1
ATOM 2917 C C . ARG A 1 371 ? -2.641 10.877 -35.578 1.00 91.44 371 ARG A C 1
ATOM 2919 O O . ARG A 1 371 ? -1.909 11.598 -36.255 1.00 91.44 371 ARG A O 1
ATOM 2926 N N . ARG A 1 372 ? -3.842 11.281 -35.161 1.00 90.56 372 ARG A N 1
ATOM 2927 C CA . ARG A 1 372 ? -4.394 12.608 -35.465 1.00 90.56 372 ARG A CA 1
ATOM 2928 C C . ARG A 1 372 ? -3.576 13.710 -34.794 1.00 90.56 372 ARG A C 1
ATOM 2930 O O . ARG A 1 372 ? -3.306 14.725 -35.430 1.00 90.56 372 ARG A O 1
ATOM 2937 N N . LEU A 1 373 ? -3.151 13.496 -33.551 1.00 95.12 373 LEU A N 1
ATOM 2938 C CA . LEU A 1 373 ? -2.241 14.383 -32.832 1.00 95.12 373 LEU A CA 1
ATOM 2939 C C . LEU A 1 373 ? -0.896 14.510 -33.559 1.00 95.12 373 LEU A C 1
ATOM 2941 O O . LEU A 1 373 ? -0.450 15.628 -33.809 1.00 95.12 373 LEU A O 1
ATOM 2945 N N . ALA A 1 374 ? -0.294 13.391 -33.976 1.00 92.62 374 ALA A N 1
ATOM 2946 C CA . ALA A 1 374 ? 0.963 13.391 -34.727 1.00 92.62 374 ALA A CA 1
ATOM 2947 C C . ALA A 1 374 ? 0.849 14.163 -36.054 1.00 92.62 374 ALA A C 1
ATOM 2949 O O . ALA A 1 374 ? 1.703 14.987 -36.377 1.00 92.62 374 ALA A O 1
ATOM 2950 N N . GLN A 1 375 ? -0.240 13.959 -36.802 1.00 92.00 375 GLN A N 1
ATOM 2951 C CA . GLN A 1 375 ? -0.510 14.684 -38.048 1.00 92.00 375 GLN A CA 1
ATOM 2952 C C . GLN A 1 375 ? -0.742 16.180 -37.808 1.00 92.00 375 GLN A C 1
ATOM 2954 O O . GLN A 1 375 ? -0.235 17.010 -38.561 1.00 92.00 375 GLN A O 1
ATOM 2959 N N . ARG A 1 376 ? -1.470 16.546 -36.746 1.00 92.38 376 ARG A N 1
ATOM 2960 C CA . ARG A 1 376 ? -1.701 17.952 -36.388 1.00 92.38 376 ARG A CA 1
ATOM 2961 C C . ARG A 1 376 ? -0.408 18.655 -36.002 1.00 92.38 376 ARG A C 1
ATOM 2963 O O . ARG A 1 376 ? -0.155 19.734 -36.534 1.00 92.38 376 ARG A O 1
ATOM 2970 N N . ALA A 1 377 ? 0.426 18.019 -35.182 1.00 93.75 377 ALA A N 1
ATOM 2971 C CA . ALA A 1 377 ? 1.761 18.508 -34.847 1.00 93.75 377 ALA A CA 1
ATOM 2972 C C . ALA A 1 377 ? 2.629 18.668 -36.108 1.00 93.75 377 ALA A C 1
ATOM 2974 O O . ALA A 1 377 ? 3.267 19.697 -36.314 1.00 93.75 377 ALA A O 1
ATOM 2975 N N . ARG A 1 378 ? 2.575 17.703 -37.035 1.00 92.44 378 ARG A N 1
ATOM 2976 C CA . ARG A 1 378 ? 3.324 17.766 -38.297 1.00 92.44 378 ARG A CA 1
ATOM 2977 C C . ARG A 1 378 ? 2.927 18.940 -39.203 1.00 92.44 378 ARG A C 1
ATOM 2979 O O . ARG A 1 378 ? 3.754 19.403 -39.988 1.00 92.44 378 ARG A O 1
ATOM 2986 N N . THR A 1 379 ? 1.686 19.414 -39.107 1.00 92.06 379 THR A N 1
ATOM 2987 C CA . THR A 1 379 ? 1.181 20.585 -39.852 1.00 92.06 379 THR A CA 1
ATOM 2988 C C . THR A 1 379 ? 1.327 21.912 -39.102 1.00 92.06 379 THR A C 1
ATOM 2990 O O . THR A 1 379 ? 0.965 22.960 -39.632 1.00 92.06 379 THR A O 1
ATOM 2993 N N . ASP A 1 380 ? 1.831 21.891 -37.868 1.00 94.12 380 ASP A N 1
ATOM 2994 C CA . ASP A 1 380 ? 2.006 23.084 -37.046 1.00 94.12 380 ASP A CA 1
ATOM 2995 C C . ASP A 1 380 ? 3.338 23.773 -37.372 1.00 94.12 380 ASP A C 1
ATOM 2997 O O . ASP A 1 380 ? 4.422 23.285 -37.043 1.00 94.12 380 ASP A O 1
ATOM 3001 N N . ASN A 1 381 ? 3.255 24.934 -38.024 1.00 92.44 381 ASN A N 1
ATOM 3002 C CA . ASN A 1 381 ? 4.425 25.717 -38.426 1.00 92.44 381 ASN A CA 1
ATOM 3003 C C . ASN A 1 381 ? 5.248 26.223 -37.231 1.00 92.44 381 ASN A C 1
ATOM 3005 O O . ASN A 1 381 ? 6.439 26.487 -37.388 1.00 92.44 381 ASN A O 1
ATOM 3009 N N . SER A 1 382 ? 4.652 26.336 -36.037 1.00 91.19 382 SER A N 1
ATOM 3010 C CA . SER A 1 382 ? 5.351 26.814 -34.835 1.00 91.19 382 SER A CA 1
ATOM 3011 C C . SER A 1 382 ? 6.394 25.828 -34.298 1.00 91.19 382 SER A C 1
ATOM 3013 O O . SER A 1 382 ? 7.198 26.199 -33.441 1.00 91.19 382 SER A O 1
ATOM 3015 N N . ILE A 1 383 ? 6.391 24.588 -34.803 1.00 94.25 383 ILE A N 1
ATOM 3016 C CA . ILE A 1 383 ? 7.314 23.515 -34.418 1.00 94.25 383 ILE A CA 1
ATOM 3017 C C . ILE A 1 383 ? 8.042 22.915 -35.630 1.00 94.25 383 ILE A C 1
ATOM 3019 O O . ILE A 1 383 ? 8.474 21.764 -35.590 1.00 94.25 383 ILE A O 1
ATOM 3023 N N . ALA A 1 384 ? 8.203 23.694 -36.708 1.00 91.19 384 ALA A N 1
ATOM 3024 C CA . ALA A 1 384 ? 8.806 23.245 -37.967 1.00 91.19 384 ALA A CA 1
ATOM 3025 C C . ALA A 1 384 ? 10.178 22.560 -37.806 1.00 91.19 384 ALA A C 1
ATOM 3027 O O . ALA A 1 384 ? 10.493 21.632 -38.548 1.00 91.19 384 ALA A O 1
ATOM 3028 N N . ALA A 1 385 ? 10.963 22.951 -36.795 1.00 91.69 385 ALA A N 1
ATOM 3029 C CA . ALA A 1 385 ? 12.246 22.323 -36.469 1.00 91.69 385 ALA A CA 1
ATOM 3030 C C . ALA A 1 385 ? 12.137 20.817 -36.140 1.00 91.69 385 ALA A C 1
ATOM 3032 O O . ALA A 1 385 ? 13.074 20.070 -36.400 1.00 91.69 385 ALA A O 1
ATOM 3033 N N . TYR A 1 386 ? 10.991 20.363 -35.624 1.00 92.81 386 TYR A N 1
ATOM 3034 C CA . TYR A 1 386 ? 10.748 18.974 -35.215 1.00 92.81 386 TYR A CA 1
ATOM 3035 C C . TYR A 1 386 ? 10.057 18.130 -36.299 1.00 92.81 386 TYR A C 1
ATOM 3037 O O . TYR A 1 386 ? 9.908 16.916 -36.151 1.00 92.81 386 TYR A O 1
ATOM 3045 N N . HIS A 1 387 ? 9.637 18.741 -37.413 1.00 93.69 387 HIS A N 1
ATOM 3046 C CA . HIS A 1 387 ? 8.956 18.048 -38.515 1.00 93.69 387 HIS A CA 1
ATOM 3047 C C . HIS A 1 387 ? 9.753 16.870 -39.105 1.00 93.69 387 HIS A C 1
ATOM 3049 O O . HIS A 1 387 ? 9.132 15.833 -39.343 1.00 93.69 387 HIS A O 1
ATOM 3055 N N . PRO A 1 388 ? 11.089 16.948 -39.296 1.00 90.00 388 PRO A N 1
ATOM 3056 C CA . PRO A 1 388 ? 11.867 15.811 -39.793 1.00 90.00 388 PRO A CA 1
ATOM 3057 C C . PRO A 1 388 ? 11.858 14.600 -38.849 1.00 90.00 388 PRO A C 1
ATOM 3059 O O . PRO A 1 388 ? 11.887 13.462 -39.315 1.00 90.00 388 PRO A O 1
ATOM 3062 N N . GLU A 1 389 ? 11.820 14.824 -37.531 1.00 88.00 389 GLU A N 1
ATOM 3063 C CA . GLU A 1 389 ? 11.721 13.750 -36.533 1.00 88.00 389 GLU A CA 1
ATOM 3064 C C . GLU A 1 389 ? 10.315 13.126 -36.543 1.00 88.00 389 GLU A C 1
ATOM 3066 O O . GLU A 1 389 ? 10.182 11.901 -36.580 1.00 88.00 389 GLU A O 1
ATOM 3071 N N . LEU A 1 390 ? 9.266 13.955 -36.628 1.00 88.06 390 LEU A N 1
ATOM 3072 C CA . LEU A 1 390 ? 7.878 13.493 -36.760 1.00 88.06 390 LEU A CA 1
ATOM 3073 C C . LEU A 1 390 ? 7.648 12.681 -38.043 1.00 88.06 390 LEU A C 1
ATOM 3075 O O . LEU A 1 390 ? 6.973 11.654 -38.004 1.00 88.06 390 LEU A O 1
ATOM 3079 N N . ASP A 1 391 ? 8.236 13.089 -39.171 1.00 88.06 391 ASP A N 1
ATOM 3080 C CA . ASP A 1 391 ? 8.136 12.354 -40.438 1.00 88.06 391 ASP A CA 1
ATOM 3081 C C . ASP A 1 391 ? 8.736 10.952 -40.353 1.00 88.06 391 ASP A C 1
ATOM 3083 O O . ASP A 1 391 ? 8.181 10.016 -40.929 1.00 88.06 391 ASP A O 1
ATOM 3087 N N . LYS A 1 392 ? 9.855 10.787 -39.636 1.00 84.88 392 LYS A N 1
ATOM 3088 C CA . LYS A 1 392 ? 10.475 9.470 -39.426 1.00 84.88 392 LYS A CA 1
ATOM 3089 C C . LYS A 1 392 ? 9.542 8.547 -38.647 1.00 84.88 392 LYS A C 1
ATOM 3091 O O . LYS A 1 392 ? 9.339 7.411 -39.062 1.00 84.88 392 LYS A O 1
ATOM 3096 N N . ILE A 1 393 ? 8.924 9.055 -37.581 1.00 83.50 393 ILE A N 1
ATOM 3097 C CA . ILE A 1 393 ? 7.986 8.302 -36.735 1.00 83.50 393 ILE A CA 1
ATOM 3098 C C . ILE A 1 393 ? 6.713 7.930 -37.506 1.00 83.50 393 ILE A C 1
ATOM 3100 O O . ILE A 1 393 ? 6.256 6.786 -37.458 1.00 83.50 393 ILE A O 1
ATOM 3104 N N . ILE A 1 394 ? 6.152 8.877 -38.263 1.00 83.38 394 ILE A N 1
ATOM 3105 C CA . ILE A 1 394 ? 4.947 8.645 -39.068 1.00 83.38 394 ILE A CA 1
ATOM 3106 C C . ILE A 1 394 ? 5.244 7.649 -40.200 1.00 83.38 394 ILE A C 1
ATOM 3108 O O . ILE A 1 394 ? 4.456 6.739 -40.434 1.00 83.38 394 ILE A O 1
ATOM 3112 N N . LYS A 1 395 ? 6.392 7.749 -40.885 1.00 78.31 395 LYS A N 1
ATOM 3113 C CA . LYS A 1 395 ? 6.768 6.793 -41.943 1.00 78.31 395 LYS A CA 1
ATOM 3114 C C . LYS A 1 395 ? 7.054 5.392 -41.402 1.00 78.31 395 LYS A C 1
ATOM 3116 O O . LYS A 1 395 ? 6.595 4.426 -42.006 1.00 78.31 395 LYS A O 1
ATOM 3121 N N . ALA A 1 396 ? 7.741 5.277 -40.263 1.00 67.00 396 ALA A N 1
ATOM 3122 C CA . ALA A 1 396 ? 8.045 3.994 -39.621 1.00 67.00 396 ALA A CA 1
ATOM 3123 C C . ALA A 1 396 ? 6.787 3.213 -39.194 1.00 67.00 396 ALA A C 1
ATOM 3125 O O . ALA A 1 396 ? 6.828 1.992 -39.080 1.00 67.00 396 ALA A O 1
ATOM 3126 N N . THR A 1 397 ? 5.659 3.908 -39.011 1.00 59.78 397 THR A N 1
ATOM 3127 C CA . THR A 1 397 ? 4.355 3.322 -38.660 1.00 59.78 397 THR A CA 1
ATOM 3128 C C . THR A 1 397 ? 3.455 3.033 -39.877 1.00 59.78 397 THR A C 1
ATOM 3130 O O . THR A 1 397 ? 2.357 2.507 -39.704 1.00 59.78 397 THR A O 1
ATOM 3133 N N . HIS A 1 398 ? 3.879 3.353 -41.112 1.00 54.97 398 HIS A N 1
ATOM 3134 C CA . HIS A 1 398 ? 3.107 3.140 -42.353 1.00 54.97 398 HIS A CA 1
ATOM 3135 C C . HIS A 1 398 ? 3.537 1.909 -43.177 1.00 54.97 398 HIS A C 1
ATOM 3137 O O . HIS A 1 398 ? 2.784 1.469 -44.048 1.00 54.97 398 HIS A O 1
ATOM 3143 N N . THR A 1 399 ? 4.701 1.313 -42.912 1.00 47.69 399 THR A N 1
ATOM 3144 C CA . THR A 1 399 ? 5.373 0.314 -43.770 1.00 47.69 399 THR A CA 1
ATOM 3145 C C . THR A 1 399 ? 4.749 -1.098 -43.780 1.00 47.69 399 THR A C 1
ATOM 3147 O O . THR A 1 399 ? 5.452 -2.092 -43.923 1.00 47.69 399 THR A O 1
ATOM 3150 N N . THR A 1 400 ? 3.421 -1.243 -43.664 1.00 44.59 400 THR A N 1
ATOM 3151 C CA . THR A 1 400 ? 2.745 -2.558 -43.788 1.00 44.59 400 THR A CA 1
ATOM 3152 C C . THR A 1 400 ? 1.445 -2.580 -44.600 1.00 44.59 400 THR A C 1
ATOM 3154 O O . THR A 1 400 ? 0.714 -3.565 -44.511 1.00 44.59 400 THR A O 1
ATOM 3157 N N . LYS A 1 401 ? 1.116 -1.551 -45.400 1.00 36.41 401 LYS A N 1
ATOM 3158 C CA . LYS A 1 401 ? -0.147 -1.548 -46.178 1.00 36.41 401 LYS A CA 1
ATOM 3159 C C . LYS A 1 401 ? -0.057 -1.623 -47.709 1.00 36.41 401 LYS A C 1
ATOM 3161 O O . LYS A 1 401 ? -1.106 -1.757 -48.322 1.00 36.41 401 LYS A O 1
ATOM 3166 N N . GLU A 1 402 ? 1.124 -1.656 -48.329 1.00 35.97 402 GLU A N 1
ATOM 3167 C CA . GLU A 1 402 ? 1.237 -1.697 -49.809 1.00 35.97 402 GLU A CA 1
ATOM 3168 C C . GLU A 1 402 ? 1.820 -3.000 -50.399 1.00 35.97 402 GLU A C 1
ATOM 3170 O O . GLU A 1 402 ? 2.192 -3.040 -51.564 1.00 35.97 402 GLU A O 1
ATOM 3175 N N . GLY A 1 403 ? 1.855 -4.102 -49.641 1.00 34.56 403 GLY A N 1
ATOM 3176 C CA . GLY A 1 403 ? 2.367 -5.394 -50.137 1.00 34.56 403 GLY A CA 1
ATOM 3177 C C . GLY A 1 403 ? 1.323 -6.420 -50.599 1.00 34.56 403 GLY A C 1
ATOM 3178 O O . GLY A 1 403 ? 1.705 -7.511 -51.004 1.00 34.56 403 GLY A O 1
ATOM 3179 N N . ALA A 1 404 ? 0.021 -6.132 -50.508 1.00 37.50 404 ALA A N 1
ATOM 3180 C CA . ALA A 1 404 ? -1.023 -7.134 -50.753 1.00 37.50 404 ALA A CA 1
ATOM 3181 C C . ALA A 1 404 ? -2.208 -6.575 -51.551 1.00 37.50 404 ALA A C 1
ATOM 3183 O O . ALA A 1 404 ? -3.337 -6.544 -51.070 1.00 37.50 404 ALA A O 1
ATOM 3184 N N . CYS A 1 405 ? -1.951 -6.112 -52.773 1.00 32.94 405 CYS A N 1
ATOM 3185 C CA . CYS A 1 405 ? -2.937 -6.148 -53.854 1.00 32.94 405 CYS A CA 1
ATOM 3186 C C . CYS A 1 405 ? -2.270 -5.775 -55.177 1.00 32.94 405 CYS A C 1
ATOM 3188 O O . CYS A 1 405 ? -1.966 -4.603 -55.379 1.00 32.94 405 CYS A O 1
ATOM 3190 N N . GLN A 1 406 ? -2.072 -6.756 -56.060 1.00 26.53 406 GLN A N 1
ATOM 3191 C CA . GLN A 1 406 ? -2.381 -6.698 -57.498 1.00 26.53 406 GLN A CA 1
ATOM 3192 C C . GLN A 1 406 ? -2.057 -8.058 -58.157 1.00 26.53 406 GLN A C 1
ATOM 3194 O O . GLN A 1 406 ? -1.297 -8.827 -57.572 1.00 26.53 406 GLN A O 1
ATOM 3199 N N . PRO A 1 407 ? -2.711 -8.373 -59.290 1.00 38.75 407 PRO A N 1
ATOM 3200 C CA . PRO A 1 407 ? -3.716 -9.437 -59.421 1.00 38.75 407 PRO A CA 1
ATOM 3201 C C . PRO A 1 407 ? -3.185 -10.867 -59.530 1.00 38.75 407 PRO A C 1
ATOM 3203 O O . PRO A 1 407 ? -2.056 -11.059 -60.031 1.00 38.75 407 PRO A O 1
#

Secondary structure (DSSP, 8-state):
---TTSEEEEEEESSS---HHHHHHHS-TTTSTT-EEEEE--S----GGGGGG--HHHHHHHHHHHHHHHTTTTTTT-SEEEEEEE--HHHHHHHHHHHTTSSEEEEE---TTT-S-PPPPTTSTTPPPPP--EEE--SS---S-EEEEEEEESSSPPPHHHHHTT-S--SEEEEEE-SS--TT---SHHHHHHHHHHHHHHHHHHHHH-TTEEEEEEEEE--HHHHHHHHTT--TTTS--EEEEEE-TT-SSSEEEEEEE-GGGGTT-PPP--------------------------PPP-GGG-SS--TTSHHHHHHHHHHHHHS-SHHHHHHHHHHHT--STTS--SS-HHHHHHHHHHHHHHTT-HHHHHHHHHT-GGGGGGHHHHHHHHHHTTTTSSSS---

Sequence (407 aa):
MSDPNRLLVVSHPVLAPIGLDRMEHAIPASERAGGWDLVEITPVRTELGRLHEIDWAAVLAEQERLFAERIHGEIAWRRRLAYFGFAPIPLALHLGYLMTRSVNVDVYQHNRFRFDWAWSSDDSASAPPPLKPQICLPEHGSRDEGPVVIRVSTSHRIAPWETAEVVPSSLAEVDVMLAVPGEDALRTQSALTEVVVAFNEALSRVKSMFPRLTAIHLFAAVPVGLAFRMGAQINPTIYPEVITYQYWRKGTPRYRQAIVLAERCRAGLSAPCLDLVASAGNNVVVDAALPVVMNLYDAPSRFLDAPSYRWDEEASSCFCEIMVRAYDSVPRAREILAKSGIDRYSINFEQPVRAIWYEALEVAAREGLTRRLAQRARTDNSIAAYHPELDKIIKATHTTKEGACQP

Radius of gyration: 24.77 Å; chains: 1; bounding box: 54×55×89 Å